Protein AF-B9NUU7-F1 (afdb_monomer)

Mean predicted aligned error: 17.88 Å

Secondary structure (DSSP, 8-state):
-------STT-S-------TTPPP-HHHHHHHHHHHHHHHHHHHHHHH-SEEEEE--EEE-TTS-EEE--EEEE-TT--EEEE-SEEE-GGGSTT----SSEEEEEEEEEEEEEE-SS--TTS----EEEEEEEEEEEEB--TTS--TTSPPPS-PPPHHHHHHHHTT-STT-----GGGGGTTSPPPPPEEETTTTEEE-TTSPEEEEEEEEEETTTT-TTSPP-EEEPPPPPPTT---------------------------------PPP-----PPP---S------TT--S------GGGGSHHHHHHHHSS-----EEEEETTGGGTSS-TT-EEEHHHHHHHHTTEEEE--TT-SSPEEEE-S-TTSSEEEEEEEEEEGGG--TTTEEEEEEEEEEEE-TTS-EEEEEEEEEE--EEEEEEEETTEEEEEEEEEEEE-HHHHHHHHHHHHHHHHTT--EEEEEEE-GGG-B-TT-PBPEEEEGGG--B-TTSPBPS---TT--EEEEEEEESPPTT--SHHHHHHHHHHHHHHHTTS----------------------

Nearest PDB structures (foldseek):
  7b5h-assembly1_AA  TM=5.883E-01  e=1.660E-04  Nostoc sp. PCC 7120 = FACHB-418
  4bqi-assembly1_B  TM=2.095E-01  e=9.692E-01  Arabidopsis thaliana
  2fau-assembly1_A  TM=2.301E-01  e=5.083E+00  Homo sapiens

Solvent-accessible surface area (backbone atoms only — not comparable to full-atom values): 34825 Å² total; per-residue (Å²): 134,82,81,75,72,79,73,78,76,90,60,94,65,61,62,59,87,85,53,92,92,56,83,88,49,72,67,42,54,51,35,34,51,52,35,49,52,51,50,50,17,47,49,37,35,70,69,70,37,58,41,79,77,43,72,45,53,73,47,60,38,97,83,44,29,40,35,33,38,40,27,36,30,24,27,62,66,15,50,74,30,59,46,67,69,43,75,39,50,72,87,71,31,51,88,49,75,80,88,65,68,47,48,21,26,34,23,44,18,50,24,38,30,44,56,77,81,83,67,66,98,86,63,79,94,75,74,50,70,45,81,39,59,43,38,32,59,41,87,48,58,64,81,63,52,79,43,101,88,38,71,74,55,84,74,83,74,55,69,65,58,55,43,40,60,69,71,58,74,52,82,92,65,91,75,78,58,72,72,53,75,41,55,87,52,79,76,77,81,61,48,76,47,84,89,72,44,32,23,28,39,86,85,42,48,38,80,69,47,72,42,52,33,31,64,73,48,71,91,43,84,90,54,81,87,40,75,38,53,43,58,74,74,80,70,78,80,77,67,72,87,81,83,80,83,85,85,80,86,82,81,83,87,87,88,79,89,82,89,80,89,82,90,81,85,91,84,81,92,75,84,82,79,88,77,89,77,81,87,76,82,87,86,77,84,77,78,70,77,81,60,84,92,55,70,94,63,82,70,79,82,65,87,48,71,86,40,48,67,57,44,43,70,72,60,83,46,74,58,91,48,44,28,27,55,49,48,68,56,48,92,37,44,80,77,56,98,78,28,66,40,33,50,67,60,48,51,55,24,45,63,36,36,46,77,42,66,53,92,93,48,94,61,68,47,80,42,75,74,70,63,87,83,59,28,46,37,40,31,37,72,41,63,28,24,34,85,37,62,41,59,82,25,43,47,41,37,40,37,38,72,38,68,40,67,46,100,83,72,47,76,39,81,74,51,69,50,77,41,79,56,67,60,44,67,46,70,36,54,43,92,97,34,79,62,30,19,38,29,35,35,57,28,44,50,65,75,57,44,63,57,47,52,51,54,48,48,54,37,22,75,72,76,36,60,30,38,38,38,40,36,37,36,8,63,50,27,25,28,88,84,64,50,34,18,16,33,48,48,62,85,71,65,60,50,45,101,82,69,43,80,51,88,69,63,35,60,30,30,65,25,79,44,53,37,31,36,20,68,62,69,95,76,74,71,65,58,66,64,52,65,50,53,52,59,56,57,50,60,68,56,68,75,77,70,90,76,95,81,82,87,83,90,81,86,88,84,93,81,84,86,85,86,84,82,129

pLDDT: mean 71.25, std 21.75, range [27.02, 97.31]

Foldseek 3Di:
DDDPPDPPDDDLAQQDDDDVVDDDDPVNVVSNVVRLQLVQQLVQCLQPFFAWPDFQDWAQDPVLWIWTAWTWTAWLQSDIATDHIDTHWCVQAFPNPPPAWDKWWKWKWWKWFFPPPPDDPPDDDDTDIDIHIHIHIDPDDDLAADDVPHDHHDDDDPSCVVNCVSVCVDPDDPDPPVSCPCHPPDDDDFDDTDPRRMTTDPVGIHTRHIFTKHFPPPVPPPDDTDITTDHDDPDPVVPDPPDDDDDDDDDDDDDDDDDDDDDDDDDDDDDDDDDDDDDDDDPPPDDDDPDPVPPVDLPPDDPCLSPLVRVCVVPVDADPFKEWADKLCVVQFPDDQAREDELVLVLFQAPQWDWDDPDPDPDTDIDGDDDPSGHTKIFIPDWWFPVLPFPVQKWKKKWFFDWDQDPVRDTDGDDIDIDTFDWDWAFCADVVGNRIGRMTHTHGDPVVCVVVSVRQQVSQVVVHKMKMKMKRFQQSIGHPSRWTHQHHHPVPQDQPVVRHRDRDRRRRHMDMTMGIYHHDPPPVPPPVVVVVVVVVVVVVVVVPDDDDDDDDDDDDDDDDDDDDDD

Radius of gyration: 32.31 Å; Cα contacts (8 Å, |Δi|>4): 861; chains: 1; bounding box: 99×80×86 Å

Sequence (566 aa):
MKNHGSDEKGCWSRLPVYRAGGRLTAEQLDSEQKDSDLRERLLNLALHGTGVVHGFDASVGKDGCLHVGCGLALDRWGRTLYTDDRALRVNDLVESCLTGEGCYTLSVHYAEQNDRAAWNPCEDNVSWRHRCVAFRLTRGCCETDNCPQCPPPPSCDPRRTYVCERTGMIAGRDHQAHDLKQACAKPPALSPVGCEGLSYDPEAGIPLACIAICRTNADEPNCKPEYGFCPCPPTDDDCGSEGDEPVRSGQDPDARETAASQQTSAAGAQRPVIGDGGRPDDECSDRKYPNCDKPTSCDMRPVAYRAPLLYELINDADVNLPKVKDYSWKYKALGQWDTRMSLEDFAKSVTTCTFTKPKGSEQEKCSFNGDPKNGFWVTFDRPVDSETLHPLSVLMEVYIRENRTNQSGVAEVVNWKHHRVPLVIKKHTVENDETCATGFHLCISEAWLDYIIGDIRACASDGQLARVEITLRGQAIRDKCGCMMDAQPVELECRDHCGKKTGQSRPGGDWISTFRVGPGWPGEDDDDRREYRSNEQTRDADQYSADPSQNRNQDEGRYDGFISSR

Structure (mmCIF, N/CA/C/O backbone):
data_AF-B9NUU7-F1
#
_entry.id   AF-B9NUU7-F1
#
loop_
_atom_site.group_PDB
_atom_site.id
_atom_site.type_symbol
_atom_site.label_atom_id
_atom_site.label_alt_id
_atom_site.label_comp_id
_atom_site.label_asym_id
_atom_site.label_entity_id
_atom_site.label_seq_id
_atom_site.pdbx_PDB_ins_code
_atom_site.Cartn_x
_atom_site.Cartn_y
_atom_site.Cartn_z
_atom_site.occupancy
_atom_site.B_iso_or_equiv
_atom_site.auth_seq_id
_atom_site.auth_comp_id
_atom_site.auth_asym_id
_atom_site.auth_atom_id
_atom_site.pdbx_PDB_model_num
ATOM 1 N N . MET A 1 1 ? 18.099 29.121 13.101 1.00 36.19 1 MET A N 1
ATOM 2 C CA . MET A 1 1 ? 17.826 27.787 12.528 1.00 36.19 1 MET A CA 1
ATOM 3 C C . MET A 1 1 ? 18.500 26.768 13.426 1.00 36.19 1 MET A C 1
ATOM 5 O O . MET A 1 1 ? 19.704 26.861 13.616 1.00 36.19 1 MET A O 1
ATOM 9 N N . LYS A 1 2 ? 17.719 25.923 14.107 1.00 31.25 2 LYS A N 1
ATOM 10 C CA . LYS A 1 2 ? 18.255 24.899 15.011 1.00 31.25 2 LYS A CA 1
ATOM 11 C C . LYS A 1 2 ? 18.897 23.805 14.160 1.00 31.25 2 LYS A C 1
ATOM 13 O O . LYS A 1 2 ? 18.292 23.374 13.184 1.00 31.25 2 LYS A O 1
ATOM 18 N N . ASN A 1 3 ? 20.108 23.400 14.531 1.00 29.17 3 ASN A N 1
ATOM 19 C CA . ASN A 1 3 ? 20.811 22.272 13.937 1.00 29.17 3 ASN A CA 1
ATOM 20 C C . ASN A 1 3 ? 19.924 21.028 14.063 1.00 29.17 3 ASN A C 1
ATOM 22 O O . ASN A 1 3 ? 19.790 20.477 15.155 1.00 29.17 3 ASN A O 1
ATOM 26 N N . HIS A 1 4 ? 19.301 20.610 12.960 1.00 36.69 4 HIS A N 1
ATOM 27 C CA . HIS A 1 4 ? 18.852 19.235 12.823 1.00 36.69 4 HIS A CA 1
ATOM 28 C C . HIS A 1 4 ? 20.119 18.392 12.909 1.00 36.69 4 HIS A C 1
ATOM 30 O O . HIS A 1 4 ? 20.948 18.419 12.000 1.00 36.69 4 HIS A O 1
ATOM 36 N N . GLY A 1 5 ? 20.317 17.755 14.068 1.00 36.19 5 GLY A N 1
ATOM 37 C CA . GLY A 1 5 ? 21.349 16.748 14.241 1.00 36.19 5 GLY A CA 1
ATOM 38 C C . GLY A 1 5 ? 21.255 15.793 13.063 1.00 36.19 5 GLY A C 1
ATOM 39 O O . GLY A 1 5 ? 20.158 15.384 12.691 1.00 36.19 5 GLY A O 1
ATOM 40 N N . SER A 1 6 ? 22.394 15.560 12.430 1.00 39.22 6 SER A N 1
ATOM 41 C CA . SER A 1 6 ? 22.553 14.688 11.282 1.00 39.22 6 SER A CA 1
ATOM 42 C C . SER A 1 6 ? 21.965 13.311 11.584 1.00 39.22 6 SER A C 1
ATOM 44 O O . SER A 1 6 ? 22.658 12.458 12.135 1.00 39.22 6 SER A O 1
ATOM 46 N N . ASP A 1 7 ? 20.702 13.095 11.218 1.00 40.91 7 ASP A N 1
ATOM 47 C CA . ASP A 1 7 ? 20.220 11.756 10.916 1.00 40.91 7 ASP A CA 1
ATOM 48 C C . ASP A 1 7 ? 21.124 11.251 9.790 1.00 40.91 7 ASP A C 1
ATOM 50 O O . ASP A 1 7 ? 21.255 11.861 8.724 1.00 40.91 7 ASP A O 1
ATOM 54 N N . GLU A 1 8 ? 21.872 10.208 10.109 1.00 42.22 8 GLU A N 1
ATOM 55 C CA . GLU A 1 8 ? 22.942 9.653 9.305 1.00 42.22 8 GLU A CA 1
ATOM 56 C C . GLU A 1 8 ? 22.475 9.388 7.864 1.00 42.22 8 GLU A C 1
ATOM 58 O O . GLU A 1 8 ? 21.649 8.523 7.594 1.00 42.22 8 GLU A O 1
ATOM 63 N N . LYS A 1 9 ? 23.028 10.170 6.930 1.00 40.91 9 LYS A N 1
ATOM 64 C CA . LYS A 1 9 ? 23.220 9.850 5.507 1.00 40.91 9 LYS A CA 1
ATOM 65 C C . LYS A 1 9 ? 22.081 9.072 4.828 1.00 40.91 9 LYS A C 1
ATOM 67 O O . LYS A 1 9 ? 22.286 7.926 4.450 1.00 40.91 9 LYS A O 1
ATOM 72 N N . GLY A 1 10 ? 20.946 9.727 4.573 1.00 46.59 10 GLY A N 1
ATOM 73 C CA . GLY A 1 10 ? 20.141 9.582 3.341 1.00 46.59 10 GLY A CA 1
ATOM 74 C C . GLY A 1 10 ? 19.705 8.185 2.862 1.00 46.59 10 GLY A C 1
ATOM 75 O O . GLY A 1 10 ? 19.180 8.079 1.756 1.00 46.59 10 GLY A O 1
ATOM 76 N N . CYS A 1 11 ? 19.903 7.119 3.633 1.00 48.62 11 CYS A N 1
ATOM 77 C CA . CYS A 1 11 ? 19.484 5.776 3.270 1.00 48.62 11 CYS A CA 1
ATOM 78 C C . CYS A 1 11 ? 18.030 5.617 3.698 1.00 48.62 11 CYS A C 1
ATOM 80 O O . CYS A 1 11 ? 17.713 5.615 4.884 1.00 48.62 11 CYS A O 1
ATOM 82 N N . TRP A 1 12 ? 17.142 5.485 2.714 1.00 50.47 12 TRP A N 1
ATOM 83 C CA . TRP A 1 12 ? 15.709 5.264 2.930 1.00 50.47 12 TRP A CA 1
ATOM 84 C C . TRP A 1 12 ? 15.413 3.923 3.623 1.00 50.47 12 TRP A C 1
ATOM 86 O O . TRP A 1 12 ? 14.313 3.723 4.121 1.00 50.47 12 TRP A O 1
ATOM 96 N N . SER A 1 13 ? 16.396 3.020 3.656 1.00 63.28 13 SER A N 1
ATOM 97 C CA . SER A 1 13 ? 16.319 1.689 4.247 1.00 63.28 13 SER A CA 1
ATOM 98 C C . SER A 1 13 ? 17.300 1.568 5.409 1.00 63.28 13 SER A C 1
ATOM 100 O O . SER A 1 13 ? 18.496 1.808 5.236 1.00 63.28 13 SER A O 1
ATOM 102 N N . ARG A 1 14 ? 16.797 1.130 6.565 1.00 69.19 14 ARG A N 1
ATOM 103 C CA . ARG A 1 14 ? 17.566 0.726 7.753 1.00 69.19 14 ARG A CA 1
ATOM 104 C C . ARG A 1 14 ? 17.693 -0.796 7.876 1.00 69.19 14 ARG A C 1
ATOM 106 O O . ARG A 1 14 ? 17.991 -1.302 8.958 1.00 69.19 14 ARG A O 1
ATOM 113 N N . LEU A 1 15 ? 17.454 -1.527 6.783 1.00 72.56 15 LEU A N 1
ATOM 114 C CA . LEU A 1 15 ? 17.603 -2.980 6.769 1.00 72.56 15 LEU A CA 1
ATOM 115 C C . LEU A 1 15 ? 19.016 -3.387 7.217 1.00 72.56 15 LEU A C 1
ATOM 117 O O . LEU A 1 15 ? 20.001 -2.859 6.686 1.00 72.56 15 LEU A O 1
ATOM 121 N N . PRO A 1 16 ? 19.135 -4.332 8.164 1.00 74.25 16 PRO A N 1
ATOM 122 C CA . PRO A 1 16 ? 20.423 -4.913 8.506 1.00 74.25 16 PRO A CA 1
ATOM 123 C C . PRO A 1 16 ? 21.011 -5.652 7.295 1.00 74.25 16 PRO A C 1
ATOM 125 O O . PRO A 1 16 ? 20.301 -6.233 6.475 1.00 74.25 16 PRO A O 1
ATOM 128 N N . VAL A 1 17 ? 22.339 -5.654 7.186 1.00 73.19 17 VAL A N 1
ATOM 129 C CA . VAL A 1 17 ? 23.038 -6.447 6.169 1.00 73.19 17 VAL A CA 1
ATOM 130 C C . VAL A 1 17 ? 23.280 -7.848 6.720 1.00 73.19 17 VAL A C 1
ATOM 132 O O . VAL A 1 17 ? 24.164 -8.046 7.557 1.00 73.19 17 VAL A O 1
ATOM 135 N N . TYR A 1 18 ? 22.526 -8.824 6.220 1.00 73.81 18 TYR A N 1
ATOM 136 C CA . TYR A 1 18 ? 22.768 -10.239 6.489 1.00 73.81 18 TYR A CA 1
ATOM 137 C C . TYR A 1 18 ? 23.939 -10.750 5.645 1.00 73.81 18 TYR A C 1
ATOM 139 O O . TYR A 1 18 ? 24.045 -10.458 4.453 1.00 73.81 18 TYR A O 1
ATOM 147 N N . ARG A 1 19 ? 24.847 -11.505 6.268 1.00 63.28 19 ARG A N 1
ATOM 148 C CA . ARG A 1 19 ? 25.981 -12.154 5.595 1.00 63.28 19 ARG A CA 1
ATOM 149 C C . ARG A 1 19 ? 25.873 -13.657 5.787 1.00 63.28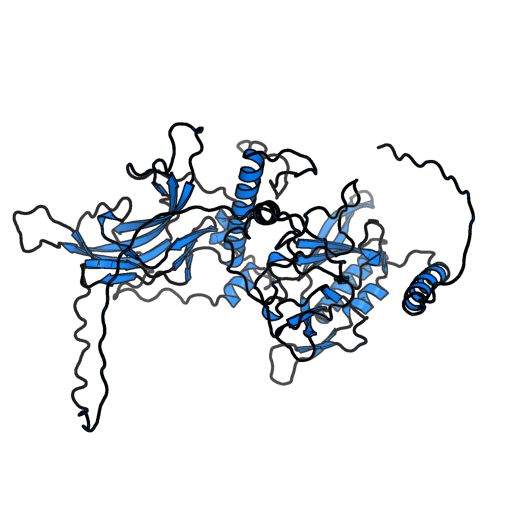 19 ARG A C 1
ATOM 151 O O . ARG A 1 19 ? 25.557 -14.105 6.886 1.00 63.28 19 ARG A O 1
ATOM 158 N N . ALA A 1 20 ? 26.187 -14.425 4.747 1.00 53.56 20 ALA A N 1
ATOM 159 C CA . ALA A 1 20 ? 26.254 -15.880 4.843 1.00 53.56 20 ALA A CA 1
ATOM 160 C C . ALA A 1 20 ? 27.226 -16.306 5.962 1.00 53.56 20 ALA A C 1
ATOM 162 O O . ALA A 1 20 ? 28.333 -15.774 6.062 1.00 53.56 20 ALA A O 1
ATOM 163 N N . GLY A 1 21 ? 26.788 -17.228 6.824 1.00 69.06 21 GLY A N 1
ATOM 164 C CA . GLY A 1 21 ? 27.540 -17.670 8.007 1.00 69.06 21 GLY A CA 1
ATOM 165 C C . GLY A 1 21 ? 27.603 -16.656 9.160 1.00 69.06 21 GLY A C 1
ATOM 166 O O . GLY A 1 21 ? 28.213 -16.941 10.191 1.00 69.06 21 GLY A O 1
ATOM 167 N N . GLY A 1 22 ? 26.987 -15.478 9.014 1.00 64.94 22 GLY A N 1
ATOM 168 C CA . GLY A 1 22 ? 26.860 -14.496 10.086 1.00 64.94 22 GLY A CA 1
ATOM 169 C C . GLY A 1 22 ? 25.883 -14.965 11.164 1.00 64.94 22 GLY A C 1
ATOM 170 O O . GLY A 1 22 ? 24.848 -15.555 10.865 1.00 64.94 22 GLY A O 1
ATOM 171 N N . ARG A 1 23 ? 26.199 -14.685 12.432 1.00 74.44 23 ARG A N 1
ATOM 172 C CA . ARG A 1 23 ? 25.256 -14.891 13.537 1.00 74.44 23 ARG A CA 1
ATOM 173 C C . ARG A 1 23 ? 24.162 -13.828 13.476 1.00 74.44 23 ARG A C 1
ATOM 175 O O . ARG A 1 23 ? 24.484 -12.643 13.451 1.00 74.44 23 ARG A O 1
ATOM 182 N N . LEU A 1 24 ? 22.906 -14.267 13.485 1.00 76.50 24 LEU A N 1
ATOM 183 C CA . LEU A 1 24 ? 21.751 -13.390 13.661 1.00 76.50 24 LEU A CA 1
ATOM 184 C C . LEU A 1 24 ? 21.761 -12.812 15.076 1.00 76.50 24 LEU A C 1
ATOM 186 O O . LEU A 1 24 ? 22.006 -13.542 16.041 1.00 76.50 24 LEU A O 1
ATOM 190 N N . THR A 1 25 ? 21.491 -11.515 15.199 1.00 79.50 25 THR A N 1
ATOM 191 C CA . THR A 1 25 ? 21.335 -10.851 16.499 1.00 79.50 25 THR A CA 1
ATOM 192 C C . THR A 1 25 ? 19.924 -10.295 16.662 1.00 79.50 25 THR A C 1
ATOM 194 O O . THR A 1 25 ? 19.248 -9.980 15.680 1.00 79.50 25 THR A O 1
ATOM 197 N N . ALA A 1 26 ? 19.467 -10.163 17.909 1.00 76.38 26 ALA A N 1
ATOM 198 C CA . ALA A 1 26 ? 18.154 -9.594 18.207 1.00 76.38 26 ALA A CA 1
ATOM 199 C C . ALA A 1 26 ? 18.031 -8.150 17.688 1.00 76.38 26 ALA A C 1
ATOM 201 O O . ALA A 1 26 ? 16.976 -7.753 17.206 1.00 76.38 26 ALA A O 1
ATOM 202 N N . GLU A 1 27 ? 19.126 -7.385 17.708 1.00 77.31 27 GLU A N 1
ATOM 203 C CA . GLU A 1 27 ? 19.174 -6.015 17.195 1.00 77.31 27 GLU A CA 1
ATOM 204 C C . GLU A 1 27 ? 18.977 -5.953 15.676 1.00 77.31 27 GLU A C 1
ATOM 206 O O . GLU A 1 27 ? 18.367 -5.007 15.181 1.00 77.31 27 GLU A O 1
ATOM 211 N N . GLN A 1 28 ? 19.473 -6.945 14.927 1.00 77.94 28 GLN A N 1
ATOM 212 C CA . GLN A 1 28 ? 19.249 -7.017 13.480 1.00 77.94 28 GLN A CA 1
ATOM 213 C C . GLN A 1 28 ? 17.768 -7.247 13.180 1.00 77.94 28 GLN A C 1
ATOM 215 O O . GLN A 1 28 ? 17.180 -6.483 12.419 1.00 77.94 28 GLN A O 1
ATOM 220 N N . LEU A 1 29 ? 17.155 -8.231 13.839 1.00 79.44 29 LEU A N 1
ATOM 221 C CA . LEU A 1 29 ? 15.734 -8.540 13.673 1.00 79.44 29 LEU A CA 1
ATOM 222 C C . LEU A 1 29 ? 14.840 -7.361 14.091 1.00 79.44 29 LEU A C 1
ATOM 224 O O . LEU A 1 29 ? 13.900 -7.014 13.380 1.00 79.44 29 LEU A O 1
ATOM 228 N N . ASP A 1 30 ? 15.165 -6.690 15.198 1.00 77.62 30 ASP A N 1
ATOM 229 C CA . ASP A 1 30 ? 14.457 -5.487 15.651 1.00 77.62 30 ASP A CA 1
ATOM 230 C C . ASP A 1 30 ? 14.626 -4.312 14.666 1.00 77.62 30 ASP A C 1
ATOM 232 O O . ASP A 1 30 ? 13.671 -3.583 14.391 1.00 77.62 30 ASP A O 1
ATOM 236 N N . SER A 1 31 ? 15.812 -4.143 14.069 1.00 78.19 31 SER A N 1
ATOM 237 C CA . SER A 1 31 ? 16.040 -3.141 13.017 1.00 78.19 31 SER A CA 1
ATOM 238 C C . SER A 1 31 ? 15.245 -3.444 11.745 1.00 78.19 31 SER A C 1
ATOM 240 O O . SER A 1 31 ? 14.683 -2.524 11.149 1.00 78.19 31 SER A O 1
ATOM 242 N N . GLU A 1 32 ? 15.166 -4.713 11.334 1.00 81.56 32 GLU A N 1
ATOM 243 C CA . GLU A 1 32 ? 14.346 -5.147 10.197 1.00 81.56 32 GLU A CA 1
ATOM 244 C C . GLU A 1 32 ? 12.858 -4.904 10.460 1.00 81.56 32 GLU A C 1
ATOM 246 O O . GLU A 1 32 ? 12.187 -4.296 9.626 1.00 81.56 32 GLU A O 1
ATOM 251 N N . GLN A 1 33 ? 12.356 -5.290 11.637 1.00 81.56 33 GLN A N 1
ATOM 252 C CA . GLN A 1 33 ? 10.963 -5.063 12.015 1.00 81.56 33 GLN A CA 1
ATOM 253 C C . GLN A 1 33 ? 10.621 -3.569 12.000 1.00 81.56 33 GLN A C 1
ATOM 255 O O . GLN A 1 33 ? 9.610 -3.175 11.420 1.00 81.56 33 GLN A O 1
ATOM 260 N N . LYS A 1 34 ? 11.491 -2.720 12.564 1.00 81.75 34 LYS A N 1
ATOM 261 C CA . LYS A 1 34 ? 11.319 -1.258 12.553 1.00 81.75 34 LYS A CA 1
ATOM 262 C C . LYS A 1 34 ? 11.319 -0.671 11.143 1.00 81.75 34 LYS A C 1
ATOM 264 O O . LYS A 1 34 ? 10.559 0.262 10.883 1.00 81.75 34 LYS A O 1
ATOM 269 N N . ASP A 1 35 ? 12.170 -1.174 10.249 1.00 82.00 35 ASP A N 1
ATOM 270 C CA . ASP A 1 35 ? 12.189 -0.746 8.847 1.00 82.00 35 ASP A CA 1
ATOM 271 C C . ASP A 1 35 ? 10.907 -1.175 8.122 1.00 82.00 35 ASP A C 1
ATOM 273 O O . ASP A 1 35 ? 10.286 -0.361 7.438 1.00 82.00 35 ASP A O 1
ATOM 277 N N . SER A 1 36 ? 10.458 -2.415 8.336 1.00 80.88 36 SER A N 1
ATOM 278 C CA . SER A 1 36 ? 9.203 -2.931 7.785 1.00 80.88 36 SER A CA 1
ATOM 279 C C . SER A 1 36 ? 7.999 -2.121 8.266 1.00 80.88 36 SER A C 1
ATOM 281 O O . SER A 1 36 ? 7.190 -1.688 7.448 1.00 80.88 36 SER A O 1
ATOM 283 N N . ASP A 1 37 ? 7.908 -1.841 9.568 1.00 83.00 37 ASP A N 1
ATOM 284 C CA . ASP A 1 37 ? 6.832 -1.028 10.145 1.00 83.00 37 ASP A CA 1
ATOM 285 C C . ASP A 1 37 ? 6.832 0.394 9.573 1.00 83.00 37 ASP A C 1
ATOM 287 O O . ASP A 1 37 ? 5.777 0.951 9.266 1.00 83.00 37 ASP A O 1
ATOM 291 N N . LEU A 1 38 ? 8.015 0.995 9.396 1.00 84.75 38 LEU A N 1
ATOM 292 C CA . LEU A 1 38 ? 8.148 2.311 8.777 1.00 84.75 38 LEU A CA 1
ATOM 293 C C . LEU A 1 38 ? 7.652 2.295 7.326 1.00 84.75 38 LEU A C 1
ATOM 295 O O . LEU A 1 38 ? 6.921 3.204 6.928 1.00 84.75 38 LEU A O 1
ATOM 299 N N . ARG A 1 39 ? 8.029 1.281 6.543 1.00 83.25 39 ARG A N 1
ATOM 300 C CA . ARG A 1 39 ? 7.592 1.137 5.148 1.00 83.25 39 ARG A CA 1
ATOM 301 C C . ARG A 1 39 ? 6.094 0.909 5.044 1.00 83.25 39 ARG A C 1
ATOM 303 O O . ARG A 1 39 ? 5.454 1.597 4.255 1.00 83.25 39 ARG A O 1
ATOM 310 N N . GLU A 1 40 ? 5.543 -0.006 5.840 1.00 84.31 40 GLU A N 1
ATOM 311 C CA . GLU A 1 40 ? 4.103 -0.281 5.889 1.00 84.31 40 GLU A CA 1
ATOM 312 C C . GLU A 1 40 ? 3.336 1.005 6.201 1.00 84.31 40 GLU A C 1
ATOM 314 O O . GLU A 1 40 ? 2.429 1.387 5.467 1.00 84.31 40 GLU A O 1
ATOM 319 N N . ARG A 1 41 ? 3.776 1.743 7.222 1.00 87.69 41 ARG A N 1
ATOM 320 C CA . ARG A 1 41 ? 3.188 3.019 7.631 1.00 87.69 41 ARG A CA 1
ATOM 321 C C . ARG A 1 41 ? 3.192 4.067 6.516 1.00 87.69 41 ARG A C 1
ATOM 323 O O . ARG A 1 41 ? 2.171 4.702 6.250 1.00 87.69 41 ARG A O 1
ATOM 330 N N . LEU A 1 42 ? 4.339 4.265 5.863 1.00 84.62 42 LEU A N 1
ATOM 331 C CA . LEU A 1 42 ? 4.475 5.227 4.766 1.00 84.62 42 LEU A CA 1
ATOM 332 C C . LEU A 1 42 ? 3.641 4.815 3.549 1.00 84.62 42 LEU A C 1
ATOM 334 O O . LEU A 1 42 ? 3.021 5.668 2.916 1.00 84.62 42 LEU A O 1
ATOM 338 N N . LEU A 1 43 ? 3.595 3.517 3.246 1.00 83.06 43 LEU A N 1
ATOM 339 C CA . LEU A 1 43 ? 2.788 2.969 2.163 1.00 83.06 43 LEU A CA 1
ATOM 340 C C . LEU A 1 43 ? 1.292 3.152 2.442 1.00 83.06 43 LEU A C 1
ATOM 342 O O . LEU A 1 43 ? 0.561 3.605 1.563 1.00 83.06 43 LEU A O 1
ATOM 346 N N . ASN A 1 44 ? 0.855 2.872 3.669 1.00 83.38 44 ASN A N 1
ATOM 347 C CA . ASN A 1 44 ? -0.520 3.071 4.109 1.00 83.38 44 ASN A CA 1
ATOM 348 C C . ASN A 1 44 ? -0.937 4.537 3.971 1.00 83.38 44 ASN A C 1
ATOM 350 O O . ASN A 1 44 ? -1.956 4.826 3.346 1.00 83.38 44 ASN A O 1
ATOM 354 N N . LEU A 1 45 ? -0.114 5.477 4.445 1.00 82.69 45 LEU A N 1
ATOM 355 C CA . LEU A 1 45 ? -0.388 6.905 4.266 1.00 82.69 45 LEU A CA 1
ATOM 356 C C . LEU A 1 45 ? -0.446 7.303 2.792 1.00 82.69 45 LEU A C 1
ATOM 358 O O . LEU A 1 45 ? -1.363 8.022 2.392 1.00 82.69 45 LEU A O 1
ATOM 362 N N . ALA A 1 46 ? 0.500 6.831 1.978 1.00 77.06 46 ALA A N 1
ATOM 363 C CA . ALA A 1 46 ? 0.562 7.166 0.560 1.00 77.06 46 ALA A CA 1
ATOM 364 C C . ALA A 1 46 ? -0.659 6.645 -0.220 1.00 77.06 46 ALA A C 1
ATOM 366 O O . ALA A 1 46 ? -1.201 7.361 -1.062 1.00 77.06 46 ALA A O 1
ATOM 367 N N . LEU A 1 47 ? -1.112 5.421 0.066 1.00 75.44 47 LEU A N 1
ATOM 368 C CA . LEU A 1 47 ? -2.192 4.764 -0.678 1.00 75.44 47 LEU A CA 1
ATOM 369 C C . LEU A 1 47 ? -3.590 5.078 -0.140 1.00 75.44 47 LEU A C 1
ATOM 371 O O . LEU A 1 47 ? -4.521 5.254 -0.925 1.00 75.44 47 LEU A O 1
ATOM 375 N N . HIS A 1 48 ? -3.740 5.122 1.181 1.00 76.75 48 HIS A N 1
ATOM 376 C CA . HIS A 1 48 ? -5.036 5.139 1.862 1.00 76.75 48 HIS A CA 1
ATOM 377 C C . HIS A 1 48 ? -5.259 6.398 2.702 1.00 76.75 48 HIS A C 1
ATOM 379 O O . HIS A 1 48 ? -6.402 6.723 3.002 1.00 76.75 48 HIS A O 1
ATOM 385 N N . GLY A 1 49 ? -4.183 7.099 3.068 1.00 83.19 49 GLY A N 1
ATOM 386 C CA . GLY A 1 49 ? -4.244 8.236 3.980 1.00 83.19 49 GLY A CA 1
ATOM 387 C C . GLY A 1 49 ? -4.669 7.819 5.377 1.00 83.19 49 GLY A C 1
ATOM 388 O O . GLY A 1 49 ? -4.098 6.889 5.942 1.00 83.19 49 GLY A O 1
ATOM 389 N N . THR A 1 50 ? -5.623 8.553 5.945 1.00 86.12 50 THR A N 1
ATOM 390 C CA . THR A 1 50 ? -6.002 8.472 7.360 1.00 86.12 50 THR A CA 1
ATOM 391 C C . THR A 1 50 ? -7.516 8.342 7.484 1.00 86.12 50 THR A C 1
ATOM 393 O O . THR A 1 50 ? -8.233 9.097 6.829 1.00 86.12 50 THR A O 1
ATOM 396 N N . GLY A 1 51 ? -8.008 7.455 8.344 1.00 88.75 51 GLY A N 1
ATOM 397 C CA . GLY A 1 51 ? -9.437 7.238 8.571 1.00 88.75 51 GLY A CA 1
ATOM 398 C C . GLY A 1 51 ? -9.828 5.763 8.585 1.00 88.75 51 GLY A C 1
ATOM 399 O O . GLY A 1 51 ? -8.974 4.874 8.603 1.00 88.75 51 GLY A O 1
ATOM 400 N N . VAL A 1 52 ? -11.136 5.509 8.591 1.00 88.44 52 VAL A N 1
ATOM 401 C CA . VAL A 1 52 ? -11.697 4.155 8.510 1.00 88.44 52 VAL A CA 1
ATOM 402 C C . VAL A 1 52 ? -11.557 3.633 7.082 1.00 88.44 52 VAL A C 1
ATOM 404 O O . VAL A 1 52 ? -12.009 4.258 6.127 1.00 88.44 52 VAL A O 1
ATOM 407 N N . VAL A 1 53 ? -10.920 2.473 6.942 1.00 84.94 53 VAL A N 1
ATOM 408 C CA . VAL A 1 53 ? -10.789 1.751 5.670 1.00 84.94 53 VAL A CA 1
ATOM 409 C C . VAL A 1 53 ? -11.982 0.816 5.474 1.00 84.94 53 VAL A C 1
ATOM 411 O O . VAL A 1 53 ? -12.487 0.689 4.359 1.00 84.94 53 VAL A O 1
ATOM 414 N N . HIS A 1 54 ? -12.418 0.151 6.547 1.00 85.44 54 HIS A N 1
ATOM 415 C CA . HIS A 1 54 ? -13.533 -0.793 6.543 1.00 85.44 54 HIS A CA 1
ATOM 416 C C . HIS A 1 54 ? -14.098 -0.993 7.959 1.00 85.44 54 HIS A C 1
ATOM 418 O O . HIS A 1 54 ? -13.325 -1.021 8.916 1.00 85.44 54 HIS A O 1
ATOM 424 N N . GLY A 1 55 ? -15.413 -1.202 8.067 1.00 91.81 55 GLY A N 1
ATOM 425 C CA . GLY A 1 55 ? -16.075 -1.664 9.290 1.00 91.81 55 GLY A CA 1
ATOM 426 C C . GLY A 1 55 ? -16.195 -0.604 10.388 1.00 91.81 55 GLY A C 1
ATOM 427 O O . GLY A 1 55 ? -16.430 0.563 10.086 1.00 91.81 55 GLY A O 1
ATOM 428 N N . PHE A 1 56 ? -16.022 -1.022 11.649 1.00 93.00 56 PHE A N 1
ATOM 429 C CA . PHE A 1 56 ? -16.273 -0.215 12.859 1.00 93.00 56 PHE A CA 1
ATOM 430 C C . PHE A 1 56 ? -17.732 0.222 13.063 1.00 93.00 56 PHE A C 1
ATOM 432 O O . PHE A 1 56 ? -17.993 1.256 13.683 1.00 93.00 56 PHE A O 1
ATOM 439 N N . ASP A 1 57 ? -18.692 -0.579 12.599 1.00 89.56 57 ASP A N 1
ATOM 440 C CA . ASP A 1 57 ? -20.101 -0.343 12.908 1.00 89.56 57 ASP A CA 1
ATOM 441 C C . ASP A 1 57 ? -20.304 -0.333 14.428 1.00 89.56 57 ASP A C 1
ATOM 443 O O . ASP A 1 57 ? -19.947 -1.285 15.122 1.00 89.56 57 ASP A O 1
ATOM 447 N N . ALA A 1 58 ? -20.852 0.761 14.953 1.00 92.81 58 ALA A N 1
ATOM 448 C CA . ALA A 1 58 ? -21.048 0.960 16.381 1.00 92.81 58 ALA A CA 1
ATOM 449 C C . ALA A 1 58 ? -22.544 0.978 16.702 1.00 92.81 58 ALA A C 1
ATOM 451 O O . ALA A 1 58 ? -23.291 1.798 16.170 1.00 92.81 58 ALA A O 1
ATOM 452 N N . SER A 1 59 ? -22.989 0.090 17.589 1.00 93.31 59 SER A N 1
ATOM 453 C CA . SER A 1 59 ? -24.386 0.026 18.029 1.00 93.31 59 SER A CA 1
ATOM 454 C C . SER A 1 59 ? -24.485 -0.278 19.518 1.00 93.31 59 SER A C 1
ATOM 456 O O . SER A 1 59 ? -23.673 -1.016 20.071 1.00 93.31 59 SER A O 1
ATOM 458 N N . VAL A 1 60 ? -25.475 0.302 20.194 1.00 93.12 60 VAL A N 1
ATOM 459 C CA . VAL A 1 60 ? -25.723 0.007 21.610 1.00 93.12 60 VAL A CA 1
ATOM 460 C C . VAL A 1 60 ? -26.636 -1.213 21.704 1.00 93.12 60 VAL A C 1
ATOM 462 O O . VAL A 1 60 ? -27.756 -1.204 21.194 1.00 93.12 60 VAL A O 1
ATOM 465 N N . GLY A 1 61 ? -26.138 -2.272 22.336 1.00 89.31 61 GLY A N 1
ATOM 466 C CA . GLY A 1 61 ? -26.862 -3.510 22.579 1.00 89.31 61 GLY A CA 1
ATOM 467 C C . GLY A 1 61 ? -27.939 -3.358 23.650 1.00 89.31 61 GLY A C 1
ATOM 468 O O . GLY A 1 61 ? -27.937 -2.431 24.462 1.00 89.31 61 GLY A O 1
ATOM 469 N N . LYS A 1 62 ? -28.872 -4.317 23.687 1.00 86.94 62 LYS A N 1
ATOM 470 C CA . LYS A 1 62 ? -29.927 -4.379 24.720 1.00 86.94 62 LYS A CA 1
ATOM 471 C C . LYS A 1 62 ? -29.371 -4.611 26.128 1.00 86.94 62 LYS A C 1
ATOM 473 O O . LYS A 1 62 ? -30.055 -4.343 27.107 1.00 86.94 62 LYS A O 1
ATOM 478 N N . ASP A 1 63 ? -28.154 -5.130 26.218 1.00 86.25 63 ASP A N 1
ATOM 479 C CA . ASP A 1 63 ? -27.401 -5.349 27.451 1.00 86.25 63 ASP A CA 1
ATOM 480 C C . ASP A 1 63 ? -26.722 -4.072 27.977 1.00 86.25 63 ASP A C 1
ATOM 482 O O . ASP A 1 63 ? -26.051 -4.115 29.008 1.00 86.25 63 ASP A O 1
ATOM 486 N N . GLY A 1 64 ? -26.889 -2.939 27.284 1.00 87.06 64 GLY A N 1
ATOM 487 C CA . GLY A 1 64 ? -26.242 -1.679 27.631 1.00 87.06 64 GLY A CA 1
ATOM 488 C C . GLY A 1 64 ? -24.747 -1.658 27.309 1.00 87.06 64 GLY A C 1
ATOM 489 O O . GLY A 1 64 ? -24.053 -0.753 27.772 1.00 87.06 64 GLY A O 1
ATOM 490 N N . CYS A 1 65 ? -24.242 -2.628 26.537 1.00 94.00 65 CYS A N 1
ATOM 491 C CA . CYS A 1 65 ? -22.886 -2.610 26.000 1.00 94.00 65 CYS A CA 1
ATOM 492 C C . CYS A 1 65 ? -22.861 -1.932 24.626 1.00 94.00 65 CYS A C 1
ATOM 494 O O . CYS A 1 65 ? -23.830 -1.951 23.871 1.00 94.00 65 CYS A O 1
ATOM 496 N N . LEU A 1 66 ? -21.719 -1.353 24.274 1.00 94.94 66 LEU A N 1
ATOM 497 C CA . LEU A 1 66 ? -21.461 -0.835 22.939 1.00 94.94 66 LEU A CA 1
ATOM 498 C C . LEU A 1 66 ? -20.827 -1.934 22.086 1.00 94.94 66 LEU A C 1
ATOM 500 O O . LEU A 1 66 ? -19.677 -2.306 22.305 1.00 94.94 66 LEU A O 1
ATOM 504 N N . HIS A 1 67 ? -21.550 -2.444 21.101 1.00 95.56 67 HIS A N 1
ATOM 505 C CA . HIS A 1 67 ? -20.998 -3.356 20.109 1.00 95.56 67 HIS A CA 1
ATOM 506 C C . HIS A 1 67 ? -20.253 -2.564 19.043 1.00 95.56 67 HIS A C 1
ATOM 508 O O . HIS A 1 67 ? -20.839 -1.702 18.389 1.00 95.56 67 HIS A O 1
ATOM 514 N N . VAL A 1 68 ? -18.971 -2.877 18.875 1.00 95.56 68 VAL A N 1
ATOM 515 C CA . VAL A 1 68 ? -18.138 -2.376 17.783 1.00 95.56 68 VAL A CA 1
ATOM 516 C C . VAL A 1 68 ? -17.805 -3.555 16.882 1.00 95.56 68 VAL A C 1
ATOM 518 O O . VAL A 1 68 ? -17.169 -4.515 17.325 1.00 95.56 68 VAL A O 1
ATOM 521 N N . GLY A 1 69 ? -18.267 -3.482 15.638 1.00 92.19 69 GLY A N 1
ATOM 522 C CA . GLY A 1 69 ? -17.973 -4.468 14.609 1.00 92.19 69 GLY A CA 1
ATOM 523 C C . GLY A 1 69 ? -16.500 -4.464 14.208 1.00 92.19 69 GLY A C 1
ATOM 524 O O . GLY A 1 69 ? -15.758 -3.509 14.468 1.00 92.19 69 GLY A O 1
ATOM 525 N N . CYS A 1 70 ? -16.082 -5.535 13.544 1.00 94.75 70 CYS A N 1
ATOM 526 C CA . CYS A 1 70 ? -14.736 -5.716 13.046 1.00 94.75 70 CYS A CA 1
ATOM 527 C C . CYS A 1 70 ? -14.374 -4.537 12.146 1.00 94.75 70 CYS A C 1
ATOM 529 O O . CYS A 1 70 ? -15.215 -3.987 11.430 1.00 94.75 70 CYS A O 1
ATOM 531 N N . GLY A 1 71 ? -13.131 -4.086 12.237 1.00 92.69 71 GLY A N 1
ATOM 532 C CA . GLY A 1 71 ? -12.772 -2.801 11.667 1.00 92.69 71 GLY A CA 1
ATOM 533 C C . GLY A 1 71 ? -11.296 -2.673 11.366 1.00 92.69 71 GLY A C 1
ATOM 534 O O . GLY A 1 71 ? -10.443 -3.193 12.087 1.00 92.69 71 GLY A O 1
ATOM 535 N N . LEU A 1 72 ? -11.011 -1.945 10.289 1.00 92.06 72 LEU A N 1
ATOM 536 C CA . LEU A 1 72 ? -9.681 -1.537 9.871 1.00 92.06 72 LEU A CA 1
ATOM 537 C C . LEU A 1 72 ? -9.662 -0.025 9.663 1.00 92.06 72 LEU A C 1
ATOM 539 O O . LEU A 1 72 ? -10.424 0.512 8.860 1.00 92.06 72 LEU A O 1
ATOM 543 N N . ALA A 1 73 ? -8.766 0.661 10.361 1.00 92.88 73 ALA A N 1
ATOM 544 C CA . ALA A 1 73 ? -8.529 2.088 10.207 1.00 92.88 73 ALA A CA 1
ATOM 545 C C . ALA A 1 73 ? -7.027 2.381 10.173 1.00 92.88 73 ALA A C 1
ATOM 547 O O . ALA A 1 73 ? -6.200 1.546 10.548 1.00 92.88 73 ALA A O 1
ATOM 548 N N . LEU A 1 74 ? -6.685 3.577 9.708 1.00 93.69 74 LEU A N 1
ATOM 549 C CA . LEU A 1 74 ? -5.331 4.111 9.679 1.00 93.69 74 LEU A CA 1
ATOM 550 C C . LEU A 1 74 ? -5.320 5.447 10.405 1.00 93.69 74 LEU A C 1
ATOM 552 O O . LEU A 1 74 ? -6.086 6.347 10.057 1.00 93.69 74 LEU A O 1
ATOM 556 N N . ASP A 1 75 ? -4.460 5.598 11.406 1.00 93.06 75 ASP A N 1
ATOM 557 C CA . ASP A 1 75 ? -4.341 6.889 12.074 1.00 93.06 75 ASP A CA 1
ATOM 558 C C . ASP A 1 75 ? -3.555 7.906 11.237 1.00 93.06 75 ASP A C 1
ATOM 560 O O . ASP A 1 75 ? -3.002 7.599 10.179 1.00 93.06 75 ASP A O 1
ATOM 564 N N . ARG A 1 76 ? -3.453 9.137 11.750 1.00 90.75 76 ARG A N 1
ATOM 565 C CA . ARG A 1 76 ? -2.689 10.226 11.117 1.00 90.75 76 ARG A CA 1
ATOM 566 C C . ARG A 1 76 ? -1.215 9.913 10.861 1.00 90.75 76 ARG A C 1
ATOM 568 O O . ARG A 1 76 ? -0.561 10.605 10.086 1.00 90.75 76 ARG A O 1
ATOM 575 N N . TRP A 1 77 ? -0.683 8.895 11.528 1.00 93.12 77 TRP A N 1
ATOM 576 C CA . TRP A 1 77 ? 0.694 8.475 11.376 1.00 93.12 77 TRP A CA 1
ATOM 577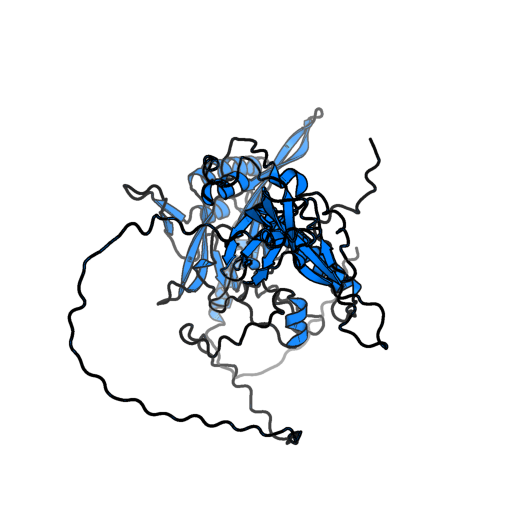 C C . TRP A 1 77 ? 0.845 7.311 10.418 1.00 93.12 77 TRP A C 1
ATOM 579 O O . TRP A 1 77 ? 1.995 7.013 10.128 1.00 93.12 77 TRP A O 1
ATOM 589 N N . GLY A 1 78 ? -0.237 6.688 9.936 1.00 90.81 78 GLY A N 1
ATOM 590 C CA . GLY A 1 78 ? -0.227 5.504 9.076 1.00 90.81 78 GLY A CA 1
ATOM 591 C C . GLY A 1 78 ? -0.219 4.177 9.824 1.00 90.81 78 GLY A C 1
ATOM 592 O O . GLY A 1 78 ? 0.045 3.142 9.209 1.00 90.81 78 GLY A O 1
ATOM 593 N N . ARG A 1 79 ? -0.421 4.189 11.147 1.00 93.44 79 ARG A N 1
ATOM 594 C CA . ARG A 1 79 ? -0.446 2.962 11.949 1.00 93.44 79 ARG A CA 1
ATOM 595 C C . ARG A 1 79 ? -1.782 2.260 11.752 1.00 93.44 79 ARG A C 1
ATOM 597 O O . ARG A 1 79 ? -2.828 2.904 11.740 1.00 93.44 79 ARG A O 1
ATOM 604 N N . THR A 1 80 ? -1.724 0.943 11.625 1.00 94.00 80 THR A N 1
ATOM 605 C CA . THR A 1 80 ? -2.893 0.093 11.410 1.00 94.00 80 THR A CA 1
ATOM 606 C C . THR A 1 80 ? -3.657 -0.120 12.715 1.00 94.00 80 THR A C 1
ATOM 608 O O . THR A 1 80 ? -3.091 -0.605 13.694 1.00 94.00 80 THR A O 1
ATOM 611 N N . LEU A 1 81 ? -4.946 0.217 12.718 1.00 94.88 81 LEU A N 1
ATOM 612 C CA . LEU A 1 81 ? -5.887 -0.051 13.801 1.00 94.88 81 LEU A CA 1
ATOM 613 C C . LEU A 1 81 ? -6.806 -1.175 13.350 1.00 94.88 81 LEU A C 1
ATOM 615 O O . LEU A 1 81 ? -7.656 -0.967 12.487 1.00 94.88 81 LEU A O 1
ATOM 619 N N . TYR A 1 82 ? -6.614 -2.358 13.920 1.00 94.31 82 TYR A N 1
ATOM 620 C CA . TYR A 1 82 ? -7.444 -3.518 13.638 1.00 94.31 82 TYR A CA 1
ATOM 621 C C . TYR A 1 82 ? -8.133 -3.997 14.910 1.00 94.31 82 TYR A C 1
ATOM 623 O O . TYR A 1 82 ? -7.516 -4.079 15.976 1.00 94.31 82 TYR A O 1
ATOM 631 N N . THR A 1 83 ? -9.408 -4.337 14.781 1.00 93.38 83 THR A N 1
ATOM 632 C CA . THR A 1 83 ? -10.165 -5.020 15.821 1.00 93.38 83 THR A CA 1
ATOM 633 C C . THR A 1 83 ? -11.087 -6.061 15.215 1.00 93.38 83 THR A C 1
ATOM 635 O O . THR A 1 83 ? -11.695 -5.814 14.177 1.00 93.38 83 THR A O 1
ATOM 638 N N . ASP A 1 84 ? -11.241 -7.179 15.918 1.00 92.50 84 ASP A N 1
ATOM 639 C CA . ASP A 1 84 ? -12.374 -8.083 15.736 1.00 92.50 84 ASP A CA 1
ATOM 640 C C . ASP A 1 84 ? -13.643 -7.494 16.379 1.00 92.50 84 ASP A C 1
ATOM 642 O O . ASP A 1 84 ? -13.573 -6.492 17.107 1.00 92.50 84 ASP A O 1
ATOM 646 N N . ASP A 1 85 ? -14.788 -8.130 16.122 1.00 91.44 85 ASP A N 1
ATOM 647 C CA . ASP A 1 85 ? -16.061 -7.815 16.775 1.00 91.44 85 ASP A CA 1
ATOM 648 C C . ASP A 1 85 ? -15.912 -7.890 18.300 1.00 91.44 85 ASP A C 1
ATOM 650 O O . ASP A 1 85 ? -15.461 -8.902 18.847 1.00 91.44 85 ASP A O 1
ATOM 654 N N . ARG A 1 86 ? -16.318 -6.834 19.013 1.00 94.38 86 ARG A N 1
ATOM 655 C CA . ARG A 1 86 ? -16.304 -6.838 20.482 1.00 94.38 86 ARG A CA 1
ATOM 656 C C . ARG A 1 86 ? -17.430 -6.006 21.085 1.00 94.38 86 ARG A C 1
ATOM 658 O O . ARG A 1 86 ? -17.842 -4.987 20.536 1.00 94.38 86 ARG A O 1
ATOM 665 N N . ALA A 1 87 ? -17.896 -6.433 22.255 1.00 95.56 87 ALA A N 1
ATOM 666 C CA . ALA A 1 87 ? -18.766 -5.641 23.115 1.00 95.56 87 ALA A CA 1
ATOM 667 C C . ALA A 1 87 ? -17.906 -4.863 24.118 1.00 95.56 87 ALA A C 1
ATOM 669 O O . ALA A 1 87 ? -17.063 -5.448 24.796 1.00 95.56 87 ALA A O 1
ATOM 670 N N . LEU A 1 88 ? -18.114 -3.554 24.196 1.00 95.12 88 LEU A N 1
ATOM 671 C CA . LEU A 1 88 ? -17.405 -2.634 25.073 1.00 95.12 88 LEU A CA 1
ATOM 672 C C . LEU A 1 88 ? -18.329 -2.170 26.193 1.00 95.12 88 LEU A C 1
ATOM 674 O O . LEU A 1 88 ? -19.438 -1.687 25.954 1.00 95.12 88 LEU A O 1
ATOM 678 N N . ARG A 1 89 ? -17.844 -2.250 27.425 1.00 94.44 89 ARG A N 1
ATOM 679 C CA . ARG A 1 89 ? -18.399 -1.555 28.585 1.00 94.44 89 ARG A CA 1
ATOM 680 C C . ARG A 1 89 ? -17.700 -0.215 28.744 1.00 94.44 89 ARG A C 1
ATOM 682 O O . ARG A 1 89 ? -16.589 -0.016 28.264 1.00 94.44 89 ARG A O 1
ATOM 689 N N . VAL A 1 90 ? -18.309 0.692 29.503 1.00 92.56 90 VAL A N 1
ATOM 690 C CA . VAL A 1 90 ? -17.692 1.991 29.827 1.00 92.56 90 VAL A CA 1
ATOM 691 C C . VAL A 1 90 ? -16.300 1.824 30.454 1.00 92.56 90 VAL A C 1
ATOM 693 O O . VAL A 1 90 ? -15.396 2.592 30.145 1.00 92.56 90 VAL A O 1
ATOM 696 N N . ASN A 1 91 ? -16.112 0.798 31.290 1.00 90.25 91 ASN A N 1
ATOM 697 C CA . ASN A 1 91 ? -14.833 0.522 31.952 1.00 90.25 91 ASN A CA 1
ATOM 698 C C . ASN A 1 91 ? -13.751 -0.030 31.009 1.00 90.25 91 ASN A C 1
ATOM 700 O O . ASN A 1 91 ? -12.580 0.010 31.371 1.00 90.25 91 ASN A O 1
ATOM 704 N N . ASP A 1 92 ? -14.126 -0.515 29.822 1.00 93.12 92 ASP A N 1
ATOM 705 C CA . ASP A 1 92 ? -13.178 -1.010 28.815 1.00 93.12 92 ASP A CA 1
ATOM 706 C C . ASP A 1 92 ? -12.589 0.140 27.977 1.00 93.12 92 ASP A C 1
ATOM 708 O O . ASP A 1 92 ? -11.680 -0.055 27.169 1.00 93.12 92 ASP A O 1
ATOM 712 N N . LEU A 1 93 ? -13.121 1.354 28.147 1.00 94.62 93 LEU A N 1
ATOM 713 C CA . LEU A 1 93 ? -12.685 2.543 27.437 1.00 94.62 93 LEU A CA 1
ATOM 714 C C . LEU A 1 93 ? -11.555 3.249 28.193 1.00 94.62 93 LEU A C 1
ATOM 716 O O . LEU A 1 93 ? -11.632 3.493 29.400 1.00 94.62 93 LEU A O 1
ATOM 720 N N . VAL A 1 94 ? -10.523 3.675 27.468 1.00 94.38 94 VAL A N 1
ATOM 721 C CA . VAL A 1 94 ? -9.409 4.416 28.065 1.00 94.38 94 VAL A CA 1
ATOM 722 C C . VAL A 1 94 ? -9.840 5.828 28.446 1.00 94.38 94 VAL A C 1
ATOM 724 O O . VAL A 1 94 ? -10.592 6.484 27.724 1.00 94.38 94 VAL A O 1
ATOM 727 N N . GLU A 1 95 ? -9.362 6.289 29.607 1.00 87.69 95 GLU A N 1
ATOM 728 C CA . GLU A 1 95 ? -9.524 7.668 30.102 1.00 87.69 95 GLU A CA 1
ATOM 729 C C . GLU A 1 95 ? -10.976 8.187 30.098 1.00 87.69 95 GLU A C 1
ATOM 731 O O . GLU A 1 95 ? -11.227 9.392 30.025 1.00 87.69 95 GLU A O 1
ATOM 736 N N . SER A 1 96 ? -11.952 7.280 30.187 1.00 76.94 96 SER A N 1
ATOM 737 C CA . SER A 1 96 ? -13.369 7.615 30.059 1.00 76.94 96 SER A CA 1
ATOM 738 C C . SER A 1 96 ? -13.944 8.102 31.383 1.00 76.94 96 SER A C 1
ATOM 740 O O . SER A 1 96 ? -14.697 7.422 32.073 1.00 76.94 96 SER A O 1
ATOM 742 N N . CYS A 1 97 ? -13.587 9.332 31.746 1.00 78.12 97 CYS A N 1
ATOM 743 C CA . CYS A 1 97 ? -14.244 10.059 32.823 1.00 78.12 97 CYS A CA 1
ATOM 744 C C . CYS A 1 97 ? -15.578 10.616 32.308 1.00 78.12 97 CYS A C 1
ATOM 746 O O . CYS A 1 97 ? -15.648 11.757 31.846 1.00 78.12 97 CYS A O 1
ATOM 748 N N . LEU A 1 98 ? -16.644 9.814 32.375 1.00 89.19 98 LEU A N 1
ATOM 749 C CA . LEU A 1 98 ? -17.995 10.292 32.077 1.00 89.19 98 LEU A CA 1
ATOM 750 C C . LEU A 1 98 ? -18.383 11.365 33.105 1.00 89.19 98 LEU A C 1
ATOM 752 O O . LEU A 1 98 ? -18.508 11.095 34.298 1.00 89.19 98 LEU A O 1
ATOM 756 N N . THR A 1 99 ? -18.529 12.610 32.643 1.00 87.62 99 THR A N 1
ATOM 757 C CA . THR A 1 99 ? -18.797 13.776 33.513 1.00 87.62 99 THR A CA 1
ATOM 758 C C . THR A 1 99 ? -20.286 14.078 33.670 1.00 87.62 99 THR A C 1
ATOM 760 O O . THR A 1 99 ? -20.658 14.947 34.456 1.00 87.62 99 THR A O 1
ATOM 763 N N . GLY A 1 100 ? -21.137 13.388 32.915 1.00 92.81 100 GLY A N 1
ATOM 764 C CA . GLY A 1 100 ? -22.576 13.606 32.874 1.00 92.81 100 GLY A CA 1
ATOM 765 C C . GLY A 1 100 ? -23.203 12.989 31.631 1.00 92.81 100 GLY A C 1
ATOM 766 O O . GLY A 1 100 ? -22.495 12.506 30.743 1.00 92.81 100 GLY A O 1
ATOM 767 N N . GLU A 1 101 ? -24.528 13.053 31.565 1.00 93.25 101 GLU A N 1
ATOM 768 C CA . GLU A 1 101 ? -25.295 12.672 30.380 1.00 93.25 101 GLU A CA 1
ATOM 769 C C . GLU A 1 101 ? -24.970 13.576 29.183 1.00 93.25 101 GLU A C 1
ATOM 771 O O . GLU A 1 101 ? -24.526 14.723 29.335 1.00 93.25 101 GLU A O 1
ATOM 776 N N . GLY A 1 102 ? -25.204 13.056 27.982 1.00 91.50 102 GLY A N 1
ATOM 777 C CA . GLY A 1 102 ? -25.070 13.797 26.732 1.00 91.50 102 GLY A CA 1
ATOM 778 C C . GLY A 1 102 ? -24.418 12.982 25.624 1.00 91.50 102 GLY A C 1
ATOM 779 O O . GLY A 1 102 ? -24.223 11.776 25.749 1.00 91.50 102 GLY A O 1
ATOM 780 N N . CYS A 1 103 ? -24.074 13.658 24.530 1.00 90.62 103 CYS A N 1
ATOM 781 C CA . CYS A 1 103 ? -23.421 13.034 23.385 1.00 90.62 103 CYS A CA 1
ATOM 782 C C . CYS A 1 103 ? -21.895 13.039 23.543 1.00 90.62 103 CYS A C 1
ATOM 784 O O . CYS A 1 103 ? -21.300 14.043 23.953 1.00 90.62 103 CYS A O 1
ATOM 786 N N . TYR A 1 104 ? -21.270 11.923 23.191 1.00 93.31 104 TYR A N 1
ATOM 787 C CA . TYR A 1 104 ? -19.830 11.708 23.235 1.00 93.31 104 TYR A CA 1
ATOM 788 C C . TYR A 1 104 ? -19.350 11.151 21.894 1.00 93.31 104 TYR A C 1
ATOM 790 O O . TYR A 1 104 ? -20.007 10.302 21.300 1.00 93.31 104 TYR A O 1
ATOM 798 N N . THR A 1 105 ? -18.182 11.591 21.439 1.00 92.44 105 THR A N 1
ATOM 799 C CA . THR A 1 105 ? -17.500 10.994 20.288 1.00 92.44 105 THR A CA 1
ATOM 800 C C . THR A 1 105 ? -16.737 9.758 20.743 1.00 92.44 105 THR A C 1
ATOM 802 O O . THR A 1 105 ? -15.852 9.866 21.598 1.00 92.44 105 THR A O 1
ATOM 805 N N . LEU A 1 106 ? -17.065 8.603 20.169 1.00 94.62 106 LEU A N 1
ATOM 806 C CA . LEU A 1 106 ? -16.248 7.399 20.233 1.00 94.62 106 LEU A CA 1
ATOM 807 C C . LEU A 1 106 ? -15.107 7.524 19.233 1.00 94.62 106 LEU A C 1
ATOM 809 O O . LEU A 1 106 ? -15.356 7.660 18.037 1.00 94.62 106 LEU A O 1
ATOM 813 N N . SER A 1 107 ? -13.877 7.398 19.714 1.00 95.75 107 SER A N 1
ATOM 814 C CA . SER A 1 107 ? -12.686 7.336 18.872 1.00 95.75 107 SER A CA 1
ATOM 815 C C . SER A 1 107 ? -11.920 6.042 19.100 1.00 95.75 107 SER A C 1
ATOM 817 O O . SER A 1 107 ? -11.824 5.560 20.231 1.00 95.75 107 SER A O 1
ATOM 819 N N . VAL A 1 108 ? -11.333 5.505 18.031 1.00 96.69 108 VAL A N 1
ATOM 820 C CA . VAL A 1 108 ? -10.399 4.375 18.082 1.00 96.69 108 VAL A CA 1
ATOM 821 C C . VAL A 1 108 ? -8.964 4.865 17.919 1.00 96.69 108 VAL A C 1
ATOM 823 O O . VAL A 1 108 ? -8.678 5.748 17.110 1.00 96.69 108 VAL A O 1
ATOM 826 N N . HIS A 1 109 ? -8.054 4.305 18.709 1.00 97.31 109 HIS A N 1
ATOM 827 C CA . HIS A 1 109 ? -6.659 4.717 18.785 1.00 97.31 109 HIS A CA 1
ATOM 828 C C . HIS A 1 109 ? -5.719 3.520 18.670 1.00 97.31 109 HIS A C 1
ATOM 830 O O . HIS A 1 109 ? -6.006 2.446 19.198 1.00 97.31 109 HIS A O 1
ATOM 836 N N . TYR A 1 110 ? -4.568 3.723 18.027 1.00 96.44 110 TYR A N 1
ATOM 837 C CA . TYR A 1 110 ? -3.482 2.749 18.047 1.00 96.44 110 TYR A CA 1
ATOM 838 C C . TYR A 1 110 ? -2.940 2.628 19.472 1.00 96.44 110 TYR A C 1
ATOM 840 O O . TYR A 1 110 ? -2.635 3.643 20.110 1.00 96.44 110 TYR A O 1
ATOM 848 N N . ALA A 1 111 ? -2.797 1.394 19.949 1.00 96.12 111 ALA A N 1
ATOM 849 C CA . ALA A 1 111 ? -2.282 1.105 21.274 1.00 96.12 111 ALA A CA 1
ATOM 850 C C . ALA A 1 111 ? -1.284 -0.060 21.256 1.00 96.12 111 ALA A C 1
ATOM 852 O O . ALA A 1 111 ? -1.338 -0.960 20.417 1.00 96.12 111 ALA A O 1
ATOM 853 N N . GLU A 1 112 ? -0.371 -0.048 22.220 1.00 94.19 112 GLU A N 1
ATOM 854 C CA . GLU A 1 112 ? 0.546 -1.144 22.514 1.00 94.19 112 GLU A CA 1
ATOM 855 C C . GLU A 1 112 ? 0.348 -1.573 23.964 1.00 94.19 112 GLU A C 1
ATOM 857 O O . GLU A 1 112 ? 0.298 -0.735 24.864 1.00 94.19 112 GLU A O 1
ATOM 862 N N . GLN A 1 113 ? 0.261 -2.878 24.198 1.00 90.50 113 GLN A N 1
ATOM 863 C CA . GLN A 1 113 ? 0.252 -3.449 25.536 1.00 90.50 113 GLN A CA 1
ATOM 864 C C . GLN A 1 113 ? 1.574 -4.168 25.780 1.00 90.50 113 GLN A C 1
ATOM 866 O O . GLN A 1 113 ? 1.982 -5.024 24.993 1.00 90.50 113 GLN A O 1
ATOM 871 N N . ASN A 1 114 ? 2.257 -3.805 26.864 1.00 85.31 114 ASN A N 1
ATOM 872 C CA . ASN A 1 114 ? 3.431 -4.541 27.313 1.00 85.31 114 ASN A CA 1
ATOM 873 C C . ASN A 1 114 ? 2.964 -5.748 28.123 1.00 85.31 114 ASN A C 1
ATOM 875 O O . ASN A 1 114 ? 2.484 -5.581 29.247 1.00 85.31 114 ASN A O 1
ATOM 879 N N . ASP A 1 115 ? 3.123 -6.950 27.579 1.00 74.69 115 ASP A N 1
ATOM 880 C CA . ASP A 1 115 ? 2.779 -8.158 28.318 1.00 74.69 115 ASP A CA 1
ATOM 881 C C . ASP A 1 115 ? 3.883 -8.456 29.339 1.00 74.69 115 ASP A C 1
ATOM 883 O O . ASP A 1 115 ? 4.937 -9.009 29.025 1.00 74.69 115 ASP A O 1
ATOM 887 N N . ARG A 1 116 ? 3.676 -8.003 30.580 1.00 60.69 116 ARG A N 1
ATOM 888 C CA . ARG A 1 116 ? 4.545 -8.363 31.710 1.00 60.69 116 ARG A CA 1
ATOM 889 C C . ARG A 1 116 ? 4.172 -9.711 32.323 1.00 60.69 116 ARG A C 1
ATOM 891 O O . ARG A 1 116 ? 4.973 -10.252 33.078 1.00 60.69 116 ARG A O 1
ATOM 898 N N . ALA A 1 117 ? 2.963 -10.212 32.073 1.00 53.12 117 ALA A N 1
ATOM 899 C CA . ALA A 1 117 ? 2.403 -11.352 32.793 1.00 53.12 117 ALA A CA 1
ATOM 900 C C . ALA A 1 117 ? 2.732 -12.692 32.126 1.00 53.12 117 ALA A C 1
ATOM 902 O O . ALA A 1 117 ? 2.709 -13.724 32.794 1.00 53.12 117 ALA A O 1
ATOM 903 N N . ALA A 1 118 ? 3.075 -12.688 30.838 1.00 46.19 118 ALA A N 1
ATOM 904 C CA . ALA A 1 118 ? 3.285 -13.917 30.090 1.00 46.19 118 ALA A CA 1
ATOM 905 C C . ALA A 1 118 ? 4.594 -14.674 30.372 1.00 46.19 118 ALA A C 1
ATOM 907 O O . ALA A 1 118 ? 4.759 -15.724 29.752 1.00 46.19 118 ALA A O 1
ATOM 908 N N . TRP A 1 119 ? 5.521 -14.240 31.252 1.00 46.03 119 TRP A N 1
ATOM 909 C CA . TRP A 1 119 ? 6.850 -14.873 31.246 1.00 46.03 119 TRP A CA 1
ATOM 910 C C . TRP A 1 119 ? 7.625 -15.140 32.544 1.00 46.03 119 TRP A C 1
ATOM 912 O O . TRP A 1 119 ? 7.486 -14.505 33.587 1.00 46.03 119 TRP A O 1
ATOM 922 N N . ASN A 1 120 ? 8.445 -16.179 32.379 1.00 48.62 120 ASN A N 1
ATOM 923 C CA . ASN A 1 120 ? 9.243 -16.976 33.297 1.00 48.62 120 ASN A CA 1
ATOM 924 C C . ASN A 1 120 ? 10.365 -16.151 33.972 1.00 48.62 120 ASN A C 1
ATOM 926 O O . ASN A 1 120 ? 11.130 -15.498 33.267 1.00 48.62 120 ASN A O 1
ATOM 930 N N . PRO A 1 121 ? 10.535 -16.204 35.308 1.00 49.44 121 PRO A N 1
ATOM 931 C CA . PRO A 1 121 ? 11.505 -15.389 36.060 1.00 49.44 121 PRO A CA 1
ATOM 932 C C . PRO A 1 121 ? 12.997 -15.682 35.788 1.00 49.44 121 PRO A C 1
ATOM 934 O O . PRO A 1 121 ? 13.853 -15.136 36.484 1.00 49.44 121 PRO A O 1
ATOM 937 N N . CYS A 1 122 ? 13.329 -16.544 34.824 1.00 54.22 122 CYS A N 1
ATOM 938 C CA . CYS A 1 122 ? 14.699 -16.981 34.547 1.00 54.22 122 CYS A CA 1
ATOM 939 C C . CYS A 1 122 ? 15.299 -16.461 33.230 1.00 54.22 122 CYS A C 1
ATOM 941 O O . CYS A 1 122 ? 16.457 -16.773 32.968 1.00 54.22 122 CYS A O 1
ATOM 943 N N . GLU A 1 123 ? 14.574 -15.682 32.422 1.00 46.75 123 GLU A N 1
ATOM 944 C CA . GLU A 1 123 ? 15.095 -15.166 31.149 1.00 46.75 123 GLU A CA 1
ATOM 945 C C . GLU A 1 123 ? 14.962 -13.634 31.048 1.00 46.75 123 GLU A C 1
ATOM 947 O O . GLU A 1 123 ? 13.991 -13.027 31.503 1.00 46.75 123 GLU A O 1
ATOM 952 N N . ASP A 1 124 ? 16.016 -13.015 30.516 1.00 47.94 124 ASP A N 1
ATOM 953 C CA . ASP A 1 124 ? 16.300 -11.579 30.504 1.00 47.94 124 ASP A CA 1
ATOM 954 C C . ASP A 1 124 ? 15.170 -10.700 29.931 1.00 47.94 124 ASP A C 1
ATOM 956 O O . ASP A 1 124 ? 14.612 -11.026 28.893 1.00 47.94 124 ASP A O 1
ATOM 960 N N . ASN A 1 125 ? 14.914 -9.559 30.600 1.00 54.94 125 ASN A N 1
ATOM 961 C CA . ASN A 1 125 ? 14.385 -8.221 30.220 1.00 54.94 125 ASN A CA 1
ATOM 962 C C . ASN A 1 125 ? 13.653 -7.934 28.874 1.00 54.94 125 ASN A C 1
ATOM 964 O O . ASN A 1 125 ? 13.433 -6.760 28.552 1.00 54.94 125 ASN A O 1
ATOM 968 N N . VAL A 1 126 ? 13.246 -8.913 28.072 1.00 56.31 126 VAL A N 1
ATOM 969 C CA . VAL A 1 126 ? 12.586 -8.689 26.782 1.00 56.31 126 VAL A CA 1
ATOM 970 C C . VAL A 1 126 ? 11.093 -8.465 27.022 1.00 56.31 126 VAL A C 1
ATOM 972 O O . VAL A 1 126 ? 10.343 -9.385 27.333 1.00 56.31 126 VAL A O 1
ATOM 975 N N . SER A 1 127 ? 10.652 -7.211 26.892 1.00 61.50 127 SER A N 1
ATOM 976 C CA . SER A 1 127 ? 9.230 -6.854 26.959 1.00 61.50 127 SER A CA 1
ATOM 977 C C . SER A 1 127 ? 8.584 -7.030 25.587 1.00 61.50 127 SER A C 1
ATOM 979 O O . SER A 1 127 ? 8.833 -6.249 24.666 1.00 61.50 127 SER A O 1
ATOM 981 N N . TRP A 1 128 ? 7.757 -8.066 25.446 1.00 69.00 128 TRP A N 1
ATOM 982 C CA . TRP A 1 128 ? 6.930 -8.251 24.258 1.00 69.00 128 TRP A CA 1
ATOM 983 C C . TRP A 1 128 ? 5.857 -7.165 24.200 1.00 69.00 128 TRP A C 1
ATOM 985 O O . TRP A 1 128 ? 5.214 -6.848 25.205 1.00 69.00 128 TRP A O 1
ATOM 995 N N . ARG A 1 129 ? 5.671 -6.587 23.010 1.00 82.25 129 ARG A N 1
ATOM 996 C CA . ARG A 1 129 ? 4.661 -5.557 22.759 1.00 82.25 129 ARG A CA 1
ATOM 997 C C . ARG A 1 129 ? 3.571 -6.116 21.872 1.00 82.25 129 ARG A C 1
ATOM 999 O O . ARG A 1 129 ? 3.830 -6.487 20.729 1.00 82.25 129 ARG A O 1
ATOM 1006 N N . HIS A 1 130 ? 2.354 -6.135 22.386 1.00 86.06 130 HIS A N 1
ATOM 1007 C CA . HIS A 1 130 ? 1.183 -6.521 21.624 1.00 86.06 130 HIS A CA 1
ATOM 1008 C C . HIS A 1 130 ? 0.535 -5.279 21.005 1.00 86.06 130 HIS A C 1
ATOM 1010 O O . HIS A 1 130 ? 0.176 -4.343 21.721 1.00 86.06 130 HIS A O 1
ATOM 1016 N N . ARG A 1 131 ? 0.379 -5.257 19.676 1.00 90.81 131 ARG A N 1
ATOM 1017 C CA . ARG A 1 131 ? -0.354 -4.189 18.975 1.00 90.81 131 ARG A CA 1
ATOM 1018 C C . ARG A 1 131 ? -1.848 -4.416 19.150 1.00 90.81 131 ARG A C 1
ATOM 1020 O O . ARG A 1 131 ? -2.341 -5.513 18.910 1.00 90.81 131 ARG A O 1
ATOM 1027 N N . CYS A 1 132 ? -2.568 -3.391 19.566 1.00 93.75 132 CYS A N 1
ATOM 1028 C CA . CYS A 1 132 ? -4.006 -3.450 19.785 1.00 93.75 132 CYS A CA 1
ATOM 1029 C C . CYS A 1 132 ? -4.644 -2.087 19.493 1.00 93.75 132 CYS A C 1
ATOM 1031 O O . CYS A 1 132 ? -4.003 -1.175 18.962 1.00 93.75 132 CYS A O 1
ATOM 1033 N N . VAL A 1 133 ? -5.925 -1.957 19.827 1.00 96.25 133 VAL A N 1
ATOM 1034 C CA . VAL A 1 133 ? -6.642 -0.687 19.756 1.00 96.25 133 VAL A CA 1
ATOM 1035 C C . VAL A 1 133 ? -7.217 -0.328 21.115 1.00 96.25 133 VAL A C 1
ATOM 1037 O O . VAL A 1 133 ? -7.651 -1.203 21.865 1.00 96.25 133 VAL A O 1
ATOM 1040 N N . ALA A 1 134 ? -7.235 0.968 21.400 1.00 96.88 134 ALA A N 1
ATOM 1041 C CA . ALA A 1 134 ? -7.914 1.548 22.546 1.00 96.88 134 ALA A CA 1
ATOM 1042 C C . ALA A 1 134 ? -9.101 2.387 22.065 1.00 96.88 134 ALA A C 1
ATOM 1044 O O . ALA A 1 134 ? -9.010 3.069 21.043 1.00 96.88 134 ALA A O 1
ATOM 1045 N N . PHE A 1 135 ? -10.201 2.354 22.812 1.00 96.88 135 PHE A N 1
ATOM 1046 C CA . PHE A 1 135 ? -11.384 3.163 22.536 1.00 96.88 135 PHE A CA 1
ATOM 1047 C C . PHE A 1 135 ? -11.520 4.251 23.587 1.00 96.88 135 PHE A C 1
ATOM 1049 O O . PHE A 1 135 ? -11.359 3.983 24.777 1.00 96.88 135 PHE A O 1
ATOM 1056 N N . ARG A 1 136 ? -11.828 5.470 23.156 1.00 96.00 136 ARG A N 1
ATOM 1057 C CA . ARG A 1 136 ? -11.969 6.630 24.035 1.00 96.00 136 ARG A CA 1
ATOM 1058 C C . ARG A 1 136 ? -13.274 7.350 23.748 1.00 96.00 136 ARG A C 1
ATOM 1060 O O . ARG A 1 136 ? -13.615 7.557 22.586 1.00 96.00 136 ARG A O 1
ATOM 1067 N N . LEU A 1 137 ? -13.955 7.793 24.803 1.00 95.06 137 LEU A N 1
ATOM 1068 C CA . LEU A 1 137 ? -15.057 8.743 24.690 1.00 95.06 137 LEU A CA 1
ATOM 1069 C C . LEU A 1 137 ? -14.586 10.157 25.012 1.00 95.06 137 LEU A C 1
ATOM 1071 O O . LEU A 1 137 ? -13.989 10.411 26.059 1.00 95.06 137 LEU A O 1
ATOM 1075 N N . THR A 1 138 ? -14.909 11.095 24.129 1.00 93.38 138 THR A N 1
ATOM 1076 C CA . THR A 1 138 ? -14.713 12.530 24.365 1.00 93.38 138 THR A CA 1
ATOM 1077 C C . THR A 1 138 ? -16.066 13.219 24.372 1.00 93.38 138 THR A C 1
ATOM 1079 O O . THR A 1 138 ? -16.883 12.976 23.493 1.00 93.38 138 THR A O 1
ATOM 1082 N N . ARG A 1 139 ? -16.335 14.056 25.379 1.00 93.00 139 ARG A N 1
ATOM 1083 C CA . ARG A 1 139 ? -17.621 14.757 25.485 1.00 93.00 139 ARG A CA 1
ATOM 1084 C C . ARG A 1 139 ? -17.803 15.730 24.320 1.00 93.00 139 ARG A C 1
ATOM 1086 O O . ARG A 1 139 ? -16.903 16.516 24.035 1.00 93.00 139 ARG A O 1
ATOM 1093 N N . GLY A 1 140 ? -18.997 15.720 23.735 1.00 89.75 140 GLY A N 1
ATOM 1094 C CA . GLY A 1 140 ? -19.330 16.466 22.527 1.00 89.75 140 GLY A CA 1
ATOM 1095 C C . GLY A 1 140 ? -19.121 15.626 21.270 1.00 89.75 140 GLY A C 1
ATOM 1096 O O . GLY A 1 140 ? -18.238 14.770 21.220 1.00 89.75 140 GLY A O 1
ATOM 1097 N N . CYS A 1 141 ? -19.948 15.882 20.260 1.00 84.44 141 CYS A N 1
ATOM 1098 C CA . CYS A 1 141 ? -19.770 15.359 18.910 1.00 84.44 141 CYS A CA 1
ATOM 1099 C C . CYS A 1 141 ? -19.358 16.508 17.996 1.00 84.44 141 CYS A C 1
ATOM 1101 O O . CYS A 1 141 ? -19.872 17.621 18.136 1.00 84.44 141 CYS A O 1
ATOM 1103 N N . CYS A 1 142 ? -18.394 16.267 17.110 1.00 61.97 142 CYS A N 1
ATOM 1104 C CA . CYS A 1 142 ? -18.040 17.236 16.082 1.00 61.97 142 CYS A CA 1
ATOM 1105 C C . CYS A 1 142 ? -19.241 17.434 15.139 1.00 61.97 142 CYS A C 1
ATOM 1107 O O . CYS A 1 142 ? -19.952 16.479 14.841 1.00 61.97 142 CYS A O 1
ATOM 1109 N N . GLU A 1 143 ? -19.459 18.662 14.652 1.00 52.53 143 GLU A N 1
ATOM 1110 C CA . GLU A 1 143 ? -20.565 19.018 13.735 1.00 52.53 143 GLU A CA 1
ATOM 1111 C C . GLU A 1 143 ? -20.559 18.230 12.408 1.00 52.53 143 GLU A C 1
ATOM 1113 O O . GLU A 1 143 ? -21.498 18.329 11.624 1.00 52.53 143 GLU A O 1
ATOM 1118 N N . THR A 1 144 ? -19.504 17.458 12.145 1.00 47.03 144 THR A N 1
ATOM 1119 C CA . THR A 1 144 ? -19.292 16.682 10.920 1.00 47.03 144 THR A CA 1
ATOM 1120 C C . THR A 1 144 ? -19.814 15.250 10.976 1.00 47.03 144 THR A C 1
ATOM 1122 O O . THR A 1 144 ? -19.841 14.600 9.935 1.00 47.03 144 THR A O 1
ATOM 1125 N N . ASP A 1 145 ? -20.236 14.760 12.142 1.00 44.72 145 ASP A N 1
ATOM 1126 C CA . ASP A 1 145 ? -20.644 13.365 12.314 1.00 44.72 145 ASP A CA 1
ATOM 1127 C C . ASP A 1 145 ? -22.142 13.280 12.607 1.00 44.72 145 ASP A C 1
ATOM 1129 O O . ASP A 1 145 ? -22.677 14.105 13.345 1.00 44.72 145 ASP A O 1
ATOM 1133 N N . ASN A 1 146 ? -22.798 12.282 12.002 1.00 41.81 146 ASN A N 1
ATOM 1134 C CA . ASN A 1 146 ? -24.239 11.995 11.981 1.00 41.81 146 ASN A CA 1
ATOM 1135 C C . ASN A 1 146 ? -24.911 11.968 13.371 1.00 41.81 146 ASN A C 1
ATOM 1137 O O . ASN A 1 146 ? -25.376 10.935 13.851 1.00 41.81 146 ASN A O 1
ATOM 1141 N N . CYS A 1 147 ? -25.019 13.116 14.023 1.00 42.66 147 CYS A N 1
ATOM 1142 C CA . CYS A 1 147 ? -26.062 13.371 14.991 1.00 42.66 147 CYS A CA 1
ATOM 1143 C C . CYS A 1 147 ? -27.370 13.457 14.186 1.00 42.66 147 CYS A C 1
ATOM 1145 O O . CYS A 1 147 ? -27.357 14.077 13.122 1.00 42.66 147 CYS A O 1
ATOM 1147 N N . PRO A 1 148 ? -28.511 12.926 14.661 1.00 46.59 148 PRO A N 1
ATOM 1148 C CA . PRO A 1 148 ? -29.792 13.002 13.941 1.00 46.59 148 PRO A CA 1
ATOM 1149 C C . PRO A 1 148 ? -30.224 14.428 13.541 1.00 46.59 148 PRO A C 1
ATOM 1151 O O . PRO A 1 148 ? -31.173 14.599 12.784 1.00 46.59 148 PRO A O 1
ATOM 1154 N N . GLN A 1 149 ? -29.544 15.455 14.065 1.00 46.00 149 GLN A N 1
ATOM 1155 C CA . GLN A 1 149 ? -29.787 16.871 13.799 1.00 46.00 149 GLN A CA 1
ATOM 1156 C C . GLN A 1 149 ? -28.706 17.564 12.944 1.00 46.00 149 GLN A C 1
ATOM 1158 O O . GLN A 1 149 ? -28.835 18.758 12.677 1.00 46.00 149 GLN A O 1
ATOM 1163 N N . CYS A 1 150 ? -27.657 16.862 12.505 1.00 39.19 150 CYS A N 1
ATOM 1164 C CA . CYS A 1 150 ? -26.580 17.427 11.686 1.00 39.19 150 CYS A CA 1
ATOM 1165 C C . CYS A 1 150 ? -26.669 16.907 10.238 1.00 39.19 150 CYS A C 1
ATOM 1167 O O . CYS A 1 150 ? -26.893 15.713 10.034 1.00 39.19 150 CYS A O 1
ATOM 1169 N N . PRO A 1 151 ? -26.513 17.771 9.217 1.00 41.31 151 PRO A N 1
ATOM 1170 C CA . PRO A 1 151 ? -26.473 17.333 7.825 1.00 41.31 151 PRO A CA 1
ATOM 1171 C C . PRO A 1 151 ? -25.240 16.443 7.577 1.00 41.31 151 PRO A C 1
ATOM 1173 O O . PRO A 1 151 ? -24.190 16.696 8.171 1.00 41.31 151 PRO A O 1
ATOM 1176 N N . PRO A 1 152 ? -25.335 15.424 6.702 1.00 45.62 152 PRO A N 1
ATOM 1177 C CA . PRO A 1 152 ? -24.214 14.533 6.419 1.00 45.62 152 PRO A CA 1
ATOM 1178 C C . PRO A 1 152 ? -23.026 15.325 5.847 1.00 45.62 152 PRO A C 1
ATOM 1180 O O . PRO A 1 152 ? -23.239 16.303 5.117 1.00 45.62 152 PRO A O 1
ATOM 1183 N N . PRO A 1 153 ? -21.778 14.923 6.152 1.00 48.12 153 PRO A N 1
ATOM 1184 C CA . PRO A 1 153 ? -20.597 15.611 5.650 1.00 48.12 153 PRO A CA 1
ATOM 1185 C C . PRO A 1 153 ? -20.577 15.630 4.111 1.00 48.12 153 PRO A C 1
ATOM 1187 O O . PRO A 1 153 ? -21.156 14.744 3.469 1.00 48.12 153 PRO A O 1
ATOM 1190 N N . PRO A 1 154 ? -19.923 16.638 3.497 1.00 47.75 154 PRO A N 1
ATOM 1191 C CA . PRO A 1 154 ? -19.783 16.709 2.049 1.00 47.75 154 PRO A CA 1
ATOM 1192 C C . PRO A 1 154 ? -19.178 15.399 1.532 1.00 47.75 154 PRO A C 1
ATOM 1194 O O . PRO A 1 154 ? -18.181 14.916 2.061 1.00 47.75 154 PRO A O 1
ATOM 1197 N N . SER A 1 155 ? -19.867 14.822 0.546 1.00 49.72 155 SER A N 1
ATOM 1198 C CA . SER A 1 155 ? -19.659 13.510 -0.075 1.00 49.72 155 SER A CA 1
ATOM 1199 C C . SER A 1 155 ? -18.239 12.948 0.031 1.00 49.72 155 SER A C 1
ATOM 1201 O O . SER A 1 155 ? -17.292 13.588 -0.420 1.00 49.72 155 SER A O 1
ATOM 1203 N N . CYS A 1 156 ? -18.110 11.712 0.521 1.00 54.88 156 CYS A N 1
ATOM 1204 C CA . CYS A 1 156 ? -16.877 10.936 0.420 1.00 54.88 156 CYS A CA 1
ATOM 1205 C C . CYS A 1 156 ? -16.371 10.935 -1.030 1.00 54.88 156 CYS A C 1
ATOM 1207 O O . CYS A 1 156 ? -17.091 10.498 -1.934 1.00 54.88 156 CYS A O 1
ATOM 1209 N N . ASP A 1 157 ? -15.139 11.393 -1.258 1.00 53.25 157 ASP A N 1
ATOM 1210 C CA . ASP A 1 157 ? -14.533 11.292 -2.581 1.00 53.25 157 ASP A CA 1
ATOM 1211 C C . ASP A 1 157 ? -14.409 9.812 -2.981 1.00 53.25 157 ASP A C 1
ATOM 1213 O O . ASP A 1 157 ? -13.946 8.983 -2.187 1.00 53.25 157 ASP A O 1
ATOM 1217 N N . PRO A 1 158 ? -14.789 9.432 -4.214 1.00 58.66 158 PRO A N 1
ATOM 1218 C CA . PRO A 1 158 ? -14.581 8.075 -4.691 1.00 58.66 158 PRO A CA 1
ATOM 1219 C C . PRO A 1 158 ? -13.101 7.692 -4.574 1.00 58.66 158 PRO A C 1
ATOM 1221 O O . PRO A 1 158 ? -12.228 8.439 -5.018 1.00 58.66 158 PRO A O 1
ATOM 1224 N N . ARG A 1 159 ? -12.803 6.485 -4.066 1.00 57.06 159 ARG A N 1
ATOM 1225 C CA . ARG A 1 159 ? -11.427 5.961 -3.898 1.00 57.06 159 ARG A CA 1
ATOM 1226 C C . ARG A 1 159 ? -10.548 6.165 -5.138 1.00 57.06 159 ARG A C 1
ATOM 1228 O O . ARG A 1 159 ? -9.355 6.418 -5.015 1.00 57.06 159 ARG A O 1
ATOM 1235 N N . ARG A 1 160 ? -11.129 6.060 -6.338 1.00 56.53 160 ARG A N 1
ATOM 1236 C CA . ARG A 1 160 ? -10.428 6.305 -7.606 1.00 56.53 160 ARG A CA 1
ATOM 1237 C C . ARG A 1 160 ? -9.945 7.752 -7.727 1.00 56.53 160 ARG A C 1
ATOM 1239 O O . ARG A 1 160 ? -8.788 7.944 -8.074 1.00 56.53 160 ARG A O 1
ATOM 1246 N N . THR A 1 161 ? -10.799 8.732 -7.437 1.00 61.44 161 THR A N 1
ATOM 1247 C CA . THR A 1 161 ? -10.449 10.161 -7.448 1.00 61.44 161 THR A CA 1
ATOM 1248 C C . THR A 1 161 ? -9.332 10.424 -6.446 1.00 61.44 161 THR A C 1
ATOM 1250 O O . THR A 1 161 ? -8.271 10.902 -6.834 1.00 61.44 161 THR A O 1
ATOM 1253 N N . TYR A 1 162 ? -9.499 9.933 -5.215 1.00 63.62 162 TYR A N 1
ATOM 1254 C CA . TYR A 1 162 ? -8.504 10.047 -4.150 1.00 63.62 162 TYR A CA 1
ATOM 1255 C C . TYR A 1 162 ? -7.128 9.473 -4.541 1.00 63.62 162 TYR A C 1
ATOM 1257 O O . TYR A 1 162 ? -6.099 10.130 -4.386 1.00 63.62 162 TYR A O 1
ATOM 1265 N N . VAL A 1 163 ? -7.081 8.261 -5.109 1.00 62.84 163 VAL A N 1
ATOM 1266 C CA . VAL A 1 163 ? -5.820 7.617 -5.521 1.00 62.84 163 VAL A CA 1
ATOM 1267 C C . VAL A 1 163 ? -5.214 8.287 -6.761 1.00 62.84 163 VAL A C 1
ATOM 1269 O O . VAL A 1 163 ? -3.999 8.489 -6.813 1.00 62.84 163 VAL A O 1
ATOM 1272 N N . CYS A 1 164 ? -6.019 8.638 -7.768 1.00 61.44 164 CYS A N 1
ATOM 1273 C CA . CYS A 1 164 ? -5.537 9.278 -8.998 1.00 61.44 164 CYS A CA 1
ATOM 1274 C C . CYS A 1 164 ? -4.975 10.684 -8.739 1.00 61.44 164 CYS A C 1
ATOM 1276 O O . CYS A 1 164 ? -3.934 11.027 -9.301 1.00 61.44 164 CYS A O 1
ATOM 1278 N N . GLU A 1 165 ? -5.618 11.468 -7.871 1.00 64.19 165 GLU A N 1
ATOM 1279 C CA . GLU A 1 165 ? -5.139 12.793 -7.461 1.00 64.19 165 GLU A CA 1
ATOM 1280 C C . GLU A 1 165 ? -3.837 12.693 -6.657 1.00 64.19 165 GLU A C 1
ATOM 1282 O O . GLU A 1 165 ? -2.893 13.439 -6.910 1.00 64.19 165 GLU A O 1
ATOM 1287 N N . ARG A 1 166 ? -3.728 11.714 -5.748 1.00 65.44 166 ARG A N 1
ATOM 1288 C CA . ARG A 1 166 ? -2.551 11.545 -4.874 1.00 65.44 166 ARG A CA 1
ATOM 1289 C C . ARG A 1 166 ? -1.331 10.937 -5.551 1.00 65.44 166 ARG A C 1
ATOM 1291 O O . ARG A 1 166 ? -0.205 11.248 -5.180 1.00 65.44 166 ARG A O 1
ATOM 1298 N N . THR A 1 167 ? -1.523 10.077 -6.547 1.00 62.47 167 THR A N 1
ATOM 1299 C CA . THR A 1 167 ? -0.409 9.436 -7.271 1.00 62.47 167 THR A CA 1
ATOM 1300 C C . THR A 1 167 ? 0.216 10.331 -8.345 1.00 62.47 167 THR A C 1
ATOM 1302 O O . THR A 1 167 ? 1.103 9.875 -9.070 1.00 62.47 167 THR A O 1
ATOM 1305 N N . GLY A 1 168 ? -0.233 11.588 -8.465 1.00 55.16 168 GLY A N 1
ATOM 1306 C CA . GLY A 1 168 ? 0.246 12.526 -9.480 1.00 55.16 168 GLY A CA 1
ATOM 1307 C C . GLY A 1 168 ? -0.164 12.139 -10.902 1.00 55.16 168 GLY A C 1
ATOM 1308 O O . GLY A 1 168 ? 0.420 12.630 -11.863 1.00 55.16 168 GLY A O 1
ATOM 1309 N N . MET A 1 169 ? -1.158 11.253 -11.056 1.00 56.59 169 MET A N 1
ATOM 1310 C CA . MET A 1 169 ? -1.657 10.848 -12.375 1.00 56.59 169 MET A CA 1
ATOM 1311 C C . MET A 1 169 ? -2.515 11.934 -13.040 1.00 56.59 169 MET A C 1
ATOM 1313 O O . MET A 1 169 ? -2.790 11.843 -14.234 1.00 56.59 169 MET A O 1
ATOM 1317 N N . ILE A 1 170 ? -2.909 12.974 -12.297 1.00 54.47 170 ILE A N 1
ATOM 1318 C CA . ILE A 1 170 ? -3.584 14.161 -12.828 1.00 54.47 170 ILE A CA 1
ATOM 1319 C C . ILE A 1 170 ? -2.575 15.315 -12.840 1.00 54.47 170 ILE A C 1
ATOM 1321 O O . ILE A 1 170 ? -2.253 15.892 -11.804 1.00 54.47 170 ILE A O 1
ATOM 1325 N N . ALA A 1 171 ? -2.053 15.641 -14.022 1.00 50.44 171 ALA A N 1
ATOM 1326 C CA . ALA A 1 171 ? -1.119 16.749 -14.197 1.00 50.44 171 ALA A CA 1
ATOM 1327 C C . ALA A 1 171 ? -1.805 18.112 -13.963 1.00 50.44 171 ALA A C 1
ATOM 1329 O O . ALA A 1 171 ? -2.932 18.331 -14.408 1.00 50.44 171 ALA A O 1
ATOM 1330 N N . GLY A 1 172 ? -1.101 19.055 -13.324 1.00 55.81 172 GLY A N 1
ATOM 1331 C CA . GLY A 1 172 ? -1.454 20.484 -13.355 1.00 55.81 172 GLY A CA 1
ATOM 1332 C C . GLY A 1 172 ? -2.102 21.086 -12.104 1.00 55.81 172 GLY A C 1
ATOM 1333 O O . GLY A 1 172 ? -2.528 22.239 -12.161 1.00 55.81 172 GLY A O 1
ATOM 1334 N N . ARG A 1 173 ? -2.167 20.373 -10.971 1.00 56.22 173 ARG A N 1
ATOM 1335 C CA . ARG A 1 173 ? -2.519 20.980 -9.675 1.00 56.22 173 ARG A CA 1
ATOM 1336 C C . ARG A 1 173 ? -1.559 20.529 -8.583 1.00 56.22 173 ARG A C 1
ATOM 1338 O O . ARG A 1 173 ? -1.429 19.335 -8.339 1.00 56.22 173 ARG A O 1
ATOM 1345 N N . ASP A 1 174 ? -0.961 21.494 -7.890 1.00 56.34 174 ASP A N 1
ATOM 1346 C CA . ASP A 1 174 ? -0.264 21.265 -6.625 1.00 56.34 174 ASP A CA 1
ATOM 1347 C C . ASP A 1 174 ? -1.300 20.890 -5.561 1.00 56.34 174 ASP A C 1
ATOM 1349 O O . ASP A 1 174 ? -1.841 21.740 -4.851 1.00 56.34 174 ASP A O 1
ATOM 1353 N N . HIS A 1 175 ? -1.644 19.608 -5.490 1.00 61.81 175 HIS A N 1
ATOM 1354 C CA . HIS A 1 175 ? -2.550 19.116 -4.467 1.00 61.81 175 HIS A CA 1
ATOM 1355 C C . HIS A 1 175 ? -1.789 19.039 -3.138 1.00 61.81 175 HIS A C 1
ATOM 1357 O O . HIS A 1 175 ? -0.943 18.167 -2.935 1.00 61.81 175 HIS A O 1
ATOM 1363 N N . GLN A 1 176 ? -2.062 19.968 -2.218 1.00 63.00 176 GLN A N 1
ATOM 1364 C CA . GLN A 1 176 ? -1.566 19.852 -0.848 1.00 63.00 176 GLN A CA 1
ATOM 1365 C C . GLN A 1 176 ? -2.370 18.769 -0.127 1.00 63.00 176 GLN A C 1
ATOM 1367 O O . GLN A 1 176 ? -3.431 19.036 0.427 1.00 63.00 176 GLN A O 1
ATOM 1372 N N . ALA A 1 177 ? -1.858 17.540 -0.117 1.00 65.75 177 ALA A N 1
ATOM 1373 C CA . ALA A 1 177 ? -2.397 16.467 0.711 1.00 65.75 177 ALA A CA 1
ATOM 1374 C C . ALA A 1 177 ? -2.153 16.805 2.195 1.00 65.75 177 ALA A C 1
ATOM 1376 O O . ALA A 1 177 ? -1.074 16.570 2.745 1.00 65.75 177 ALA A O 1
ATOM 1377 N N . HIS A 1 178 ? -3.133 17.452 2.834 1.00 67.06 178 HIS A N 1
ATOM 1378 C CA . HIS A 1 178 ? -3.033 17.924 4.219 1.00 67.06 178 HIS A CA 1
ATOM 1379 C C . HIS A 1 178 ? -2.772 16.786 5.213 1.00 67.06 178 HIS A C 1
ATOM 1381 O O . HIS A 1 178 ? -2.066 16.989 6.201 1.00 67.06 178 HIS A O 1
ATOM 1387 N N . ASP A 1 179 ? -3.285 15.597 4.916 1.00 66.56 179 ASP A N 1
ATOM 1388 C CA . ASP A 1 179 ? -3.085 14.361 5.668 1.00 66.56 179 ASP A CA 1
ATOM 1389 C C . ASP A 1 179 ? -1.659 13.789 5.534 1.00 66.56 179 ASP A C 1
ATOM 1391 O O . ASP A 1 179 ? -1.172 13.130 6.448 1.00 66.56 179 ASP A O 1
ATOM 1395 N N . LEU A 1 180 ? -0.923 14.118 4.465 1.00 71.62 180 LEU A N 1
ATOM 1396 C CA . LEU A 1 180 ? 0.488 13.738 4.299 1.00 71.62 180 LEU A CA 1
ATOM 1397 C C . LEU A 1 180 ? 1.478 14.714 4.938 1.00 71.62 180 LEU A C 1
ATOM 1399 O O . LEU A 1 180 ? 2.672 14.411 4.990 1.00 71.62 180 LEU A O 1
ATOM 1403 N N . LYS A 1 181 ? 1.024 15.854 5.482 1.00 76.44 181 LYS A N 1
ATOM 1404 C CA . LYS A 1 181 ? 1.916 16.819 6.161 1.00 76.44 181 LYS A CA 1
ATOM 1405 C C . LYS A 1 181 ? 2.734 16.173 7.281 1.00 76.44 181 LYS A C 1
ATOM 1407 O O . LYS A 1 181 ? 3.821 16.648 7.598 1.00 76.44 181 LYS A O 1
ATOM 1412 N N . GLN A 1 182 ? 2.214 15.093 7.862 1.00 76.94 182 GLN A N 1
ATOM 1413 C CA . GLN A 1 182 ? 2.845 14.349 8.947 1.00 76.94 182 GLN A CA 1
ATOM 1414 C C . GLN A 1 182 ? 3.489 13.028 8.498 1.00 76.94 182 GLN A C 1
ATOM 1416 O O . GLN A 1 182 ? 4.100 12.354 9.323 1.00 76.94 182 GLN A O 1
ATOM 1421 N N . ALA A 1 183 ? 3.435 12.663 7.210 1.00 77.81 183 ALA A N 1
ATOM 1422 C CA . ALA A 1 183 ? 3.928 11.366 6.736 1.00 77.81 183 ALA A CA 1
ATOM 1423 C C . ALA A 1 183 ? 5.429 11.170 6.998 1.00 77.81 183 ALA A C 1
ATOM 1425 O O . ALA A 1 183 ? 5.855 10.123 7.486 1.00 77.81 183 ALA A O 1
ATOM 1426 N N . CYS A 1 184 ? 6.224 12.216 6.762 1.00 78.50 184 CYS A N 1
ATOM 1427 C CA . CYS A 1 184 ? 7.663 12.202 7.031 1.00 78.50 184 CYS A CA 1
ATOM 1428 C C . CYS A 1 184 ? 8.008 12.413 8.514 1.00 78.50 184 CYS A C 1
ATOM 1430 O O . CYS A 1 184 ? 9.164 12.253 8.900 1.00 78.50 184 CYS A O 1
ATOM 1432 N N . ALA A 1 185 ? 7.039 12.787 9.353 1.00 85.62 185 ALA A N 1
ATOM 1433 C CA . ALA A 1 185 ? 7.274 12.953 10.777 1.00 85.62 185 ALA A CA 1
ATOM 1434 C C . ALA A 1 185 ? 7.263 11.591 11.487 1.00 85.62 185 ALA A C 1
ATOM 1436 O O . ALA A 1 185 ? 6.525 10.659 11.137 1.00 85.62 185 ALA A O 1
ATOM 1437 N N . LYS A 1 186 ? 8.133 11.468 12.491 1.00 86.69 186 LYS A N 1
ATOM 1438 C CA . LYS A 1 186 ? 8.182 10.299 13.366 1.00 86.69 186 LYS A CA 1
ATOM 1439 C C . LYS A 1 186 ? 6.962 10.333 14.299 1.00 86.69 186 LYS A C 1
ATOM 1441 O O . LYS A 1 186 ? 6.720 11.395 14.876 1.00 86.69 186 LYS A O 1
ATOM 1446 N N . PRO A 1 187 ? 6.237 9.212 14.484 1.00 90.56 187 PRO A N 1
ATOM 1447 C CA . PRO A 1 187 ? 5.150 9.157 15.454 1.00 90.56 187 PRO A CA 1
ATOM 1448 C C . PRO A 1 187 ? 5.651 9.530 16.859 1.00 90.56 187 PRO A C 1
ATOM 1450 O O . PRO A 1 187 ? 6.789 9.177 17.206 1.00 90.56 187 PRO A O 1
ATOM 1453 N N . PRO A 1 188 ? 4.838 10.223 17.673 1.00 93.31 188 PRO A N 1
ATOM 1454 C CA . PRO A 1 188 ? 5.178 10.510 19.056 1.00 93.31 188 PRO A CA 1
ATOM 1455 C C . PRO A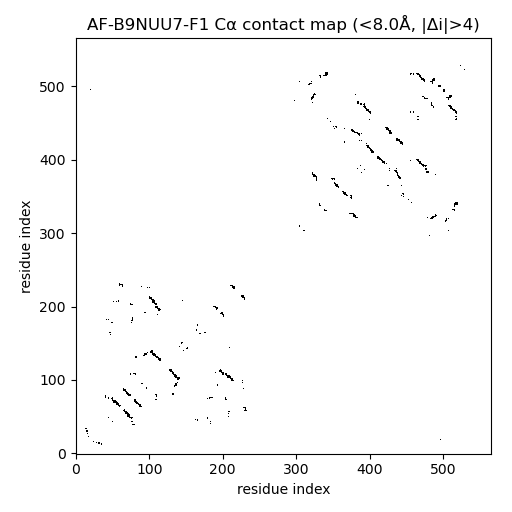 1 188 ? 5.258 9.212 19.869 1.00 93.31 188 PRO A C 1
ATOM 1457 O O . PRO A 1 188 ? 4.750 8.160 19.471 1.00 93.31 188 PRO A O 1
ATOM 1460 N N . ALA A 1 189 ? 5.917 9.285 21.025 1.00 93.62 189 ALA A N 1
ATOM 1461 C CA . ALA A 1 189 ? 5.891 8.187 21.984 1.00 93.62 189 ALA A CA 1
ATOM 1462 C C . ALA A 1 189 ? 4.462 7.986 22.515 1.00 93.62 189 ALA A C 1
ATOM 1464 O O . ALA A 1 189 ? 3.744 8.958 22.749 1.00 93.62 189 ALA A O 1
ATOM 1465 N N . LEU A 1 190 ? 4.066 6.728 22.716 1.00 94.88 190 LEU A N 1
ATOM 1466 C CA . LEU A 1 190 ? 2.755 6.394 23.269 1.00 94.88 190 LEU A CA 1
ATOM 1467 C C . LEU A 1 190 ? 2.675 6.814 24.742 1.00 94.88 190 LEU A C 1
ATOM 1469 O O . LEU A 1 190 ? 3.634 6.653 25.498 1.00 94.88 190 LEU A O 1
ATOM 1473 N N . SER A 1 191 ? 1.522 7.340 25.144 1.00 95.75 191 SER A N 1
ATOM 1474 C CA . SER A 1 191 ? 1.215 7.697 26.527 1.00 95.75 191 SER A CA 1
ATOM 1475 C C . SER A 1 191 ? 0.688 6.476 27.284 1.00 95.75 191 SER A C 1
ATOM 1477 O O . SER A 1 191 ? -0.267 5.855 26.815 1.00 95.75 191 SER A O 1
ATOM 1479 N N . PRO A 1 192 ? 1.289 6.104 28.427 1.00 93.94 192 PRO A N 1
ATOM 1480 C CA . PRO A 1 192 ? 0.825 4.978 29.228 1.00 93.94 192 PRO A CA 1
ATOM 1481 C C . PRO A 1 192 ? -0.511 5.293 29.908 1.00 93.94 192 PRO A C 1
ATOM 1483 O O . PRO A 1 192 ? -0.713 6.404 30.397 1.00 93.94 192 PRO A O 1
ATOM 1486 N N . VAL A 1 193 ? -1.395 4.298 29.984 1.00 91.75 193 VAL A N 1
ATOM 1487 C CA . VAL A 1 193 ? -2.713 4.392 30.622 1.00 91.75 193 VAL A CA 1
ATOM 1488 C C . VAL A 1 193 ? -2.927 3.209 31.552 1.00 91.75 193 VAL A C 1
ATOM 1490 O O . VAL A 1 193 ? -2.764 2.052 31.169 1.00 91.75 193 VAL A O 1
ATOM 1493 N N . GLY A 1 194 ? -3.345 3.511 32.781 1.00 85.19 194 GLY A N 1
ATOM 1494 C CA . GLY A 1 194 ? -3.649 2.501 33.788 1.00 85.19 194 GLY A CA 1
ATOM 1495 C C . GLY A 1 194 ? -2.425 1.702 34.249 1.00 85.19 194 GLY A C 1
ATOM 1496 O O . GLY A 1 194 ? -1.275 2.038 33.969 1.00 85.19 194 GLY A O 1
ATOM 1497 N N . CYS A 1 195 ? -2.686 0.639 35.008 1.00 75.88 195 CYS A N 1
ATOM 1498 C CA . CYS A 1 195 ? -1.647 -0.232 35.566 1.00 75.88 195 CYS A CA 1
ATOM 1499 C C . CYS A 1 195 ? -1.299 -1.422 34.655 1.00 75.88 195 CYS A C 1
ATOM 1501 O O . CYS A 1 195 ? -0.317 -2.115 34.907 1.00 75.88 195 CYS A O 1
ATOM 1503 N N . GLU A 1 196 ? -2.081 -1.658 33.599 1.00 78.81 196 GLU A N 1
ATOM 1504 C CA . GLU A 1 196 ? -2.030 -2.869 32.762 1.00 78.81 196 GLU A CA 1
ATOM 1505 C C . GLU A 1 196 ? -0.989 -2.804 31.635 1.00 78.81 196 GLU A C 1
ATOM 1507 O O . GLU A 1 196 ? -0.976 -3.635 30.730 1.00 78.81 196 GLU A O 1
ATOM 1512 N N . GLY A 1 197 ? -0.113 -1.797 31.664 1.00 85.75 197 GLY A N 1
ATOM 1513 C CA . GLY A 1 197 ? 0.947 -1.637 30.670 1.00 85.75 197 GLY A CA 1
ATOM 1514 C C . GLY A 1 197 ? 0.454 -1.239 29.276 1.00 85.75 197 GLY A C 1
ATOM 1515 O O . GLY A 1 197 ? 1.254 -1.280 28.339 1.00 85.75 197 GLY A O 1
ATOM 1516 N N . LEU A 1 198 ? -0.818 -0.845 29.140 1.00 92.25 198 LEU A N 1
ATOM 1517 C CA . LEU A 1 198 ? -1.380 -0.271 27.922 1.00 92.25 198 LEU A CA 1
ATOM 1518 C C . LEU A 1 198 ? -0.801 1.130 27.699 1.00 92.25 198 LEU A C 1
ATOM 1520 O O . LEU A 1 198 ? -0.691 1.933 28.622 1.00 92.25 198 LEU A O 1
ATOM 1524 N N . SER A 1 199 ? -0.402 1.435 26.473 1.00 95.56 199 SER A N 1
ATOM 1525 C CA . SER A 1 199 ? 0.024 2.767 26.050 1.00 95.56 199 SER A CA 1
ATOM 1526 C C . SER A 1 199 ? -0.605 3.093 24.706 1.00 95.56 199 SER A C 1
ATOM 1528 O O . SER A 1 199 ? -0.674 2.230 23.838 1.00 95.56 199 SER A O 1
ATOM 1530 N N . TYR A 1 200 ? -1.053 4.327 24.506 1.00 96.75 200 TYR A N 1
ATOM 1531 C CA . TYR A 1 200 ? -1.726 4.737 23.273 1.00 96.75 200 TYR A CA 1
ATOM 1532 C C . TYR A 1 200 ? -1.373 6.172 22.878 1.00 96.75 200 TYR A C 1
ATOM 1534 O O . TYR A 1 200 ? -0.772 6.912 23.654 1.00 96.75 200 TYR A O 1
ATOM 1542 N N . ASP A 1 201 ? -1.710 6.567 21.654 1.00 95.50 201 ASP A N 1
ATOM 1543 C CA . ASP A 1 201 ? -1.546 7.948 21.194 1.00 95.50 201 ASP A CA 1
ATOM 1544 C C . ASP A 1 201 ? -2.880 8.713 21.316 1.00 95.50 201 ASP A C 1
ATOM 1546 O O . ASP A 1 201 ? -3.788 8.492 20.502 1.00 95.50 201 ASP A O 1
ATOM 1550 N N . PRO A 1 202 ? -3.026 9.613 22.309 1.00 94.44 202 PRO A N 1
ATOM 1551 C CA . PRO A 1 202 ? -4.278 10.324 22.551 1.00 94.44 202 PRO A CA 1
ATOM 1552 C C . PRO A 1 202 ? -4.616 11.335 21.454 1.00 94.44 202 PRO A C 1
ATOM 1554 O O . PRO A 1 202 ? -5.783 11.692 21.305 1.00 94.44 202 PRO A O 1
ATOM 1557 N N . GLU A 1 203 ? -3.628 11.796 20.683 1.00 93.19 203 GLU A N 1
ATOM 1558 C CA . GLU A 1 203 ? -3.846 12.783 19.627 1.00 93.19 203 GLU A CA 1
ATOM 1559 C C . GLU A 1 203 ? -4.208 12.128 18.296 1.00 93.19 203 GLU A C 1
ATOM 1561 O O . GLU A 1 203 ? -4.812 12.776 17.450 1.00 93.19 203 GLU A O 1
ATOM 1566 N N . ALA A 1 204 ? -3.876 10.853 18.090 1.00 93.31 204 ALA A N 1
ATOM 1567 C CA . ALA A 1 204 ? -4.062 10.158 16.816 1.00 93.31 204 ALA A CA 1
ATOM 1568 C C . ALA A 1 204 ? -5.395 9.397 16.679 1.00 93.31 204 ALA A C 1
ATOM 1570 O O . ALA A 1 204 ? -5.511 8.536 15.810 1.00 93.31 204 ALA A O 1
ATOM 1571 N N . GLY A 1 205 ? -6.391 9.695 17.516 1.00 94.06 205 GLY A N 1
ATOM 1572 C CA . GLY A 1 205 ? -7.694 9.025 17.473 1.00 94.06 205 GLY A CA 1
ATOM 1573 C C . GLY A 1 205 ? -8.451 9.255 16.168 1.00 94.06 205 GLY A C 1
ATOM 1574 O O . GLY A 1 205 ? -8.494 10.380 15.667 1.00 94.06 205 GLY A O 1
ATOM 1575 N N . ILE A 1 206 ? -9.072 8.195 15.652 1.00 93.44 206 ILE A N 1
ATOM 1576 C CA . ILE A 1 206 ? -10.014 8.251 14.532 1.00 93.44 206 ILE A CA 1
ATOM 1577 C C . ILE A 1 206 ? -11.438 8.246 15.100 1.00 93.44 206 ILE A C 1
ATOM 1579 O O . ILE A 1 206 ? -11.785 7.281 15.786 1.00 93.44 206 ILE A O 1
ATOM 1583 N N . PRO A 1 207 ? -12.252 9.292 14.857 1.00 92.94 207 PRO A N 1
ATOM 1584 C CA . PRO A 1 207 ? -13.644 9.305 15.291 1.00 92.94 207 PRO A CA 1
ATOM 1585 C C . PRO A 1 207 ? -14.432 8.231 14.534 1.00 92.94 207 PRO A C 1
ATOM 1587 O O . PRO A 1 207 ? -14.266 8.066 13.326 1.00 92.94 207 PRO A O 1
ATOM 1590 N N . LEU A 1 208 ? -15.258 7.482 15.261 1.00 91.62 208 LEU A N 1
ATOM 1591 C CA . LEU A 1 208 ? -16.076 6.391 14.735 1.00 91.62 208 LEU A CA 1
ATOM 1592 C C . LEU A 1 208 ? -17.565 6.731 14.757 1.00 91.62 208 LEU A C 1
ATOM 1594 O O . LEU A 1 208 ? -18.252 6.558 13.756 1.00 91.62 208 LEU A O 1
ATOM 1598 N N . ALA A 1 209 ? -18.073 7.183 15.906 1.00 90.62 209 ALA A N 1
ATOM 1599 C CA . ALA A 1 209 ? -19.502 7.397 16.104 1.00 90.62 209 ALA A CA 1
ATOM 1600 C C . ALA A 1 209 ? -19.788 8.436 17.192 1.00 90.62 209 ALA A C 1
ATOM 1602 O O . ALA A 1 209 ? -19.019 8.599 18.141 1.00 90.62 209 ALA A O 1
ATOM 1603 N N . CYS A 1 210 ? -20.944 9.089 17.084 1.00 90.56 210 CYS A N 1
ATOM 1604 C CA . CYS A 1 210 ? -21.522 9.898 18.150 1.00 90.56 210 CYS A CA 1
ATOM 1605 C C . CYS A 1 210 ? -22.465 9.023 18.989 1.00 90.56 210 CYS A C 1
ATOM 1607 O O . CYS A 1 210 ? -23.426 8.466 18.463 1.00 90.56 210 CYS A O 1
ATOM 1609 N N . ILE A 1 211 ? -22.193 8.889 20.287 1.00 91.31 211 ILE A N 1
ATOM 1610 C CA . ILE A 1 211 ? -22.905 7.983 21.196 1.00 91.31 211 ILE A CA 1
ATOM 1611 C C . ILE A 1 211 ? -23.539 8.774 22.333 1.00 91.31 211 ILE A C 1
ATOM 1613 O O . ILE A 1 211 ? -22.900 9.628 22.951 1.00 91.31 211 ILE A O 1
ATOM 1617 N N . ALA A 1 212 ? -24.797 8.465 22.635 1.00 91.69 212 ALA A N 1
ATOM 1618 C CA . ALA A 1 212 ? -25.490 9.020 23.785 1.00 91.69 212 ALA A CA 1
ATOM 1619 C C . ALA A 1 212 ? -25.123 8.255 25.068 1.00 91.69 212 ALA A C 1
ATOM 1621 O O . ALA A 1 212 ? -25.162 7.023 25.118 1.00 91.69 212 ALA A O 1
ATOM 1622 N N . ILE A 1 213 ? -24.795 9.009 26.115 1.00 93.75 213 ILE A N 1
ATOM 1623 C CA . ILE A 1 213 ? -24.544 8.515 27.468 1.00 93.75 213 ILE A CA 1
ATOM 1624 C C . ILE A 1 213 ? -25.669 8.996 28.385 1.00 93.75 213 ILE A C 1
ATOM 1626 O O . ILE A 1 213 ? -25.965 10.193 28.431 1.00 93.75 213 ILE A O 1
ATOM 1630 N N . CYS A 1 214 ? -26.260 8.063 29.130 1.00 92.81 214 CYS A N 1
ATOM 1631 C CA . CYS A 1 214 ? -27.399 8.281 30.023 1.00 92.81 214 CYS A CA 1
ATOM 1632 C C . CYS A 1 214 ? -27.051 7.834 31.439 1.00 92.81 214 CYS A C 1
ATOM 1634 O O . CYS A 1 214 ? -26.176 6.986 31.645 1.00 92.81 214 CYS A O 1
ATOM 1636 N N . ARG A 1 215 ? -27.761 8.371 32.428 1.00 93.25 215 ARG A N 1
ATOM 1637 C CA . ARG A 1 215 ? -27.719 7.864 33.793 1.00 93.25 215 ARG A CA 1
ATOM 1638 C C . ARG A 1 215 ? -28.495 6.548 33.865 1.00 93.25 215 ARG A C 1
ATOM 1640 O O . ARG A 1 215 ? -29.688 6.501 33.594 1.00 93.25 215 ARG A O 1
ATOM 1647 N N . THR A 1 216 ? -27.813 5.480 34.255 1.00 88.81 216 THR A N 1
ATOM 1648 C CA . THR A 1 216 ? -28.367 4.115 34.334 1.00 88.81 216 THR A CA 1
ATOM 1649 C C . THR A 1 216 ? -29.145 3.861 35.623 1.00 88.81 216 THR A C 1
ATOM 1651 O O . THR A 1 216 ? -30.040 3.027 35.642 1.00 88.81 216 THR A O 1
ATOM 1654 N N . ASN A 1 217 ? -28.861 4.621 36.683 1.00 88.69 217 ASN A N 1
ATOM 1655 C CA . ASN A 1 217 ? -29.530 4.530 37.982 1.00 88.69 217 ASN A CA 1
ATOM 1656 C C . ASN A 1 217 ? -30.394 5.764 38.289 1.00 88.69 217 ASN A C 1
ATOM 1658 O O . ASN A 1 217 ? -30.381 6.292 39.404 1.00 88.69 217 ASN A O 1
ATOM 1662 N N . ALA A 1 218 ? -31.109 6.273 37.283 1.00 86.31 218 ALA A N 1
ATOM 1663 C CA . ALA A 1 218 ? -31.959 7.455 37.434 1.00 86.31 218 ALA A CA 1
ATOM 1664 C C . ALA A 1 218 ? -33.046 7.271 38.513 1.00 86.31 218 ALA A C 1
ATOM 1666 O O . ALA A 1 218 ? -33.365 8.226 39.222 1.00 86.31 218 ALA A O 1
ATOM 1667 N N . ASP A 1 219 ? -33.532 6.040 38.691 1.00 88.00 219 ASP A N 1
ATOM 1668 C CA . ASP A 1 219 ? -34.595 5.689 39.641 1.00 88.00 219 ASP A CA 1
ATOM 1669 C C . ASP A 1 219 ? -34.112 5.539 41.097 1.00 88.00 219 ASP A C 1
ATOM 1671 O O . ASP A 1 219 ? -34.924 5.407 42.015 1.00 88.00 219 ASP A O 1
ATOM 1675 N N . GLU A 1 220 ? -32.798 5.600 41.343 1.00 90.94 220 GLU A N 1
ATOM 1676 C CA . GLU A 1 220 ? -32.195 5.467 42.672 1.00 90.94 220 GLU A CA 1
ATOM 1677 C C . GLU A 1 220 ? -31.600 6.808 43.146 1.00 90.94 220 GLU A C 1
ATOM 1679 O O . GLU A 1 220 ? -30.388 7.040 43.059 1.00 90.94 220 GLU A O 1
ATOM 1684 N N . PRO A 1 221 ? -32.421 7.731 43.686 1.00 82.06 221 PRO A N 1
ATOM 1685 C CA . PRO A 1 221 ? -32.014 9.115 43.954 1.00 82.06 221 PRO A CA 1
ATOM 1686 C C . PRO A 1 221 ? -30.898 9.258 45.000 1.00 82.06 221 PRO A C 1
ATOM 1688 O O . PRO A 1 221 ? -30.240 10.296 45.045 1.00 82.06 221 PRO A O 1
ATOM 1691 N N . ASN A 1 222 ? -30.663 8.228 45.820 1.00 90.94 222 ASN A N 1
ATOM 1692 C CA . ASN A 1 222 ? -29.639 8.222 46.870 1.00 90.94 222 ASN A CA 1
ATOM 1693 C C . ASN A 1 222 ? -28.322 7.546 46.448 1.00 90.94 222 ASN A C 1
ATOM 1695 O O . ASN A 1 222 ? -27.373 7.531 47.232 1.00 90.94 222 ASN A O 1
ATOM 1699 N N . CYS A 1 223 ? -28.247 6.990 45.237 1.00 86.75 223 CYS A N 1
ATOM 1700 C CA . CYS A 1 223 ? -27.045 6.342 44.724 1.00 86.75 223 CYS A CA 1
ATOM 1701 C C . CYS A 1 223 ? -26.172 7.336 43.946 1.00 86.75 223 CYS A C 1
ATOM 1703 O O . CYS A 1 223 ? -26.663 8.275 43.309 1.00 86.75 223 CYS A O 1
ATOM 1705 N N . LYS A 1 224 ? -24.846 7.134 43.992 1.00 86.12 224 LYS A N 1
ATOM 1706 C CA . LYS A 1 224 ? -23.900 7.896 43.162 1.00 86.12 224 LYS A CA 1
ATOM 1707 C C . LYS A 1 224 ? -24.297 7.691 41.693 1.00 86.12 224 LYS A C 1
ATOM 1709 O O . LYS A 1 224 ? -24.506 6.543 41.317 1.00 86.12 224 LYS A O 1
ATOM 1714 N N . PRO A 1 225 ? -24.425 8.748 40.872 1.00 81.38 225 PRO A N 1
ATOM 1715 C CA . PRO A 1 225 ? -24.869 8.592 39.493 1.00 81.38 225 PRO A CA 1
ATOM 1716 C C . PRO A 1 225 ? -23.924 7.661 38.730 1.00 81.38 225 PRO A C 1
ATOM 1718 O O . PRO A 1 225 ? -22.707 7.865 38.738 1.00 81.38 225 PRO A O 1
ATOM 1721 N N . GLU A 1 226 ? -24.504 6.655 38.086 1.00 89.88 226 GLU A N 1
ATOM 1722 C CA . GLU A 1 226 ? -23.808 5.723 37.205 1.00 89.88 226 GLU A CA 1
ATOM 1723 C C . GLU A 1 226 ? -24.210 6.020 35.769 1.00 89.88 226 GLU A C 1
ATOM 1725 O O . GLU A 1 226 ? -25.395 6.153 35.460 1.00 89.88 226 GLU A O 1
ATOM 1730 N N . TYR A 1 227 ? -23.226 6.145 34.886 1.00 90.69 227 TYR A N 1
ATOM 1731 C CA . TYR A 1 227 ? -23.444 6.495 33.489 1.00 90.69 227 TYR A CA 1
ATOM 1732 C C . TYR A 1 227 ? -23.110 5.308 32.591 1.00 90.69 227 TYR A C 1
ATOM 1734 O O . TYR A 1 227 ? -22.116 4.619 32.817 1.00 90.69 227 TYR A O 1
ATOM 1742 N N . GLY A 1 228 ? -23.934 5.095 31.570 1.00 90.81 228 GLY A N 1
ATOM 1743 C CA . GLY A 1 228 ? -23.804 4.003 30.612 1.00 90.81 228 GLY A CA 1
ATOM 1744 C C . GLY A 1 228 ? -24.282 4.409 29.223 1.00 90.81 228 GLY A C 1
ATOM 1745 O O . GLY A 1 228 ? -24.757 5.530 29.018 1.00 90.81 228 GLY A O 1
ATOM 1746 N N . PHE A 1 229 ? -24.142 3.500 28.264 1.00 92.56 229 PHE A N 1
ATOM 1747 C CA . PHE A 1 229 ? -24.626 3.711 26.904 1.00 92.56 229 PHE A CA 1
ATOM 1748 C C . PHE A 1 229 ? -26.157 3.728 26.890 1.00 92.56 229 PHE A C 1
ATOM 1750 O O . PHE A 1 229 ? -26.791 2.815 27.421 1.00 92.56 229 PHE A O 1
ATOM 1757 N N . CYS A 1 230 ? -26.760 4.766 26.305 1.00 87.56 230 CYS A N 1
ATOM 1758 C CA . CYS A 1 230 ? -28.211 4.812 26.158 1.00 87.56 230 CYS A CA 1
ATOM 1759 C C . CYS A 1 230 ? -28.632 3.803 25.079 1.00 87.56 230 CYS A C 1
ATOM 1761 O O . CYS A 1 230 ? -28.184 3.950 23.937 1.00 87.56 230 CYS A O 1
ATOM 1763 N N . PRO A 1 231 ? -29.515 2.832 25.364 1.00 78.19 231 PRO A N 1
ATOM 1764 C CA . PRO A 1 231 ? -30.224 2.165 24.285 1.00 78.19 231 PRO A CA 1
ATOM 1765 C C . PRO A 1 231 ? -31.015 3.231 23.519 1.00 78.19 231 PRO A C 1
ATOM 1767 O O . PRO A 1 231 ? -31.644 4.100 24.131 1.00 78.19 231 PRO A O 1
ATOM 1770 N N . CYS A 1 232 ? -30.956 3.210 22.187 1.00 59.59 232 CYS A N 1
ATOM 1771 C CA . CYS A 1 232 ? -31.816 4.078 21.392 1.00 59.59 232 CYS A CA 1
ATOM 1772 C C . CYS A 1 232 ? -33.272 3.815 21.811 1.00 59.59 232 CYS A C 1
ATOM 1774 O O . CYS A 1 232 ? -33.645 2.641 21.937 1.00 59.59 232 CYS A O 1
ATOM 1776 N N . PRO A 1 233 ? -34.093 4.857 22.052 1.00 57.12 233 PRO A N 1
ATOM 1777 C CA . PRO A 1 233 ? -35.521 4.634 22.206 1.00 57.12 233 PRO A CA 1
ATOM 1778 C C . PRO A 1 233 ? -35.992 3.862 20.966 1.00 57.12 233 PRO A C 1
ATOM 1780 O O . PRO A 1 233 ? -35.514 4.172 19.868 1.00 57.12 233 PRO A O 1
ATOM 1783 N N . PRO A 1 234 ? -36.843 2.830 21.117 1.00 52.62 234 PRO A N 1
ATOM 1784 C CA . PRO A 1 234 ? -37.411 2.158 19.959 1.00 52.62 234 PRO A CA 1
ATOM 1785 C C . PRO A 1 234 ? -38.018 3.245 19.074 1.00 52.62 234 PRO A C 1
ATOM 1787 O O . PRO A 1 234 ? -38.836 4.037 19.533 1.00 52.62 234 PRO A O 1
ATOM 1790 N N . THR A 1 235 ? -37.530 3.370 17.844 1.00 48.28 235 THR A N 1
ATOM 1791 C CA . THR A 1 235 ? -38.150 4.260 16.871 1.00 48.28 235 THR A CA 1
ATOM 1792 C C . THR A 1 235 ? -39.556 3.721 16.658 1.00 48.28 235 THR A C 1
ATOM 1794 O O . THR A 1 235 ? -39.698 2.600 16.173 1.00 48.28 235 THR A O 1
ATOM 1797 N N . ASP A 1 236 ? -40.583 4.498 17.006 1.00 46.19 236 ASP A N 1
ATOM 1798 C CA . ASP A 1 236 ? -42.004 4.180 16.771 1.00 46.19 236 ASP A CA 1
ATOM 1799 C C . ASP A 1 236 ? -42.351 4.026 15.263 1.00 46.19 236 ASP A C 1
ATOM 1801 O O . ASP A 1 236 ? -43.513 3.899 14.885 1.00 46.19 236 ASP A O 1
ATOM 1805 N N . ASP A 1 237 ? -41.340 3.993 14.389 1.00 46.19 237 ASP A N 1
ATOM 1806 C CA . ASP A 1 237 ? -41.420 3.715 12.955 1.00 46.19 237 ASP A CA 1
ATOM 1807 C C . ASP A 1 237 ? -41.702 2.240 12.623 1.00 46.19 237 ASP A C 1
ATOM 1809 O O . ASP A 1 237 ? -41.822 1.895 11.448 1.00 46.19 237 ASP A O 1
ATOM 1813 N N . ASP A 1 238 ? -41.946 1.384 13.621 1.00 41.62 238 ASP A N 1
ATOM 1814 C CA . ASP A 1 238 ? -42.719 0.146 13.426 1.00 41.62 238 ASP A CA 1
ATOM 1815 C C . ASP A 1 238 ? -44.227 0.483 13.319 1.00 41.62 238 ASP A C 1
ATOM 1817 O O . ASP A 1 238 ? -45.103 -0.046 14.007 1.00 41.62 238 ASP A O 1
ATOM 1821 N N . CYS A 1 239 ? -44.536 1.447 12.447 1.00 40.78 239 CYS A N 1
ATOM 1822 C CA . CYS A 1 239 ? -45.879 1.799 12.022 1.00 40.78 239 CYS A CA 1
ATOM 1823 C C . CYS A 1 239 ? -46.406 0.685 11.110 1.00 40.78 239 CYS A C 1
ATOM 1825 O O . CYS A 1 239 ? -46.336 0.778 9.888 1.00 40.78 239 CYS A O 1
ATOM 1827 N N . GLY A 1 240 ? -46.926 -0.371 11.735 1.00 44.28 240 GLY A N 1
ATOM 1828 C CA . GLY A 1 240 ? -48.006 -1.222 11.236 1.00 44.28 240 GLY A CA 1
ATOM 1829 C C . GLY A 1 240 ? -48.015 -1.524 9.737 1.00 44.28 240 GLY A C 1
ATOM 1830 O O . GLY A 1 240 ? -48.786 -0.931 8.986 1.00 44.28 240 GLY A O 1
ATOM 1831 N N . SER A 1 241 ? -47.290 -2.565 9.329 1.00 42.62 241 SER A N 1
ATOM 1832 C CA . SER A 1 241 ? -47.803 -3.449 8.275 1.00 42.62 241 SER A CA 1
ATOM 1833 C C . SER A 1 241 ? -48.623 -4.561 8.937 1.00 42.62 241 SER A C 1
ATOM 1835 O O . SER A 1 241 ? -48.213 -5.712 9.049 1.00 42.62 241 SER A O 1
ATOM 1837 N N . GLU A 1 242 ? -49.803 -4.184 9.437 1.00 46.47 242 GLU A N 1
ATOM 1838 C CA . GLU A 1 242 ? -50.866 -5.149 9.703 1.00 46.47 242 GLU A CA 1
ATOM 1839 C C . GLU A 1 242 ? -51.368 -5.700 8.362 1.00 46.47 242 GLU A C 1
ATOM 1841 O O . GLU A 1 242 ? -51.900 -4.957 7.538 1.00 46.47 242 GLU A O 1
ATOM 1846 N N . GLY A 1 243 ? -51.236 -7.014 8.176 1.00 48.81 243 GLY A N 1
ATOM 1847 C CA . GLY A 1 243 ? -52.047 -7.778 7.231 1.00 48.81 243 GLY A CA 1
ATOM 1848 C C . GLY A 1 243 ? -51.281 -8.431 6.088 1.00 48.81 243 GLY A C 1
ATOM 1849 O O . GLY A 1 243 ? -51.326 -7.935 4.974 1.00 48.81 243 GLY A O 1
ATOM 1850 N N . ASP A 1 244 ? -50.699 -9.602 6.349 1.00 37.34 244 ASP A N 1
ATOM 1851 C CA . ASP A 1 244 ? -50.838 -10.736 5.432 1.00 37.34 244 ASP A CA 1
ATOM 1852 C C . ASP A 1 244 ? -50.833 -12.048 6.238 1.00 37.34 244 ASP A C 1
ATOM 1854 O O . ASP A 1 244 ? -49.915 -12.353 7.002 1.00 37.34 244 ASP A O 1
ATOM 1858 N N . GLU A 1 245 ? -51.939 -12.786 6.129 1.00 42.03 245 GLU A N 1
ATOM 1859 C CA . GLU A 1 245 ? -52.205 -14.047 6.826 1.00 42.03 245 GLU A CA 1
ATOM 1860 C C . GLU A 1 245 ? -51.231 -15.169 6.410 1.00 42.03 245 GLU A C 1
ATOM 1862 O O . GLU A 1 245 ? -50.917 -15.313 5.225 1.00 42.03 245 GLU A O 1
ATOM 1867 N N . PRO A 1 246 ? -50.833 -16.073 7.328 1.00 46.03 246 PRO A N 1
ATOM 1868 C CA . PRO A 1 246 ? -50.101 -17.271 6.955 1.00 46.03 246 PRO A CA 1
ATOM 1869 C C . PRO A 1 246 ? -51.064 -18.371 6.484 1.00 46.03 246 PRO A C 1
ATOM 1871 O O . PRO A 1 246 ? -51.831 -18.950 7.262 1.00 46.03 246 PRO A O 1
ATOM 1874 N N . VAL A 1 247 ? -50.969 -18.720 5.201 1.00 42.03 247 VAL A N 1
ATOM 1875 C CA . VAL A 1 247 ? -51.551 -19.949 4.650 1.00 42.03 247 VAL A CA 1
ATOM 1876 C C . VAL A 1 247 ? -50.878 -21.165 5.298 1.00 42.03 247 VAL A C 1
ATOM 1878 O O . VAL A 1 247 ? -49.664 -21.347 5.244 1.00 42.03 247 VAL A O 1
ATOM 1881 N N . ARG A 1 248 ? -51.703 -22.007 5.927 1.00 47.44 248 ARG A N 1
ATOM 1882 C CA . ARG A 1 248 ? -51.343 -23.304 6.515 1.00 47.44 248 ARG A CA 1
ATOM 1883 C C . ARG A 1 248 ? -51.128 -24.397 5.458 1.00 47.44 248 ARG A C 1
ATOM 1885 O O . ARG A 1 248 ? -51.768 -24.394 4.411 1.00 47.44 248 ARG A O 1
ATOM 1892 N N . SER A 1 249 ? -50.409 -25.432 5.910 1.00 38.69 249 SER A N 1
ATOM 1893 C CA . SER A 1 249 ? -50.262 -26.816 5.405 1.00 38.69 249 SER A CA 1
ATOM 1894 C C . SER A 1 249 ? -49.027 -27.071 4.519 1.00 38.69 249 SER A C 1
ATOM 1896 O O . SER A 1 249 ? -48.831 -26.392 3.527 1.00 38.69 249 SER A O 1
ATOM 1898 N N . GLY A 1 250 ? -48.142 -28.027 4.821 1.00 34.06 250 GLY A N 1
ATOM 1899 C CA . GLY A 1 250 ? -48.106 -28.959 5.945 1.00 34.06 250 GLY A CA 1
ATOM 1900 C C . GLY A 1 250 ? -46.870 -29.873 5.946 1.00 34.06 250 GLY A C 1
ATOM 1901 O O . GLY A 1 250 ? -46.058 -29.837 5.032 1.00 34.06 250 GLY A O 1
ATOM 1902 N N . GLN A 1 251 ? -46.833 -30.706 6.992 1.00 33.56 251 GLN A N 1
ATOM 1903 C CA . GLN A 1 251 ? -46.155 -32.006 7.135 1.00 33.56 251 GLN A CA 1
ATOM 1904 C C . GLN A 1 251 ? -44.615 -32.065 7.210 1.00 33.56 251 GLN A C 1
ATOM 1906 O O . GLN A 1 251 ? -43.917 -32.248 6.221 1.00 33.56 251 GLN A O 1
ATOM 1911 N N . ASP A 1 252 ? -44.152 -32.065 8.463 1.00 36.03 252 ASP A N 1
ATOM 1912 C CA . ASP A 1 252 ? -43.101 -32.943 9.015 1.00 36.03 252 ASP A CA 1
ATOM 1913 C C . ASP A 1 252 ? -43.457 -34.443 8.814 1.00 36.03 252 ASP A C 1
ATOM 1915 O O . ASP A 1 252 ? -44.659 -34.741 8.717 1.00 36.03 252 ASP A O 1
ATOM 1919 N N . PRO A 1 253 ? -42.495 -35.401 8.791 1.00 48.94 253 PRO A N 1
ATOM 1920 C CA . PRO A 1 253 ? -41.597 -35.630 9.937 1.00 48.94 253 PRO A CA 1
ATOM 1921 C C . PRO A 1 253 ? -40.157 -36.093 9.611 1.00 48.94 253 PRO A C 1
ATOM 1923 O O . PRO A 1 253 ? -39.908 -36.776 8.623 1.00 48.94 253 PRO A O 1
ATOM 1926 N N . ASP A 1 254 ? -39.202 -35.790 10.495 1.00 34.75 254 ASP A N 1
ATOM 1927 C CA . ASP A 1 254 ? -38.573 -36.811 11.357 1.00 34.75 254 ASP A CA 1
ATOM 1928 C C . ASP A 1 254 ? -37.449 -36.209 12.216 1.00 34.75 254 ASP A C 1
ATOM 1930 O O . ASP A 1 254 ? -36.386 -35.809 11.739 1.00 34.75 254 ASP A O 1
ATOM 1934 N N . ALA A 1 255 ? -37.679 -36.218 13.529 1.00 36.75 255 ALA A N 1
ATOM 1935 C CA . ALA A 1 255 ? -36.675 -35.977 14.550 1.00 36.75 255 ALA A CA 1
ATOM 1936 C C . ALA A 1 255 ? -36.114 -37.317 15.046 1.00 36.75 255 ALA A C 1
ATOM 1938 O O . ALA A 1 255 ? -36.869 -38.214 15.429 1.00 36.75 255 ALA A O 1
ATOM 1939 N N . ARG A 1 256 ? -34.785 -37.425 15.139 1.00 34.16 256 ARG A N 1
ATOM 1940 C CA . ARG A 1 256 ? -34.131 -38.365 16.054 1.00 34.16 256 ARG A CA 1
ATOM 1941 C C . ARG A 1 256 ? -32.980 -37.694 16.787 1.00 34.16 256 ARG A C 1
ATOM 1943 O O . ARG A 1 256 ? -31.974 -37.307 16.203 1.00 34.16 256 ARG A O 1
ATOM 1950 N N . GLU A 1 257 ? -33.186 -37.598 18.094 1.00 37.50 257 GLU A N 1
ATOM 1951 C CA . GLU A 1 257 ? -32.204 -37.352 19.140 1.00 37.50 257 GLU A CA 1
ATOM 1952 C C . GLU A 1 257 ? -31.029 -38.334 19.052 1.00 37.50 257 GLU A C 1
ATOM 1954 O O . GLU A 1 257 ? -31.240 -39.527 18.840 1.00 37.50 257 GLU A O 1
ATOM 1959 N N . THR A 1 258 ? -29.815 -37.883 19.378 1.00 32.62 258 THR A N 1
ATOM 1960 C CA . THR A 1 258 ? -29.104 -38.422 20.552 1.00 32.62 258 THR A CA 1
ATOM 1961 C C . THR A 1 258 ? -27.977 -37.486 20.984 1.00 32.62 258 THR A C 1
ATOM 1963 O O . THR A 1 258 ? -27.077 -37.166 20.213 1.00 32.62 258 THR A O 1
ATOM 1966 N N . ALA A 1 259 ? -28.016 -37.085 22.252 1.00 37.28 259 ALA A N 1
ATOM 1967 C CA . ALA A 1 259 ? -26.869 -36.571 22.983 1.00 37.28 259 ALA A CA 1
ATOM 1968 C C . ALA A 1 259 ? -26.063 -37.747 23.558 1.00 37.28 259 ALA A C 1
ATOM 1970 O O . ALA A 1 259 ? -26.651 -38.691 24.085 1.00 37.28 259 ALA A O 1
ATOM 1971 N N . ALA A 1 260 ? -24.731 -37.661 23.539 1.00 30.73 260 ALA A N 1
ATOM 1972 C CA . ALA A 1 260 ? -23.878 -38.407 24.462 1.00 30.73 260 ALA A CA 1
ATOM 1973 C C . ALA A 1 260 ? -22.558 -37.659 24.700 1.00 30.73 260 ALA A C 1
ATOM 1975 O O . ALA A 1 260 ? -21.743 -37.467 23.803 1.00 30.73 260 ALA A O 1
ATOM 1976 N N . SER A 1 261 ? -22.391 -37.245 25.952 1.00 34.59 261 SER A N 1
ATOM 1977 C CA . SER A 1 261 ? -21.147 -36.810 26.583 1.00 34.59 261 SER A CA 1
ATOM 1978 C C . SER A 1 261 ? -20.173 -37.984 26.715 1.00 34.59 261 SER A C 1
ATOM 1980 O O . SER A 1 261 ? -20.608 -39.078 27.074 1.00 34.59 261 SER A O 1
ATOM 1982 N N . GLN A 1 262 ? -18.870 -37.750 26.522 1.00 30.05 262 GLN A N 1
ATOM 1983 C CA . GLN A 1 262 ? -17.818 -38.518 27.197 1.00 30.05 262 GLN A CA 1
ATOM 1984 C C . GLN A 1 262 ? -16.512 -37.712 27.310 1.00 30.05 262 GLN A C 1
ATOM 1986 O O . GLN A 1 262 ? -15.866 -37.368 26.324 1.00 30.05 262 GLN A O 1
ATOM 1991 N N . GLN A 1 263 ? -16.140 -37.425 28.560 1.00 34.59 263 GLN A N 1
ATOM 1992 C CA . GLN A 1 263 ? -14.781 -37.118 29.007 1.00 34.59 263 GLN A CA 1
ATOM 1993 C C . GLN A 1 263 ? -13.934 -38.400 29.019 1.00 34.59 263 GLN A C 1
ATOM 1995 O O . GLN A 1 263 ? -14.418 -39.402 29.531 1.00 34.59 263 GLN A O 1
ATOM 2000 N N . THR A 1 264 ? -12.664 -38.320 28.605 1.00 30.20 264 THR A N 1
ATOM 2001 C CA . THR A 1 264 ? -11.506 -39.106 29.114 1.00 30.20 264 THR A CA 1
ATOM 2002 C C . THR A 1 264 ? -10.234 -38.515 28.486 1.00 30.20 264 THR A C 1
ATOM 2004 O O . THR A 1 264 ? -10.121 -38.470 27.269 1.00 30.20 264 THR A O 1
ATOM 2007 N N . SER A 1 265 ? -9.412 -37.775 29.235 1.00 31.22 265 SER A N 1
ATOM 2008 C CA . SER A 1 265 ? -8.240 -38.217 30.020 1.00 31.22 265 SER A CA 1
ATOM 2009 C C . SER A 1 265 ? -6.943 -38.363 29.212 1.00 31.22 265 SER A C 1
ATOM 2011 O O . SER A 1 265 ? -6.855 -39.133 28.263 1.00 31.22 265 SER A O 1
ATOM 2013 N N . ALA A 1 266 ? -5.922 -37.642 29.676 1.00 38.78 266 ALA A N 1
ATOM 2014 C CA . ALA A 1 266 ? -4.531 -37.702 29.253 1.00 38.78 266 ALA A CA 1
ATOM 2015 C C . ALA A 1 266 ? -3.881 -39.078 29.490 1.00 38.78 266 ALA A C 1
ATOM 2017 O O . ALA A 1 266 ? -4.102 -39.671 30.542 1.00 38.78 266 ALA A O 1
ATOM 2018 N N . ALA A 1 267 ? -3.014 -39.512 28.566 1.00 32.22 267 ALA A N 1
ATOM 2019 C CA . ALA A 1 267 ? -1.740 -40.203 28.821 1.00 32.22 267 ALA A CA 1
ATOM 2020 C C . ALA A 1 267 ? -1.085 -40.654 27.501 1.00 32.22 267 ALA A C 1
ATOM 2022 O O . ALA A 1 267 ? -1.763 -41.165 26.617 1.00 32.22 267 ALA A O 1
ATOM 2023 N N . GLY A 1 268 ? 0.248 -40.573 27.430 1.00 29.34 268 GLY A N 1
ATOM 2024 C CA . GLY A 1 268 ? 1.040 -41.529 26.647 1.00 29.34 268 GLY A CA 1
ATOM 2025 C C . GLY A 1 268 ? 1.786 -40.979 25.436 1.00 29.34 268 GLY A C 1
ATOM 2026 O O . GLY A 1 268 ? 1.431 -41.260 24.299 1.00 29.34 268 GLY A O 1
ATOM 2027 N N . ALA A 1 269 ? 2.897 -40.286 25.688 1.00 41.47 269 ALA A N 1
ATOM 2028 C CA . ALA A 1 269 ? 3.965 -40.135 24.710 1.00 41.47 269 ALA A CA 1
ATOM 2029 C C . ALA A 1 269 ? 4.600 -41.505 24.399 1.00 41.47 269 ALA A C 1
ATOM 2031 O O . ALA A 1 269 ? 5.113 -42.168 25.302 1.00 41.47 269 ALA A O 1
ATOM 2032 N N . GLN A 1 270 ? 4.635 -41.892 23.124 1.00 30.17 270 GLN A N 1
ATOM 2033 C CA . GLN A 1 270 ? 5.584 -42.876 22.603 1.00 30.17 270 GLN A CA 1
ATOM 2034 C C . GLN A 1 270 ? 6.199 -42.336 21.310 1.00 30.17 270 GLN A C 1
ATOM 2036 O O . GLN A 1 270 ? 5.508 -42.067 20.331 1.00 30.17 270 GLN A O 1
ATOM 2041 N N . ARG A 1 271 ? 7.523 -42.148 21.338 1.00 36.22 271 ARG A N 1
ATOM 2042 C CA . ARG A 1 271 ? 8.353 -41.888 20.157 1.00 36.22 271 ARG A CA 1
ATOM 2043 C C . ARG A 1 271 ? 8.317 -43.115 19.238 1.00 36.22 271 ARG A C 1
ATOM 2045 O O . ARG A 1 271 ? 8.549 -44.213 19.749 1.00 36.22 271 ARG A O 1
ATOM 2052 N N . PRO A 1 272 ? 8.147 -42.965 17.915 1.00 37.72 272 PRO A N 1
ATOM 2053 C CA . PRO A 1 272 ? 8.471 -44.040 17.003 1.00 37.72 272 PRO A CA 1
ATOM 2054 C C . PRO A 1 272 ? 9.988 -44.137 16.820 1.00 37.72 272 PRO A C 1
ATOM 2056 O O . PRO A 1 272 ? 10.713 -43.147 16.714 1.00 37.72 272 PRO A O 1
ATOM 2059 N N . VAL A 1 273 ? 10.433 -45.386 16.833 1.00 35.34 273 VAL A N 1
ATOM 2060 C CA . VAL A 1 273 ? 11.784 -45.863 16.558 1.00 35.34 273 VAL A CA 1
ATOM 2061 C C . VAL A 1 273 ? 12.170 -45.486 15.126 1.00 35.34 273 VAL A C 1
ATOM 2063 O O . VAL A 1 273 ? 11.427 -45.771 14.190 1.00 35.34 273 VAL A O 1
ATOM 2066 N N . ILE A 1 274 ? 13.338 -44.860 14.963 1.00 36.16 274 ILE A N 1
ATOM 2067 C CA . ILE A 1 274 ? 13.959 -44.613 13.658 1.00 36.16 274 ILE A CA 1
ATOM 2068 C C . ILE A 1 274 ? 14.444 -45.966 13.128 1.00 36.16 274 ILE A C 1
ATOM 2070 O O . ILE A 1 274 ? 15.417 -46.526 13.631 1.00 36.16 274 ILE A O 1
ATOM 2074 N N . GLY A 1 275 ? 13.706 -46.506 12.160 1.00 32.97 275 GLY A N 1
ATOM 2075 C CA . GLY A 1 275 ? 14.120 -47.642 11.348 1.00 32.97 275 GLY A CA 1
ATOM 2076 C C . GLY A 1 275 ? 15.009 -47.161 10.209 1.00 32.97 275 GLY A C 1
ATOM 2077 O O . GLY A 1 275 ? 14.592 -46.351 9.387 1.00 32.97 275 GLY A O 1
ATOM 2078 N N . ASP A 1 276 ? 16.236 -47.663 10.210 1.00 41.66 276 ASP A N 1
ATOM 2079 C CA . ASP A 1 276 ? 17.225 -47.559 9.145 1.00 41.66 276 ASP A CA 1
ATOM 2080 C C . ASP A 1 276 ? 16.730 -48.341 7.914 1.00 41.66 276 ASP A C 1
ATOM 2082 O O . ASP A 1 276 ? 16.366 -49.515 8.032 1.00 41.66 276 ASP A O 1
ATOM 2086 N N . GLY A 1 277 ? 16.659 -47.704 6.742 1.00 34.50 277 GLY A N 1
ATOM 2087 C CA . GLY A 1 277 ? 16.198 -48.388 5.535 1.00 34.50 277 GLY A CA 1
ATOM 2088 C C . GLY A 1 277 ? 15.985 -47.501 4.313 1.00 34.50 277 GLY A C 1
ATOM 2089 O O . GLY A 1 277 ? 14.907 -46.951 4.132 1.00 34.50 277 GLY A O 1
ATOM 2090 N N . GLY A 1 278 ? 16.994 -47.467 3.439 1.00 30.97 278 GLY A N 1
ATOM 2091 C CA . GLY A 1 278 ? 16.819 -47.366 1.984 1.00 30.97 278 GLY A CA 1
ATOM 2092 C C . GLY A 1 278 ? 16.394 -46.005 1.432 1.00 30.97 278 GLY A C 1
ATOM 2093 O O . GLY A 1 278 ? 15.216 -45.675 1.382 1.00 30.97 278 GLY A O 1
ATOM 2094 N N . ARG A 1 279 ? 17.370 -45.256 0.914 1.00 31.80 279 ARG A N 1
ATOM 2095 C CA . ARG A 1 279 ? 17.159 -44.080 0.061 1.00 31.80 279 ARG A CA 1
ATOM 2096 C C . ARG A 1 279 ? 16.530 -44.547 -1.268 1.00 31.80 279 ARG A C 1
ATOM 2098 O O . ARG A 1 279 ? 17.182 -45.343 -1.943 1.00 31.80 279 ARG A O 1
ATOM 2105 N N . PRO A 1 280 ? 15.307 -44.128 -1.643 1.00 37.16 280 PRO A N 1
ATOM 2106 C CA . PRO A 1 280 ? 14.789 -44.364 -2.984 1.00 37.16 280 PRO A CA 1
ATOM 2107 C C . PRO A 1 280 ? 15.499 -43.426 -3.959 1.00 37.16 280 PRO A C 1
ATOM 2109 O O . PRO A 1 280 ? 15.786 -42.278 -3.616 1.00 37.16 280 PRO A O 1
ATOM 2112 N N . ASP A 1 281 ? 15.792 -43.938 -5.147 1.00 31.81 281 ASP A N 1
ATOM 2113 C CA . ASP A 1 281 ? 16.389 -43.190 -6.243 1.00 31.81 281 ASP A CA 1
ATOM 2114 C C . ASP A 1 281 ? 15.533 -41.963 -6.612 1.00 31.81 281 ASP A C 1
ATOM 2116 O O . ASP A 1 281 ? 14.303 -42.027 -6.673 1.00 31.81 281 ASP A O 1
ATOM 2120 N N . ASP A 1 282 ? 16.208 -40.831 -6.826 1.00 37.47 282 ASP A N 1
ATOM 2121 C CA . ASP A 1 282 ? 15.626 -39.532 -7.166 1.00 37.47 282 ASP A CA 1
ATOM 2122 C C . ASP A 1 282 ? 14.947 -39.561 -8.554 1.00 37.47 282 ASP A C 1
ATOM 2124 O O . ASP A 1 282 ? 15.529 -39.177 -9.570 1.00 37.47 282 ASP A O 1
ATOM 2128 N N . GLU A 1 283 ? 13.672 -39.953 -8.603 1.00 33.53 283 GLU A N 1
ATOM 2129 C CA . GLU A 1 283 ? 12.761 -39.695 -9.728 1.00 33.53 283 GLU A CA 1
ATOM 2130 C C . GLU A 1 283 ? 12.353 -38.204 -9.758 1.00 33.53 283 GLU A C 1
ATOM 2132 O O . GLU A 1 283 ? 11.228 -37.824 -9.429 1.00 33.53 283 GLU A O 1
ATOM 2137 N N . CYS A 1 284 ? 13.280 -37.319 -10.137 1.00 33.38 284 CYS A N 1
ATOM 2138 C CA . CYS A 1 284 ? 13.009 -35.883 -10.324 1.00 33.38 284 CYS A CA 1
ATOM 2139 C C . CYS A 1 284 ? 12.961 -35.427 -11.796 1.00 33.38 284 CYS A C 1
ATOM 2141 O O . CYS A 1 284 ? 12.923 -34.223 -12.046 1.00 33.38 284 CYS A O 1
ATOM 2143 N N . SER A 1 285 ? 12.944 -36.332 -12.783 1.00 32.34 285 SER A N 1
ATOM 2144 C CA . SER A 1 285 ? 13.083 -35.946 -14.200 1.00 32.34 285 SER A CA 1
ATOM 2145 C C . SER A 1 285 ? 11.791 -35.808 -15.021 1.00 32.34 285 SER A C 1
ATOM 2147 O O . SER A 1 285 ? 11.872 -35.248 -16.105 1.00 32.34 285 SER A O 1
ATOM 2149 N N . ASP A 1 286 ? 10.607 -36.206 -14.527 1.00 33.34 286 ASP A N 1
ATOM 2150 C CA . ASP A 1 286 ? 9.383 -36.281 -15.366 1.00 33.34 286 ASP A CA 1
ATOM 2151 C C . ASP A 1 286 ? 8.145 -35.515 -14.843 1.00 33.34 286 ASP A C 1
ATOM 2153 O O . ASP A 1 286 ? 6.993 -35.870 -15.120 1.00 33.34 286 ASP A O 1
ATOM 2157 N N . ARG A 1 287 ? 8.320 -34.406 -14.110 1.00 35.41 287 ARG A N 1
ATOM 2158 C CA . ARG A 1 287 ? 7.170 -33.559 -13.734 1.00 35.41 287 ARG A CA 1
ATOM 2159 C C . ARG A 1 287 ? 6.742 -32.645 -14.886 1.00 35.41 287 ARG A C 1
ATOM 2161 O O . ARG A 1 287 ? 7.239 -31.531 -15.034 1.00 35.41 287 ARG A O 1
ATOM 2168 N N . LYS A 1 288 ? 5.733 -33.092 -15.648 1.00 40.03 288 LYS A N 1
ATOM 2169 C CA . LYS A 1 288 ? 4.787 -32.191 -16.336 1.00 40.03 288 LYS A CA 1
ATOM 2170 C C . LYS A 1 288 ? 4.343 -31.102 -15.352 1.00 40.03 288 LYS A C 1
ATOM 2172 O O . LYS A 1 288 ? 4.094 -31.412 -14.186 1.00 40.03 288 LYS A O 1
ATOM 2177 N N . TYR A 1 289 ? 4.268 -29.855 -15.827 1.00 38.59 289 TYR A N 1
ATOM 2178 C CA . TYR A 1 289 ? 3.850 -28.688 -15.044 1.00 38.59 289 TYR A CA 1
ATOM 2179 C C . TYR A 1 289 ? 2.682 -29.035 -14.102 1.00 38.59 289 TYR A C 1
ATOM 2181 O O . TYR A 1 289 ? 1.730 -29.682 -14.553 1.00 38.59 289 TYR A O 1
ATOM 2189 N N . PRO A 1 290 ? 2.742 -28.655 -12.811 1.00 40.50 290 PRO A N 1
ATOM 2190 C CA . PRO A 1 290 ? 1.659 -28.934 -11.880 1.00 40.50 290 PRO A CA 1
ATOM 2191 C C . PRO A 1 290 ? 0.355 -28.349 -12.427 1.00 40.50 290 PRO A C 1
ATOM 2193 O O . PRO A 1 290 ? 0.300 -27.188 -12.826 1.00 40.50 290 PRO A O 1
ATOM 2196 N N . ASN A 1 291 ? -0.679 -29.188 -12.482 1.00 42.31 291 ASN A N 1
ATOM 2197 C CA . ASN A 1 291 ? -2.000 -28.801 -12.950 1.00 42.31 291 ASN A CA 1
ATOM 2198 C C . ASN A 1 291 ? -2.592 -27.748 -11.993 1.00 42.31 291 ASN A C 1
ATOM 2200 O O . ASN A 1 291 ? -2.845 -28.052 -10.826 1.00 42.31 291 ASN A O 1
ATOM 2204 N N . CYS A 1 292 ? -2.806 -26.525 -12.486 1.00 42.28 292 CYS A N 1
ATOM 2205 C CA . CYS A 1 292 ? -3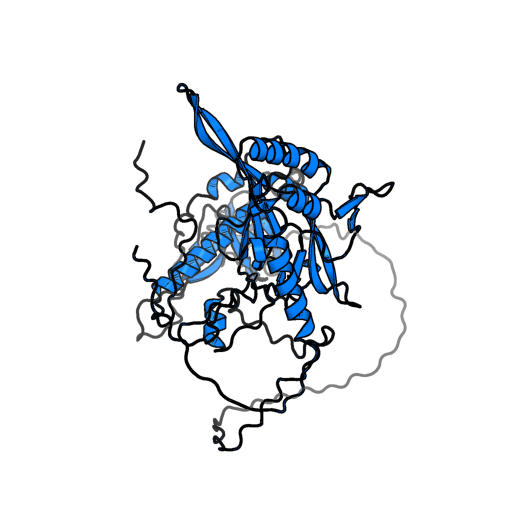.341 -25.398 -11.715 1.00 42.28 292 CYS A CA 1
ATOM 2206 C C . CYS A 1 292 ? -4.755 -25.646 -11.159 1.00 42.28 292 CYS A C 1
ATOM 2208 O O . CYS A 1 292 ? -5.154 -24.968 -10.215 1.00 42.28 292 CYS A O 1
ATOM 2210 N N . ASP A 1 293 ? -5.484 -26.634 -11.687 1.00 39.75 293 ASP A N 1
ATOM 2211 C CA . ASP A 1 293 ? -6.846 -26.967 -11.250 1.00 39.75 293 ASP A CA 1
ATOM 2212 C C . ASP A 1 293 ? -6.896 -27.775 -9.946 1.00 39.75 293 ASP A C 1
ATOM 2214 O O . ASP A 1 293 ? -7.971 -27.994 -9.384 1.00 39.75 293 ASP A O 1
ATOM 2218 N N . LYS A 1 294 ? -5.749 -28.260 -9.456 1.00 37.94 294 LYS A N 1
ATOM 2219 C CA . LYS A 1 294 ? -5.667 -29.043 -8.217 1.00 37.94 294 LYS A CA 1
ATOM 2220 C C . LYS A 1 294 ? -4.430 -28.657 -7.405 1.00 37.94 294 LYS A C 1
ATOM 2222 O O . LYS A 1 294 ? -3.453 -29.409 -7.416 1.00 37.94 294 LYS A O 1
ATOM 2227 N N . PRO A 1 295 ? -4.443 -27.532 -6.665 1.00 37.97 295 PRO A N 1
ATOM 2228 C CA . PRO A 1 295 ? -3.487 -27.362 -5.579 1.00 37.97 295 PRO A CA 1
ATOM 2229 C C . PRO A 1 295 ? -3.693 -28.528 -4.600 1.00 37.97 295 PRO A C 1
ATOM 2231 O O . PRO A 1 295 ? -4.765 -28.675 -4.018 1.00 37.97 295 PRO A O 1
ATOM 2234 N N . THR A 1 296 ? -2.704 -29.416 -4.475 1.00 36.69 296 THR A N 1
ATOM 2235 C CA . THR A 1 296 ? -2.823 -30.655 -3.678 1.00 36.69 296 THR A CA 1
ATOM 2236 C C . THR A 1 296 ? -3.059 -30.413 -2.187 1.00 36.69 296 THR A C 1
ATOM 2238 O O . THR A 1 296 ? -3.556 -31.299 -1.505 1.00 36.69 296 THR A O 1
ATOM 2241 N N . SER A 1 297 ? -2.805 -29.208 -1.703 1.00 35.38 297 SER A N 1
ATOM 2242 C CA . SER A 1 297 ? -3.382 -28.629 -0.496 1.00 35.38 297 SER A CA 1
ATOM 2243 C C . SER A 1 297 ? -2.944 -27.169 -0.490 1.00 35.38 297 SER A C 1
ATOM 2245 O O . SER A 1 297 ? -1.767 -26.869 -0.686 1.00 35.38 297 SER A O 1
ATOM 2247 N N . CYS A 1 298 ? -3.868 -26.230 -0.302 1.00 37.47 298 CYS A N 1
ATOM 2248 C CA . CYS A 1 298 ? -3.468 -24.919 0.197 1.00 37.47 298 CYS A CA 1
ATOM 2249 C C . CYS A 1 298 ? -3.160 -25.133 1.679 1.00 37.47 298 CYS A C 1
ATOM 2251 O O . CYS A 1 298 ? -4.071 -25.068 2.505 1.00 37.47 298 CYS A O 1
ATOM 2253 N N . ASP A 1 299 ? -1.919 -25.504 2.000 1.00 36.06 299 ASP A N 1
ATOM 2254 C CA . ASP A 1 299 ? -1.496 -25.663 3.389 1.00 36.06 299 ASP A CA 1
ATOM 2255 C C . ASP A 1 299 ? -1.845 -24.387 4.167 1.00 36.06 299 ASP A C 1
ATOM 2257 O O . ASP A 1 299 ? -1.683 -23.265 3.674 1.00 36.06 299 ASP A O 1
ATOM 2261 N N . MET A 1 300 ? -2.423 -24.569 5.361 1.00 35.03 300 MET A N 1
ATOM 2262 C CA . MET A 1 300 ? -2.895 -23.471 6.203 1.00 35.03 300 MET A CA 1
ATOM 2263 C C . MET A 1 300 ? -1.812 -22.404 6.342 1.00 35.03 300 MET A C 1
ATOM 2265 O O . MET A 1 300 ? -0.690 -22.711 6.731 1.00 35.03 300 MET A O 1
ATOM 2269 N N . ARG A 1 301 ? -2.176 -21.148 6.052 1.00 38.12 301 ARG A N 1
ATOM 2270 C CA . ARG A 1 301 ? -1.290 -19.978 6.112 1.00 38.12 301 ARG A CA 1
ATOM 2271 C C . ARG A 1 301 ? -0.569 -19.909 7.467 1.00 38.12 301 ARG A C 1
ATOM 2273 O O . ARG A 1 301 ? -1.220 -19.583 8.462 1.00 38.12 301 ARG A O 1
ATOM 2280 N N . PRO A 1 302 ? 0.756 -20.108 7.543 1.00 37.59 302 PRO A N 1
ATOM 2281 C CA . PRO A 1 302 ? 1.486 -19.717 8.733 1.00 37.59 302 PRO A CA 1
ATOM 2282 C C . PRO A 1 302 ? 1.609 -18.187 8.749 1.00 37.59 302 PRO A C 1
ATOM 2284 O O . PRO A 1 302 ? 2.014 -17.556 7.771 1.00 37.59 302 PRO A O 1
ATOM 2287 N N . VAL A 1 303 ? 1.277 -17.586 9.892 1.00 38.44 303 VAL A N 1
ATOM 2288 C CA . VAL A 1 303 ? 1.332 -16.137 10.189 1.00 38.44 303 VAL A CA 1
ATOM 2289 C C . VAL A 1 303 ? 2.718 -15.511 9.897 1.00 38.44 303 VAL A C 1
ATOM 2291 O O . VAL A 1 303 ? 2.840 -14.297 9.745 1.00 38.44 303 VAL A O 1
ATOM 2294 N N . ALA A 1 304 ? 3.757 -16.335 9.735 1.00 36.91 304 ALA A N 1
ATOM 2295 C CA . ALA A 1 304 ? 5.159 -15.956 9.567 1.00 36.91 304 ALA A CA 1
ATOM 2296 C C . ALA A 1 304 ? 5.541 -15.294 8.222 1.00 36.91 304 ALA A C 1
ATOM 2298 O O . ALA A 1 304 ? 6.638 -14.755 8.116 1.00 36.91 304 ALA A O 1
ATOM 2299 N N . TYR A 1 305 ? 4.679 -15.267 7.199 1.00 44.19 305 TYR A N 1
ATOM 2300 C CA . TYR A 1 305 ? 5.070 -14.768 5.863 1.00 44.19 305 TYR A CA 1
ATOM 2301 C C . TYR A 1 305 ? 5.311 -13.251 5.752 1.00 44.19 305 TYR A C 1
ATOM 2303 O O . TYR A 1 305 ? 5.765 -12.779 4.712 1.00 44.19 305 TYR A O 1
ATOM 2311 N N . ARG A 1 306 ? 5.010 -12.469 6.799 1.00 43.78 306 ARG A N 1
ATOM 2312 C CA . ARG A 1 306 ? 5.360 -11.035 6.851 1.00 43.78 306 ARG A CA 1
ATOM 2313 C C . ARG A 1 306 ? 6.843 -10.790 7.149 1.00 43.78 306 ARG A C 1
ATOM 2315 O O . ARG A 1 306 ? 7.311 -9.679 6.936 1.00 43.78 306 ARG A O 1
ATOM 2322 N N . ALA A 1 307 ? 7.566 -11.816 7.598 1.00 52.03 307 ALA A N 1
ATOM 2323 C CA . ALA A 1 307 ? 9.009 -11.800 7.787 1.00 52.03 307 ALA A CA 1
ATOM 2324 C C . ALA A 1 307 ? 9.625 -12.902 6.900 1.00 52.03 307 ALA A C 1
ATOM 2326 O O . ALA A 1 307 ? 9.725 -14.047 7.344 1.00 52.03 307 ALA A O 1
ATOM 2327 N N . PRO A 1 308 ? 10.018 -12.582 5.649 1.00 50.91 308 PRO A N 1
ATOM 2328 C CA . PRO A 1 308 ? 10.665 -13.500 4.701 1.00 50.91 308 PRO A CA 1
ATOM 2329 C C . PRO A 1 308 ? 11.725 -14.402 5.339 1.00 50.91 308 PRO A C 1
ATOM 2331 O O . PRO A 1 308 ? 11.730 -15.615 5.142 1.00 50.91 308 PRO A O 1
ATOM 2334 N N . LEU A 1 309 ? 12.555 -13.792 6.188 1.00 51.50 309 LEU A N 1
ATOM 2335 C CA . LEU A 1 309 ? 13.634 -14.438 6.920 1.00 51.50 309 LEU A CA 1
ATOM 2336 C C . LEU A 1 309 ? 13.124 -15.497 7.910 1.00 51.50 309 LEU A C 1
ATOM 2338 O O . LEU A 1 309 ? 13.733 -16.550 8.050 1.00 51.50 309 LEU A O 1
ATOM 2342 N N . LEU A 1 310 ? 12.000 -15.248 8.590 1.00 52.88 310 LEU A N 1
ATOM 2343 C CA . LEU A 1 310 ? 11.462 -16.160 9.602 1.00 52.88 310 LEU A CA 1
ATOM 2344 C C . LEU A 1 310 ? 10.890 -17.431 8.965 1.00 52.88 310 LEU A C 1
ATOM 2346 O O . LEU A 1 310 ? 11.037 -18.516 9.515 1.00 52.88 310 LEU A O 1
ATOM 2350 N N . TYR A 1 311 ? 10.258 -17.306 7.797 1.00 51.41 311 TYR A N 1
ATOM 2351 C CA . TYR A 1 311 ? 9.714 -18.456 7.079 1.00 51.41 311 TYR A CA 1
ATOM 2352 C C . TYR A 1 311 ? 10.826 -19.338 6.484 1.00 51.41 311 TYR A C 1
ATOM 2354 O O . TYR A 1 311 ? 10.751 -20.561 6.601 1.00 51.41 311 TYR A O 1
ATOM 2362 N N . GLU A 1 312 ? 11.874 -18.738 5.901 1.00 51.84 312 GLU A N 1
ATOM 2363 C CA . GLU A 1 312 ? 13.054 -19.480 5.422 1.00 51.84 312 GLU A CA 1
ATOM 2364 C C . GLU A 1 312 ? 13.780 -20.197 6.573 1.00 51.84 312 GLU A C 1
ATOM 2366 O O . GLU A 1 312 ? 14.159 -21.359 6.434 1.00 51.84 312 GLU A O 1
ATOM 2371 N N . LEU A 1 313 ? 13.902 -19.549 7.740 1.00 52.84 313 LEU A N 1
ATOM 2372 C CA . LEU A 1 313 ? 14.527 -20.138 8.932 1.00 52.84 313 LEU A CA 1
ATOM 2373 C C . LEU A 1 313 ? 13.745 -21.320 9.523 1.00 52.84 313 LEU A C 1
ATOM 2375 O O . LEU A 1 313 ? 14.352 -22.195 10.134 1.00 52.84 313 LEU A O 1
ATOM 2379 N N . ILE A 1 314 ? 12.415 -21.344 9.390 1.00 51.84 314 ILE A N 1
ATOM 2380 C CA . ILE A 1 314 ? 11.575 -22.405 9.973 1.00 51.84 314 ILE A CA 1
ATOM 2381 C C . ILE A 1 314 ? 11.549 -23.656 9.091 1.00 51.84 314 ILE A C 1
ATOM 2383 O O . ILE A 1 314 ? 11.489 -24.765 9.619 1.00 51.84 314 ILE A O 1
ATOM 2387 N N . ASN A 1 315 ? 11.579 -23.495 7.767 1.00 50.25 315 ASN A N 1
ATOM 2388 C CA . ASN A 1 315 ? 11.345 -24.613 6.852 1.00 50.25 315 ASN A CA 1
ATOM 2389 C C . ASN A 1 315 ? 12.614 -25.287 6.323 1.00 50.25 315 ASN A C 1
ATOM 2391 O O . ASN A 1 315 ? 12.486 -26.324 5.678 1.00 50.25 315 ASN A O 1
ATOM 2395 N N . ASP A 1 316 ? 13.806 -24.728 6.578 1.00 50.94 316 ASP A N 1
ATOM 2396 C CA . ASP A 1 316 ? 15.118 -25.259 6.142 1.00 50.94 316 ASP A CA 1
ATOM 2397 C C . ASP A 1 316 ? 15.168 -25.624 4.633 1.00 50.94 316 ASP A C 1
ATOM 2399 O O . ASP A 1 316 ? 16.018 -26.379 4.158 1.00 50.94 316 ASP A O 1
ATOM 2403 N N . ALA A 1 317 ? 14.220 -25.079 3.868 1.00 54.44 317 ALA A N 1
ATOM 2404 C CA . ALA A 1 317 ? 13.946 -25.345 2.471 1.00 54.44 317 ALA A CA 1
ATOM 2405 C C . ALA A 1 317 ? 13.554 -24.026 1.808 1.00 54.44 317 ALA A C 1
ATOM 2407 O O . ALA A 1 317 ? 12.751 -23.260 2.350 1.00 54.44 317 ALA A O 1
ATOM 2408 N N . ASP A 1 318 ? 14.122 -23.780 0.627 1.00 59.28 318 ASP A N 1
ATOM 2409 C CA . ASP A 1 318 ? 13.764 -22.635 -0.201 1.00 59.28 318 ASP A CA 1
ATOM 2410 C C . ASP A 1 318 ? 12.255 -22.622 -0.413 1.00 59.28 318 ASP A C 1
ATOM 2412 O O . ASP A 1 318 ? 11.659 -23.577 -0.926 1.00 59.28 318 ASP A O 1
ATOM 2416 N N . VAL A 1 319 ? 11.630 -21.514 -0.030 1.00 64.44 319 VAL A N 1
ATOM 2417 C CA . VAL A 1 319 ? 10.238 -21.310 -0.372 1.00 64.44 319 VAL A CA 1
ATOM 2418 C C . VAL A 1 319 ? 10.147 -21.251 -1.879 1.00 64.44 319 VAL A C 1
ATOM 2420 O O . VAL A 1 319 ? 10.723 -20.372 -2.521 1.00 64.44 319 VAL A O 1
ATOM 2423 N N . ASN A 1 320 ? 9.405 -22.181 -2.457 1.00 75.19 320 ASN A N 1
ATOM 2424 C CA . ASN A 1 320 ? 9.218 -22.184 -3.886 1.00 75.19 320 ASN A CA 1
ATOM 2425 C C . ASN A 1 320 ? 8.241 -21.049 -4.247 1.00 75.19 320 ASN A C 1
ATOM 2427 O O . ASN A 1 320 ? 7.042 -21.287 -4.358 1.00 75.19 320 ASN A O 1
ATOM 2431 N N . LEU A 1 321 ? 8.736 -19.826 -4.443 1.00 86.25 321 LEU A N 1
ATOM 2432 C CA . LEU A 1 321 ? 7.959 -18.641 -4.844 1.00 86.25 321 LEU A CA 1
ATOM 2433 C C . LEU A 1 321 ? 8.099 -18.366 -6.336 1.00 86.25 321 LEU A C 1
ATOM 2435 O O . LEU A 1 321 ? 9.235 -18.435 -6.805 1.00 86.25 321 LEU A O 1
ATOM 2439 N N . PRO A 1 322 ? 7.028 -17.995 -7.066 1.00 91.12 322 PRO A N 1
ATOM 2440 C CA . PRO A 1 322 ? 7.153 -17.603 -8.466 1.00 91.12 322 PRO A CA 1
ATOM 2441 C C . PRO A 1 322 ? 8.256 -16.554 -8.655 1.00 91.12 322 PRO A C 1
ATOM 2443 O O . PRO A 1 322 ? 8.369 -15.627 -7.849 1.00 91.12 322 PRO A O 1
ATOM 2446 N N . LYS A 1 323 ? 9.052 -16.713 -9.713 1.00 92.50 323 LYS A N 1
ATOM 2447 C CA . LYS A 1 323 ? 10.199 -15.870 -10.072 1.00 92.50 323 LYS A CA 1
ATOM 2448 C C . LYS A 1 323 ? 10.137 -15.417 -11.519 1.00 92.50 323 LYS A C 1
ATOM 2450 O O . LYS A 1 323 ? 9.431 -16.001 -12.344 1.00 92.50 323 LYS A O 1
ATOM 2455 N N . VAL A 1 324 ? 10.909 -14.384 -11.854 1.00 94.00 324 VAL A N 1
ATOM 2456 C CA . VAL A 1 324 ? 11.105 -13.992 -13.255 1.00 94.00 324 VAL A CA 1
ATOM 2457 C C . VAL A 1 324 ? 11.958 -15.055 -13.940 1.00 94.00 324 VAL A C 1
ATOM 2459 O O . VAL A 1 324 ? 13.122 -15.245 -13.604 1.00 94.00 324 VAL A O 1
ATOM 2462 N N . LYS A 1 325 ? 11.387 -15.761 -14.914 1.00 93.75 325 LYS A N 1
ATOM 2463 C CA . LYS A 1 325 ? 12.111 -16.766 -15.697 1.00 93.75 325 LYS A CA 1
ATOM 2464 C C . LYS A 1 325 ? 12.953 -16.119 -16.784 1.00 93.75 325 LYS A C 1
ATOM 2466 O O . LYS A 1 325 ? 14.115 -16.473 -16.954 1.00 93.75 325 LYS A O 1
ATOM 2471 N N . ASP A 1 326 ? 12.343 -15.209 -17.533 1.00 93.44 326 ASP A N 1
ATOM 2472 C CA . ASP A 1 326 ? 12.985 -14.561 -18.670 1.00 93.44 326 ASP A CA 1
ATOM 2473 C C . ASP A 1 326 ? 12.330 -13.217 -18.988 1.00 93.44 326 ASP A C 1
ATOM 2475 O O . ASP A 1 326 ? 11.179 -12.976 -18.614 1.00 93.44 326 ASP A O 1
ATOM 2479 N N . TYR A 1 327 ? 13.062 -12.339 -19.668 1.00 94.00 327 TYR A N 1
ATOM 2480 C CA . TYR A 1 327 ? 12.603 -10.993 -20.005 1.00 94.00 327 TYR A CA 1
ATOM 2481 C C . TYR A 1 327 ? 13.357 -10.430 -21.213 1.00 94.00 327 TYR A C 1
ATOM 2483 O O . TYR A 1 327 ? 14.542 -10.693 -21.421 1.00 94.00 327 TYR A O 1
ATOM 2491 N N . SER A 1 328 ? 12.681 -9.609 -22.015 1.00 92.38 328 SER A N 1
ATOM 2492 C CA . SER A 1 328 ? 13.152 -9.278 -23.370 1.00 92.38 328 SER A CA 1
ATOM 2493 C C . SER A 1 328 ? 14.385 -8.371 -23.449 1.00 92.38 328 SER A C 1
ATOM 2495 O O . SER A 1 328 ? 15.006 -8.244 -24.504 1.00 92.38 328 SER A O 1
ATOM 2497 N N . TRP A 1 329 ? 14.770 -7.739 -22.338 1.00 90.31 329 TRP A N 1
ATOM 2498 C CA . TRP A 1 329 ? 15.931 -6.847 -22.250 1.00 90.31 329 TRP A CA 1
ATOM 2499 C C . TRP A 1 329 ? 17.065 -7.411 -21.383 1.00 90.31 329 TRP A C 1
ATOM 2501 O O . TRP A 1 329 ? 17.970 -6.679 -20.989 1.00 90.31 329 TRP A O 1
ATOM 2511 N N . LYS A 1 330 ? 17.058 -8.719 -21.123 1.00 85.19 330 LYS A N 1
ATOM 2512 C CA . LYS A 1 330 ? 18.036 -9.447 -20.303 1.00 85.19 330 LYS A CA 1
ATOM 2513 C C . LYS A 1 330 ? 19.496 -9.202 -20.627 1.00 85.19 330 LYS A C 1
ATOM 2515 O O . LYS A 1 330 ? 20.264 -8.793 -19.757 1.00 85.19 330 LYS A O 1
ATOM 2520 N N . TYR A 1 331 ? 19.872 -9.326 -21.892 1.00 71.50 331 TYR A N 1
ATOM 2521 C CA . TYR A 1 331 ? 21.246 -9.058 -22.325 1.00 71.50 331 TYR A CA 1
ATOM 2522 C C . TYR A 1 331 ? 21.676 -7.606 -22.099 1.00 71.50 331 TYR A C 1
ATOM 2524 O O . TYR A 1 331 ? 22.864 -7.321 -22.027 1.00 71.50 331 TYR A O 1
ATOM 2532 N N . LYS A 1 332 ? 20.708 -6.697 -21.952 1.00 67.12 332 LYS A N 1
ATOM 2533 C CA . LYS A 1 332 ? 20.921 -5.272 -21.696 1.00 67.12 332 LYS A CA 1
ATOM 2534 C C . LYS A 1 332 ? 20.867 -4.922 -20.201 1.00 67.12 332 LYS A C 1
ATOM 2536 O O . LYS A 1 332 ? 21.062 -3.765 -19.863 1.00 67.12 332 LYS A O 1
ATOM 2541 N N . ALA A 1 333 ? 20.576 -5.888 -19.325 1.00 59.03 333 ALA A N 1
ATOM 2542 C CA . ALA A 1 333 ? 20.397 -5.686 -17.885 1.00 59.03 333 ALA A CA 1
ATOM 2543 C C . ALA A 1 333 ? 21.493 -6.336 -17.020 1.00 59.03 333 ALA A C 1
ATOM 2545 O O . ALA A 1 333 ? 21.702 -5.914 -15.883 1.00 59.03 333 ALA A O 1
ATOM 2546 N N . LEU A 1 334 ? 22.201 -7.350 -17.530 1.00 55.09 334 LEU A N 1
ATOM 2547 C CA . LEU A 1 334 ? 23.094 -8.227 -16.754 1.00 55.09 334 LEU A CA 1
ATOM 2548 C C . LEU A 1 334 ? 24.484 -7.641 -16.402 1.00 55.09 334 LEU A C 1
ATOM 2550 O O . LEU A 1 334 ? 25.492 -8.341 -16.393 1.00 55.09 334 LEU A O 1
ATOM 2554 N N . GLY A 1 335 ? 24.543 -6.371 -15.994 1.00 46.00 335 GLY A N 1
ATOM 2555 C CA . GLY A 1 335 ? 25.586 -5.931 -15.054 1.00 46.00 335 GLY A CA 1
ATOM 2556 C C . GLY A 1 335 ? 26.809 -5.204 -15.614 1.00 46.00 335 GLY A C 1
ATOM 2557 O O . GLY A 1 335 ? 27.706 -4.873 -14.840 1.00 46.00 335 GLY A O 1
ATOM 2558 N N . GLN A 1 336 ? 26.846 -4.846 -16.897 1.00 54.22 336 GLN A N 1
ATOM 2559 C CA . GLN A 1 336 ? 27.739 -3.773 -17.342 1.00 54.22 336 GLN A CA 1
ATOM 2560 C C . GLN A 1 336 ? 26.913 -2.501 -17.473 1.00 54.22 336 GLN A C 1
ATOM 2562 O O . GLN A 1 336 ? 26.014 -2.440 -18.302 1.00 54.22 336 GLN A O 1
ATOM 2567 N N . TRP A 1 337 ? 27.218 -1.468 -16.684 1.00 51.72 337 TRP A N 1
ATOM 2568 C CA . TRP A 1 337 ? 26.575 -0.140 -16.752 1.00 51.72 337 TRP A CA 1
ATOM 2569 C C . TRP A 1 337 ? 26.614 0.504 -18.157 1.00 51.72 337 TRP A C 1
ATOM 2571 O O . TRP A 1 337 ? 25.981 1.536 -18.395 1.00 51.72 337 TRP A O 1
ATOM 2581 N N . ASP A 1 338 ? 27.351 -0.113 -19.080 1.00 56.69 338 ASP A N 1
ATOM 2582 C CA . ASP A 1 338 ? 27.507 0.251 -20.480 1.00 56.69 338 ASP A CA 1
ATOM 2583 C C . ASP A 1 338 ? 26.594 -0.519 -21.441 1.00 56.69 338 ASP A C 1
ATOM 2585 O O . ASP A 1 338 ? 26.707 -0.335 -22.651 1.00 56.69 338 ASP A O 1
ATOM 2589 N N . THR A 1 339 ? 25.651 -1.330 -20.949 1.00 66.69 339 THR A N 1
ATOM 2590 C CA . THR A 1 339 ? 24.655 -1.953 -21.829 1.00 66.69 339 THR A CA 1
ATOM 2591 C C . THR A 1 339 ? 23.715 -0.892 -22.399 1.00 66.69 339 THR A C 1
ATOM 2593 O O . THR A 1 339 ? 22.958 -0.217 -21.690 1.00 66.69 339 THR A O 1
ATOM 2596 N N . ARG A 1 340 ? 23.817 -0.708 -23.719 1.00 82.12 340 ARG A N 1
ATOM 2597 C CA . ARG A 1 340 ? 23.075 0.285 -24.494 1.00 82.12 340 ARG A CA 1
ATOM 2598 C C . ARG A 1 340 ? 22.045 -0.412 -25.368 1.00 82.12 340 ARG A C 1
ATOM 2600 O O . ARG A 1 340 ? 22.328 -1.391 -26.049 1.00 82.12 340 ARG A O 1
ATOM 2607 N N . MET A 1 341 ? 20.837 0.119 -25.355 1.00 89.19 341 MET A N 1
ATOM 2608 C CA . MET A 1 341 ? 19.812 -0.140 -26.346 1.00 89.19 341 MET A CA 1
ATOM 2609 C C . MET A 1 341 ? 19.874 0.986 -27.374 1.00 89.19 341 MET A C 1
ATOM 2611 O O . MET A 1 341 ? 19.843 2.161 -26.999 1.00 89.19 341 MET A O 1
ATOM 2615 N N . SER A 1 342 ? 19.951 0.645 -28.660 1.00 89.12 342 SER A N 1
ATOM 2616 C CA . SER A 1 342 ? 19.801 1.659 -29.700 1.00 89.12 342 SER A CA 1
ATOM 2617 C C . SER A 1 342 ? 18.422 2.312 -29.581 1.00 89.12 342 SER A C 1
ATOM 2619 O O . SER A 1 342 ? 17.442 1.673 -29.183 1.00 89.12 342 SER A O 1
ATOM 2621 N N . LEU A 1 343 ? 18.329 3.594 -29.923 1.00 88.06 343 LEU A N 1
ATOM 2622 C CA . LEU A 1 343 ? 17.047 4.291 -29.948 1.00 88.06 343 LEU A CA 1
ATOM 2623 C C . LEU A 1 343 ? 16.022 3.590 -30.857 1.00 88.06 343 LEU A C 1
ATOM 2625 O O . LEU A 1 343 ? 14.837 3.576 -30.538 1.00 88.06 343 LEU A O 1
ATOM 2629 N N . GLU A 1 344 ? 16.468 3.004 -31.966 1.00 87.06 344 GLU A N 1
ATOM 2630 C CA . GLU A 1 344 ? 15.612 2.272 -32.903 1.00 87.06 344 GLU A CA 1
ATOM 2631 C C . GLU A 1 344 ? 15.060 0.988 -32.283 1.00 87.06 344 GLU A C 1
ATOM 2633 O O . GLU A 1 344 ? 13.856 0.747 -32.360 1.00 87.06 344 GLU A O 1
ATOM 2638 N N . ASP A 1 345 ? 15.899 0.204 -31.598 1.00 88.81 345 ASP A N 1
ATOM 2639 C CA . ASP A 1 345 ? 15.451 -0.997 -30.886 1.00 88.81 345 ASP A CA 1
ATOM 2640 C C . ASP A 1 345 ? 14.520 -0.644 -29.728 1.00 88.81 345 ASP A C 1
ATOM 2642 O O . ASP A 1 345 ? 13.550 -1.361 -29.477 1.00 88.81 345 ASP A O 1
ATOM 2646 N N . PHE A 1 346 ? 14.800 0.460 -29.028 1.00 89.88 346 PHE A N 1
ATOM 2647 C CA . PHE A 1 346 ? 13.923 0.973 -27.983 1.00 89.88 346 PHE A CA 1
ATOM 2648 C C . PHE A 1 346 ? 12.570 1.359 -28.575 1.00 89.88 346 PHE A C 1
ATOM 2650 O O . PHE A 1 346 ? 11.555 0.804 -28.168 1.00 89.88 346 PHE A O 1
ATOM 2657 N N . ALA A 1 347 ? 12.548 2.223 -29.592 1.00 86.62 347 ALA A N 1
ATOM 2658 C CA . ALA A 1 347 ? 11.321 2.646 -30.258 1.00 86.62 347 ALA A CA 1
ATOM 2659 C C . ALA A 1 347 ? 10.527 1.444 -30.784 1.00 86.62 347 ALA A C 1
ATOM 2661 O O . ALA A 1 347 ? 9.338 1.339 -30.504 1.00 86.62 347 ALA A O 1
ATOM 2662 N N . LYS A 1 348 ? 11.188 0.493 -31.454 1.00 86.62 348 LYS A N 1
ATOM 2663 C CA . LYS A 1 348 ? 10.566 -0.743 -31.942 1.00 86.62 348 LYS A CA 1
ATOM 2664 C C . LYS A 1 348 ? 9.994 -1.591 -30.810 1.00 86.62 348 LYS A C 1
ATOM 2666 O O . LYS A 1 348 ? 8.918 -2.156 -30.965 1.00 86.62 348 LYS A O 1
ATOM 2671 N N . SER A 1 349 ? 10.697 -1.698 -29.682 1.00 88.38 349 SER A N 1
ATOM 2672 C CA . SER A 1 349 ? 10.202 -2.452 -28.527 1.00 88.38 349 SER A CA 1
ATOM 2673 C C . SER A 1 349 ? 8.948 -1.799 -27.955 1.00 88.38 349 SER A C 1
ATOM 2675 O O . SER A 1 349 ? 7.992 -2.488 -27.604 1.00 88.38 349 SER A O 1
ATOM 2677 N N . VAL A 1 350 ? 8.913 -0.469 -27.911 1.00 84.50 350 VAL A N 1
ATOM 2678 C CA . VAL A 1 350 ? 7.787 0.238 -27.317 1.00 84.50 350 VAL A CA 1
ATOM 2679 C C . VAL A 1 350 ? 6.557 0.318 -28.239 1.00 84.50 350 VAL A C 1
ATOM 2681 O O . VAL A 1 350 ? 5.429 0.271 -27.754 1.00 84.50 350 VAL A O 1
ATOM 2684 N N . THR A 1 351 ? 6.737 0.371 -29.561 1.00 80.69 351 THR A N 1
ATOM 2685 C CA . THR A 1 351 ? 5.634 0.493 -30.541 1.00 80.69 351 THR A CA 1
ATOM 2686 C C . THR A 1 351 ? 4.921 -0.824 -30.867 1.00 80.69 351 THR A C 1
ATOM 2688 O O . THR A 1 351 ? 4.072 -0.874 -31.754 1.00 80.69 351 THR A O 1
ATOM 2691 N N . THR A 1 352 ? 5.231 -1.911 -30.159 1.00 80.19 352 THR A N 1
ATOM 2692 C CA . THR A 1 352 ? 4.626 -3.232 -30.409 1.00 80.19 352 THR A CA 1
ATOM 2693 C C . THR A 1 352 ? 3.145 -3.330 -30.042 1.00 80.19 352 THR A C 1
ATOM 2695 O O . THR A 1 352 ? 2.431 -4.195 -30.562 1.00 80.19 352 THR A O 1
ATOM 2698 N N . CYS A 1 353 ? 2.664 -2.451 -29.166 1.00 84.56 353 CYS A N 1
ATOM 2699 C CA . CYS A 1 353 ? 1.266 -2.407 -28.772 1.00 84.56 353 CYS A CA 1
ATOM 2700 C C . CYS A 1 353 ? 0.528 -1.269 -29.480 1.00 84.56 353 CYS A C 1
ATOM 2702 O O . CYS A 1 353 ? 0.986 -0.132 -29.491 1.00 84.56 353 CYS A O 1
ATOM 2704 N N . THR A 1 354 ? -0.657 -1.563 -30.011 1.00 81.94 354 THR A N 1
ATOM 2705 C CA . THR A 1 354 ? -1.561 -0.568 -30.592 1.00 81.94 354 THR A CA 1
ATOM 2706 C C . THR A 1 354 ? -2.749 -0.321 -29.679 1.00 81.94 354 THR A C 1
ATOM 2708 O O . THR A 1 354 ? -3.455 -1.252 -29.268 1.00 81.94 354 THR A O 1
ATOM 2711 N N . PHE A 1 355 ? -3.004 0.952 -29.396 1.00 82.94 355 PHE A N 1
ATOM 2712 C CA . PHE A 1 355 ? -4.151 1.392 -28.616 1.00 82.94 355 PHE A CA 1
ATOM 2713 C C . PHE A 1 355 ? -5.291 1.707 -29.573 1.00 82.94 355 PHE A C 1
ATOM 2715 O O . PHE A 1 355 ? -5.194 2.584 -30.425 1.00 82.94 355 PHE A O 1
ATOM 2722 N N . THR A 1 356 ? -6.384 0.960 -29.455 1.00 84.12 356 THR A N 1
ATOM 2723 C CA . THR A 1 356 ? -7.613 1.258 -30.195 1.00 84.12 356 THR A CA 1
ATOM 2724 C C . THR A 1 356 ? -8.657 1.739 -29.208 1.00 84.12 356 THR A C 1
ATOM 2726 O O . THR A 1 356 ? -8.792 1.174 -28.123 1.00 84.12 356 THR A O 1
ATOM 2729 N N . LYS A 1 357 ? -9.402 2.786 -29.563 1.00 83.50 357 LYS A N 1
ATOM 2730 C CA . LYS A 1 357 ? -10.560 3.236 -28.790 1.00 83.50 357 LYS A CA 1
ATOM 2731 C C . LYS A 1 357 ? -11.823 2.687 -29.460 1.00 83.50 357 LYS A C 1
ATOM 2733 O O . LYS A 1 357 ? -12.198 3.195 -30.520 1.00 83.50 357 LYS A O 1
ATOM 2738 N N . PRO A 1 358 ? -12.448 1.621 -28.923 1.00 82.75 358 PRO A N 1
ATOM 2739 C CA . PRO A 1 358 ? -13.705 1.119 -29.455 1.00 82.75 358 PRO A CA 1
ATOM 2740 C C . PRO A 1 358 ? -14.739 2.243 -29.560 1.00 82.75 358 PRO A C 1
ATOM 2742 O O . PRO A 1 358 ? -14.841 3.115 -28.695 1.00 82.75 358 PRO A O 1
ATOM 2745 N N . LYS A 1 359 ? -15.528 2.228 -30.636 1.00 87.12 359 LYS A N 1
ATOM 2746 C CA . LYS A 1 359 ? -16.598 3.210 -30.837 1.00 87.12 359 LYS A CA 1
ATOM 2747 C C . LYS A 1 359 ? -17.584 3.113 -29.664 1.00 87.12 359 LYS A C 1
ATOM 2749 O O . LYS A 1 359 ? -18.242 2.090 -29.509 1.00 87.12 359 LYS A O 1
ATOM 2754 N N . GLY A 1 360 ? -17.673 4.168 -28.854 1.00 88.00 360 GLY A N 1
ATOM 2755 C CA . GLY A 1 360 ? -18.568 4.232 -27.693 1.00 88.00 360 GLY A CA 1
ATOM 2756 C C . GLY A 1 360 ? -17.959 3.811 -26.350 1.00 88.00 360 GLY A C 1
ATOM 2757 O O . GLY A 1 360 ? -18.676 3.866 -25.357 1.00 88.00 360 GLY A O 1
ATOM 2758 N N . SER A 1 361 ? -16.672 3.442 -26.274 1.00 82.62 361 SER A N 1
ATOM 2759 C CA . SER A 1 361 ? -15.984 3.251 -24.988 1.00 82.62 361 SER A CA 1
ATOM 2760 C C . SER A 1 361 ? -15.020 4.396 -24.685 1.00 82.62 361 SER A C 1
ATOM 2762 O O . SER A 1 361 ? -14.299 4.891 -25.554 1.00 82.62 361 SER A O 1
ATOM 2764 N N . GLU A 1 362 ? -14.968 4.809 -23.420 1.00 79.19 362 GLU A N 1
ATOM 2765 C CA . GLU A 1 362 ? -13.933 5.736 -22.950 1.00 79.19 362 GLU A CA 1
ATOM 2766 C C . GLU A 1 362 ? -12.585 5.040 -22.739 1.00 79.19 362 GLU A C 1
ATOM 2768 O O . GLU A 1 362 ? -11.546 5.688 -22.840 1.00 79.19 362 GLU A O 1
ATOM 2773 N N . GLN A 1 363 ? -12.595 3.726 -22.497 1.00 75.69 363 GLN A N 1
ATOM 2774 C CA . GLN A 1 363 ? -11.392 2.932 -22.262 1.00 75.69 363 GLN A CA 1
ATOM 2775 C C . GLN A 1 363 ? -10.706 2.551 -23.576 1.00 75.69 363 GLN A C 1
ATOM 2777 O O . GLN A 1 363 ? -11.343 2.030 -24.496 1.00 75.69 363 GLN A O 1
ATOM 2782 N N . GLU A 1 364 ? -9.398 2.789 -23.637 1.00 77.19 364 GLU A N 1
ATOM 2783 C CA . GLU A 1 364 ? -8.531 2.306 -24.707 1.00 77.19 364 GLU A CA 1
ATOM 2784 C C . GLU A 1 364 ? -8.267 0.812 -24.515 1.00 77.19 364 GLU A C 1
ATOM 2786 O O . GLU A 1 364 ? -7.865 0.363 -23.439 1.00 77.19 364 GLU A O 1
ATOM 2791 N N . LYS A 1 365 ? -8.490 0.025 -25.569 1.00 81.38 365 LYS A N 1
ATOM 2792 C CA . LYS A 1 365 ? -8.136 -1.389 -25.590 1.00 81.38 365 LYS A CA 1
ATOM 2793 C C . LYS A 1 365 ? -6.765 -1.534 -26.225 1.00 81.38 365 LYS A C 1
ATOM 2795 O O . LYS A 1 365 ? -6.564 -1.222 -27.402 1.00 81.38 365 LYS A O 1
ATOM 2800 N N . CYS A 1 366 ? -5.835 -2.050 -25.435 1.00 82.62 366 CYS A N 1
ATOM 2801 C CA . CYS A 1 366 ? -4.516 -2.389 -25.918 1.00 82.62 366 CYS A CA 1
ATOM 2802 C C . CYS A 1 366 ? -4.555 -3.718 -26.685 1.00 82.62 366 CYS A C 1
ATOM 2804 O O . CYS A 1 366 ? -4.977 -4.752 -26.163 1.00 82.62 366 CYS A O 1
ATOM 2806 N N . SER A 1 367 ? -4.103 -3.686 -27.932 1.00 82.19 367 SER A N 1
ATOM 2807 C CA . SER A 1 367 ? -3.937 -4.850 -28.803 1.00 82.19 367 SER A CA 1
ATOM 2808 C C . SER A 1 367 ? -2.457 -5.018 -29.122 1.00 82.19 367 SER A C 1
ATOM 2810 O O . SER A 1 367 ? -1.720 -4.043 -29.205 1.00 82.19 367 SER A O 1
ATOM 2812 N N . PHE A 1 368 ? -2.002 -6.262 -29.227 1.00 79.69 368 PHE A N 1
ATOM 2813 C CA . PHE A 1 368 ? -0.612 -6.550 -29.569 1.00 79.69 368 PHE A CA 1
ATOM 2814 C C . PHE A 1 368 ? -0.593 -6.980 -31.024 1.00 79.69 368 PHE A C 1
ATOM 2816 O O . PHE A 1 368 ? -1.227 -7.982 -31.359 1.00 79.69 368 PHE A O 1
ATOM 2823 N N . ASN A 1 369 ? 0.097 -6.212 -31.860 1.00 68.56 369 ASN A N 1
ATOM 2824 C CA . ASN A 1 369 ? 0.168 -6.445 -33.295 1.00 68.56 369 ASN A CA 1
ATOM 2825 C C . ASN A 1 369 ? 1.562 -6.981 -33.629 1.00 68.56 369 ASN A C 1
ATOM 2827 O O . ASN A 1 369 ? 2.392 -6.266 -34.183 1.00 68.56 369 ASN A O 1
ATOM 2831 N N . GLY A 1 370 ? 1.862 -8.225 -33.254 1.00 70.56 370 GLY A N 1
ATOM 2832 C CA . GLY A 1 370 ? 3.174 -8.787 -33.563 1.00 70.56 370 GLY A CA 1
ATOM 2833 C C . GLY A 1 370 ? 3.440 -10.188 -33.034 1.00 70.56 370 GLY A C 1
ATOM 2834 O O . GLY A 1 370 ? 2.596 -10.811 -32.394 1.00 70.56 370 GLY A O 1
ATOM 2835 N N . ASP A 1 371 ? 4.651 -10.661 -33.327 1.00 76.94 371 ASP A N 1
ATOM 2836 C CA . ASP A 1 371 ? 5.269 -11.829 -32.696 1.00 76.94 371 ASP A CA 1
ATOM 2837 C C . ASP A 1 371 ? 5.426 -11.566 -31.186 1.00 76.94 371 ASP A C 1
ATOM 2839 O O . ASP A 1 371 ? 5.988 -10.522 -30.837 1.00 76.94 371 ASP A O 1
ATOM 2843 N N . PRO A 1 372 ? 4.952 -12.463 -30.294 1.00 72.25 372 PRO A N 1
ATOM 2844 C CA . PRO A 1 372 ? 5.119 -12.360 -28.840 1.00 72.25 372 PRO A CA 1
ATOM 2845 C C . PRO A 1 372 ? 6.550 -12.065 -28.383 1.00 72.25 372 PRO A C 1
ATOM 2847 O O . PRO A 1 372 ? 6.743 -11.509 -27.305 1.00 72.25 372 PRO A O 1
ATOM 2850 N N . LYS A 1 373 ? 7.553 -12.405 -29.200 1.00 79.75 373 LYS A N 1
ATOM 2851 C CA . LYS A 1 373 ? 8.965 -12.123 -28.928 1.00 79.75 373 LYS A CA 1
ATOM 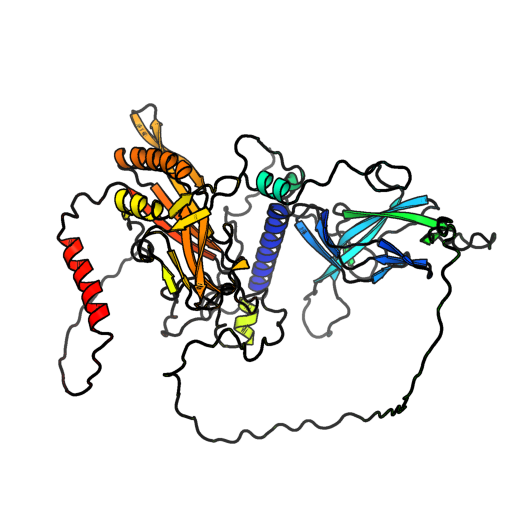2852 C C . LYS A 1 373 ? 9.328 -10.642 -29.028 1.00 79.75 373 LYS A C 1
ATOM 2854 O O . LYS A 1 373 ? 10.335 -10.231 -28.457 1.00 79.75 373 LYS A O 1
ATOM 2859 N N . ASN A 1 374 ? 8.531 -9.836 -29.726 1.00 84.44 374 ASN A N 1
ATOM 2860 C CA . ASN A 1 374 ? 8.773 -8.406 -29.850 1.00 84.44 374 ASN A CA 1
ATOM 2861 C C . ASN A 1 374 ? 8.266 -7.649 -28.612 1.00 84.44 374 ASN A C 1
ATOM 2863 O O . ASN A 1 374 ? 7.252 -7.998 -28.011 1.00 84.44 374 ASN A O 1
ATOM 2867 N N . GLY A 1 375 ? 8.948 -6.554 -28.279 1.00 90.19 375 GLY A N 1
ATOM 2868 C CA . GLY A 1 375 ? 8.517 -5.619 -27.244 1.00 90.19 375 GLY A CA 1
ATOM 2869 C C . GLY A 1 375 ? 9.104 -5.879 -25.865 1.00 90.19 375 GLY A C 1
ATOM 2870 O O . GLY A 1 375 ? 9.994 -6.709 -25.697 1.00 90.19 375 GLY A O 1
ATOM 2871 N N . PHE A 1 376 ? 8.623 -5.132 -24.873 1.00 93.06 376 PHE A N 1
ATOM 2872 C CA . PHE A 1 376 ? 9.002 -5.315 -23.474 1.00 93.06 376 PHE A CA 1
ATOM 2873 C C . PHE A 1 376 ? 8.123 -6.382 -22.834 1.00 93.06 376 PHE A C 1
ATOM 2875 O O . PHE A 1 376 ? 6.937 -6.147 -22.613 1.00 93.06 376 PHE A O 1
ATOM 2882 N N . TRP A 1 377 ? 8.691 -7.548 -22.539 1.00 94.62 377 TRP A N 1
ATOM 2883 C CA . TRP A 1 377 ? 7.963 -8.640 -21.900 1.00 94.62 377 TRP A CA 1
ATOM 2884 C C . TRP A 1 377 ? 8.747 -9.285 -20.768 1.00 94.62 377 TRP A C 1
ATOM 2886 O O . TRP A 1 377 ? 9.977 -9.235 -20.737 1.00 94.62 377 TRP A O 1
ATOM 2896 N N . VAL A 1 378 ? 8.000 -9.899 -19.856 1.00 95.62 378 VAL A N 1
ATOM 2897 C CA . VAL A 1 378 ? 8.494 -10.701 -18.736 1.00 95.62 378 VAL A CA 1
ATOM 2898 C C . VAL A 1 378 ? 7.709 -12.005 -18.717 1.00 95.62 378 VAL A C 1
ATOM 2900 O O . VAL A 1 378 ? 6.494 -12.001 -18.901 1.00 95.62 378 VAL A O 1
ATOM 2903 N N . THR A 1 379 ? 8.395 -13.116 -18.484 1.00 96.44 379 THR A N 1
ATOM 2904 C CA . THR A 1 379 ? 7.790 -14.429 -18.242 1.00 96.44 379 THR A CA 1
ATOM 2905 C C . THR A 1 379 ? 8.160 -14.912 -16.852 1.00 96.44 379 THR A C 1
ATOM 2907 O O . THR A 1 379 ? 9.239 -14.613 -16.332 1.00 96.44 379 THR A O 1
ATOM 2910 N N . PHE A 1 380 ? 7.260 -15.671 -16.252 1.00 95.94 380 PHE A N 1
ATOM 2911 C CA . PHE A 1 380 ? 7.425 -16.244 -14.931 1.00 95.94 380 PHE A CA 1
ATOM 2912 C C . PHE A 1 380 ? 7.808 -17.718 -15.033 1.00 95.94 380 PHE A C 1
ATOM 2914 O O . PHE A 1 380 ? 7.472 -18.408 -15.999 1.00 95.94 380 PHE A O 1
ATOM 2921 N N . ASP A 1 381 ? 8.538 -18.212 -14.036 1.00 93.44 381 ASP A N 1
ATOM 2922 C CA . ASP A 1 381 ? 8.869 -19.638 -13.935 1.00 93.44 381 ASP A CA 1
ATOM 2923 C C . ASP A 1 381 ? 7.613 -20.482 -13.672 1.00 93.44 381 ASP A C 1
ATOM 2925 O O . ASP A 1 381 ? 7.557 -21.657 -14.045 1.00 93.44 381 ASP A O 1
ATOM 2929 N N . ARG A 1 382 ? 6.594 -19.847 -13.084 1.00 92.69 382 ARG A N 1
ATOM 2930 C CA . ARG A 1 382 ? 5.289 -20.396 -12.739 1.00 92.69 382 ARG A CA 1
ATOM 2931 C C . ARG A 1 382 ? 4.174 -19.375 -12.933 1.00 92.69 382 ARG A C 1
ATOM 2933 O O . ARG A 1 382 ? 4.426 -18.175 -12.852 1.00 92.69 382 ARG A O 1
ATOM 2940 N N . PRO A 1 383 ? 2.931 -19.838 -13.136 1.00 95.62 383 PRO A N 1
ATOM 2941 C CA . PRO A 1 383 ? 1.795 -18.941 -13.251 1.00 95.62 383 PRO A CA 1
ATOM 2942 C C . PRO A 1 383 ? 1.554 -18.134 -11.969 1.00 95.62 383 PRO A C 1
ATOM 2944 O O . PRO A 1 383 ? 1.662 -18.659 -10.861 1.00 95.62 383 PRO A O 1
ATOM 2947 N N . VAL A 1 384 ? 1.176 -16.873 -12.142 1.00 95.62 384 VAL A N 1
ATOM 2948 C CA . VAL A 1 384 ? 0.722 -15.966 -11.082 1.00 95.62 384 VAL A CA 1
ATOM 2949 C C . VAL A 1 384 ? -0.762 -15.650 -11.270 1.00 95.62 384 VAL A C 1
ATOM 2951 O O . VAL A 1 384 ? -1.297 -15.806 -12.365 1.00 95.62 384 VAL A O 1
ATOM 2954 N N . ASP A 1 385 ? -1.441 -15.200 -10.223 1.00 94.19 385 ASP A N 1
ATOM 2955 C CA . ASP A 1 385 ? -2.809 -14.704 -10.298 1.00 94.19 385 ASP A CA 1
ATOM 2956 C C . ASP A 1 385 ? -2.855 -13.453 -11.182 1.00 94.19 385 ASP A C 1
ATOM 2958 O O . ASP A 1 385 ? -2.265 -12.405 -10.886 1.00 94.19 385 ASP A O 1
ATOM 2962 N N . SER A 1 386 ? -3.582 -13.580 -12.287 1.00 95.00 386 SER A N 1
ATOM 2963 C CA . SER A 1 386 ? -3.742 -12.537 -13.281 1.00 95.00 386 SER A CA 1
ATOM 2964 C C . SER A 1 386 ? -4.311 -11.254 -12.672 1.00 95.00 386 SER A C 1
ATOM 2966 O O . SER A 1 386 ? -3.911 -10.175 -13.106 1.00 95.00 386 SER A O 1
ATOM 2968 N N . GLU A 1 387 ? -5.199 -11.311 -11.674 1.00 93.44 387 GLU A N 1
ATOM 2969 C CA . GLU A 1 387 ? -5.834 -10.126 -11.080 1.00 93.44 387 GLU A CA 1
ATOM 2970 C C . GLU A 1 387 ? -4.829 -9.249 -10.329 1.00 93.44 387 GLU A C 1
ATOM 2972 O O . GLU A 1 387 ? -4.931 -8.020 -10.344 1.00 93.44 387 GLU A O 1
ATOM 2977 N N . THR A 1 388 ? -3.797 -9.872 -9.761 1.00 93.50 388 THR A N 1
ATOM 2978 C CA . THR A 1 388 ? -2.704 -9.179 -9.064 1.00 93.50 388 THR A CA 1
ATOM 2979 C C . THR A 1 388 ? -1.686 -8.549 -10.018 1.00 93.50 388 THR A C 1
ATOM 2981 O O . THR A 1 388 ? -0.873 -7.713 -9.628 1.00 93.50 388 THR A O 1
ATOM 2984 N N . LEU A 1 389 ? -1.759 -8.880 -11.308 1.00 93.81 389 LEU A N 1
ATOM 2985 C CA . LEU A 1 389 ? -0.914 -8.302 -12.342 1.00 93.81 389 LEU A CA 1
ATOM 2986 C C . LEU A 1 389 ? -1.527 -6.999 -12.889 1.00 93.81 389 LEU A C 1
ATOM 2988 O O . LEU A 1 389 ? -2.214 -6.986 -13.913 1.00 93.81 389 LEU A O 1
ATOM 2992 N N . HIS A 1 390 ? -1.301 -5.884 -12.197 1.00 89.19 390 HIS A N 1
ATOM 2993 C CA . HIS A 1 390 ? -1.880 -4.577 -12.537 1.00 89.19 390 HIS A CA 1
ATOM 2994 C C . HIS A 1 390 ? -0.804 -3.512 -12.801 1.00 89.19 390 HIS A C 1
ATOM 2996 O O . HIS A 1 390 ? 0.321 -3.664 -12.350 1.00 89.19 390 HIS A O 1
ATOM 3002 N N . PRO A 1 391 ? -1.102 -2.376 -13.459 1.00 87.69 391 PRO A N 1
ATOM 3003 C CA . PRO A 1 391 ? -0.092 -1.357 -13.790 1.00 87.69 391 PRO A CA 1
ATOM 3004 C C . PRO A 1 391 ? 0.700 -0.723 -12.628 1.00 87.69 391 PRO A C 1
ATOM 3006 O O . PRO A 1 391 ? 1.563 0.106 -12.885 1.00 87.69 391 PRO A O 1
ATOM 3009 N N . LEU A 1 392 ? 0.414 -1.042 -11.357 1.00 87.25 392 LEU A N 1
ATOM 3010 C CA . LEU A 1 392 ? 1.278 -0.636 -10.234 1.00 87.25 392 LEU A CA 1
ATOM 3011 C C . LEU A 1 392 ? 2.206 -1.764 -9.769 1.00 87.25 392 LEU A C 1
ATOM 3013 O O . LEU A 1 392 ? 3.098 -1.489 -8.973 1.00 87.25 392 LEU A O 1
ATOM 3017 N N . SER A 1 393 ? 2.015 -2.997 -10.247 1.00 93.81 393 SER A N 1
ATOM 3018 C CA . SER A 1 393 ? 2.954 -4.098 -10.043 1.00 93.81 393 SER A CA 1
ATOM 3019 C C . SER A 1 393 ? 4.189 -3.977 -10.940 1.00 93.81 393 SER A C 1
ATOM 3021 O O . SER A 1 393 ? 5.194 -4.634 -10.690 1.00 93.81 393 SER A O 1
ATOM 3023 N N . VAL A 1 394 ? 4.147 -3.108 -11.955 1.00 94.88 394 VAL A N 1
ATOM 3024 C CA . VAL A 1 394 ? 5.293 -2.788 -12.807 1.00 94.88 394 VAL A CA 1
ATOM 3025 C C . VAL A 1 394 ? 5.383 -1.286 -12.998 1.00 94.88 394 VAL A C 1
ATOM 3027 O O . VAL A 1 394 ? 4.404 -0.637 -13.354 1.00 94.88 394 VAL A O 1
ATOM 3030 N N . LEU A 1 395 ? 6.565 -0.727 -12.780 1.00 93.38 395 LEU A N 1
ATOM 3031 C CA . LEU A 1 395 ? 6.864 0.672 -13.047 1.00 93.38 395 LEU A CA 1
ATOM 3032 C C . LEU A 1 395 ? 7.928 0.743 -14.128 1.00 93.38 395 LEU A C 1
ATOM 3034 O O . LEU A 1 395 ? 8.862 -0.050 -14.128 1.00 93.38 395 LEU A O 1
ATOM 3038 N N . MET A 1 396 ? 7.798 1.712 -15.022 1.00 94.50 396 MET A N 1
ATOM 3039 C CA . MET A 1 396 ? 8.868 2.080 -15.933 1.00 94.50 396 MET A CA 1
ATOM 3040 C C . MET A 1 396 ? 9.099 3.577 -15.819 1.00 94.50 396 MET A C 1
ATOM 3042 O O . MET A 1 396 ? 8.153 4.372 -15.793 1.00 94.50 396 MET A O 1
ATOM 3046 N N . GLU A 1 397 ? 10.365 3.948 -15.735 1.00 93.94 397 GLU A N 1
ATOM 3047 C CA . GLU A 1 397 ? 10.813 5.315 -15.544 1.00 93.94 397 GLU A CA 1
ATOM 3048 C C . GLU A 1 397 ? 11.919 5.632 -16.542 1.00 93.94 397 GLU A C 1
ATOM 3050 O O . GLU A 1 397 ? 12.815 4.824 -16.788 1.00 93.94 397 GLU A O 1
ATOM 3055 N N . VAL A 1 398 ? 11.846 6.821 -17.131 1.00 92.94 398 VAL A N 1
ATOM 3056 C CA . VAL A 1 398 ? 12.851 7.332 -18.059 1.00 92.94 398 VAL A CA 1
ATOM 3057 C C . VAL A 1 398 ? 13.482 8.576 -17.457 1.00 92.94 398 VAL A C 1
ATOM 3059 O O . VAL A 1 398 ? 12.800 9.532 -17.089 1.00 92.94 398 VAL A O 1
ATOM 3062 N N . TYR A 1 399 ? 14.804 8.551 -17.375 1.00 91.19 399 TYR A N 1
ATOM 3063 C CA . TYR A 1 399 ? 15.641 9.605 -16.837 1.00 91.19 399 TYR A CA 1
ATOM 3064 C C . TYR A 1 399 ? 16.455 10.215 -17.974 1.00 91.19 399 TYR A C 1
ATOM 3066 O O . TYR A 1 399 ? 17.313 9.555 -18.569 1.00 91.19 399 TYR A O 1
ATOM 3074 N N . ILE A 1 400 ? 16.191 11.483 -18.268 1.00 89.94 400 ILE A N 1
ATOM 3075 C CA . ILE A 1 400 ? 16.868 12.248 -19.315 1.00 89.94 400 ILE A CA 1
ATOM 3076 C C . ILE A 1 400 ? 17.759 13.284 -18.638 1.00 89.94 400 ILE A C 1
ATOM 3078 O O . ILE A 1 400 ? 17.339 13.981 -17.716 1.00 89.94 400 ILE A O 1
ATOM 3082 N N . ARG A 1 401 ? 19.021 13.351 -19.054 1.00 84.31 401 ARG A N 1
ATOM 3083 C CA . ARG A 1 401 ? 19.988 14.287 -18.489 1.00 84.31 401 ARG A CA 1
ATOM 3084 C C . ARG A 1 401 ? 19.724 15.679 -19.060 1.00 84.31 401 ARG A C 1
ATOM 3086 O O . ARG A 1 401 ? 19.721 15.842 -20.271 1.00 84.31 401 ARG A O 1
ATOM 3093 N N . GLU A 1 402 ? 19.531 16.676 -18.201 1.00 80.88 402 GLU A N 1
ATOM 3094 C CA . GLU A 1 402 ? 19.461 18.074 -18.627 1.00 80.88 402 GLU A CA 1
ATOM 3095 C C . GLU A 1 402 ? 20.823 18.731 -18.413 1.00 80.88 402 GLU A C 1
ATOM 3097 O O . GLU A 1 402 ? 21.267 18.976 -17.281 1.00 80.88 402 GLU A O 1
ATOM 3102 N N . ASN A 1 403 ? 21.499 19.017 -19.522 1.00 77.25 403 ASN A N 1
ATOM 3103 C CA . ASN A 1 403 ? 22.678 19.862 -19.495 1.00 77.25 403 ASN A CA 1
ATOM 3104 C C . ASN A 1 403 ? 22.259 21.328 -19.525 1.00 77.25 403 ASN A C 1
ATOM 3106 O O . ASN A 1 403 ? 21.456 21.744 -20.359 1.00 77.25 403 ASN A O 1
ATOM 3110 N N . ARG A 1 404 ? 22.885 22.136 -18.676 1.00 77.75 404 ARG A N 1
ATOM 3111 C CA . ARG A 1 404 ? 22.875 23.586 -18.829 1.00 77.75 404 ARG A CA 1
ATOM 3112 C C . ARG A 1 404 ? 24.279 24.031 -19.176 1.00 77.75 404 ARG A C 1
ATOM 3114 O O . ARG A 1 404 ? 25.242 23.645 -18.520 1.00 77.75 404 ARG A O 1
ATOM 3121 N N . THR A 1 405 ? 24.395 24.879 -20.181 1.00 77.31 405 THR A N 1
ATOM 3122 C CA . THR A 1 405 ? 25.652 25.566 -20.441 1.00 77.31 405 THR A CA 1
ATOM 3123 C C . THR A 1 405 ? 25.860 26.605 -19.342 1.00 77.31 405 THR A C 1
ATOM 3125 O O . THR A 1 405 ? 25.020 27.489 -19.150 1.00 77.31 405 THR A O 1
ATOM 3128 N N . ASN A 1 406 ? 26.944 26.481 -18.577 1.00 81.69 406 ASN A N 1
ATOM 3129 C CA . ASN A 1 406 ? 27.317 27.491 -17.594 1.00 81.69 406 ASN A CA 1
ATOM 3130 C C . ASN A 1 406 ? 27.780 28.786 -18.300 1.00 81.69 406 ASN A C 1
ATOM 3132 O O . ASN A 1 406 ? 27.901 28.847 -19.526 1.00 81.69 406 ASN A O 1
ATOM 3136 N N . GLN A 1 407 ? 28.058 29.846 -17.533 1.00 85.56 407 GLN A N 1
ATOM 3137 C CA . GLN A 1 407 ? 28.516 31.131 -18.092 1.00 85.56 407 GLN A CA 1
ATOM 3138 C C . GLN A 1 407 ? 29.828 31.016 -18.891 1.00 85.56 407 GLN A C 1
ATOM 3140 O O . GLN A 1 407 ? 30.137 31.893 -19.693 1.00 85.56 407 GLN A O 1
ATOM 3145 N N . SER A 1 408 ? 30.590 29.939 -18.690 1.00 85.25 408 SER A N 1
ATOM 3146 C CA . SER A 1 408 ? 31.854 29.656 -19.370 1.00 85.25 408 SER A CA 1
ATOM 3147 C C . SER A 1 408 ? 31.691 28.834 -20.653 1.00 85.25 408 SER A C 1
ATOM 3149 O O . SER A 1 408 ? 32.695 28.458 -21.251 1.00 85.25 408 SER A O 1
ATOM 3151 N N . GLY A 1 409 ? 30.463 28.531 -21.088 1.00 83.81 409 GLY A N 1
ATOM 3152 C CA . GLY A 1 409 ? 30.235 27.726 -22.291 1.00 83.81 409 GLY A CA 1
ATOM 3153 C C . GLY A 1 409 ? 30.387 26.214 -22.077 1.00 83.81 409 GLY A C 1
ATOM 3154 O O . GLY A 1 409 ? 30.294 25.458 -23.041 1.00 83.81 409 GLY A O 1
ATOM 3155 N N . VAL A 1 410 ? 30.609 25.754 -20.840 1.00 81.31 410 VAL A N 1
ATOM 3156 C CA . VAL A 1 410 ? 30.781 24.330 -20.515 1.00 81.31 410 VAL A CA 1
ATOM 3157 C C . VAL A 1 410 ? 29.432 23.731 -20.134 1.00 81.31 410 VAL A C 1
ATOM 3159 O O . VAL A 1 410 ? 28.694 24.300 -19.329 1.00 81.31 410 VAL A O 1
ATOM 3162 N N . ALA A 1 411 ? 29.099 22.579 -20.715 1.00 73.81 411 ALA A N 1
ATOM 3163 C CA . ALA A 1 411 ? 27.900 21.833 -20.358 1.00 73.81 411 ALA A CA 1
ATOM 3164 C C . ALA A 1 411 ? 28.058 21.223 -18.956 1.00 73.81 411 ALA A C 1
ATOM 3166 O O . ALA A 1 411 ? 28.838 20.291 -18.756 1.00 73.81 411 ALA A O 1
ATOM 3167 N N . GLU A 1 412 ? 27.306 21.734 -17.987 1.00 76.75 412 GLU A N 1
ATOM 3168 C CA . GLU A 1 412 ? 27.192 21.160 -16.650 1.00 76.75 412 GLU A CA 1
ATOM 3169 C C . GLU A 1 412 ? 25.883 20.381 -16.532 1.00 76.75 412 GLU A C 1
ATOM 3171 O O . GLU A 1 412 ? 24.838 20.795 -17.041 1.00 76.75 412 GLU A O 1
ATOM 3176 N N . VAL A 1 413 ? 25.931 19.235 -15.849 1.00 69.00 413 VAL A N 1
ATOM 3177 C CA . VAL A 1 413 ? 24.711 18.501 -15.493 1.00 69.00 413 VAL A CA 1
ATOM 3178 C C . VAL A 1 413 ? 24.054 19.252 -14.376 1.00 69.00 413 VAL A C 1
ATOM 3180 O O . VAL A 1 413 ? 24.597 19.298 -13.274 1.00 69.00 413 VAL A O 1
ATOM 3183 N N . VAL A 1 414 ? 22.900 19.831 -14.657 1.00 67.06 414 VAL A N 1
ATOM 3184 C CA . VAL A 1 414 ? 22.197 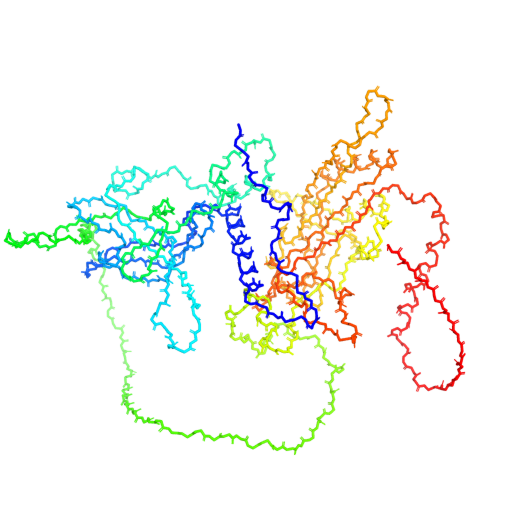20.578 -13.624 1.00 67.06 414 VAL A CA 1
ATOM 3185 C C . VAL A 1 414 ? 21.138 19.700 -12.991 1.00 67.06 414 VAL A C 1
ATOM 3187 O O . VAL A 1 414 ? 21.050 19.698 -11.771 1.00 67.06 414 VAL A O 1
ATOM 3190 N N . ASN A 1 415 ? 20.404 18.908 -13.781 1.00 79.31 415 ASN A N 1
ATOM 3191 C CA . ASN A 1 415 ? 19.312 18.070 -13.287 1.00 79.31 415 ASN A CA 1
ATOM 3192 C C . ASN A 1 415 ? 19.081 16.815 -14.149 1.00 79.31 415 ASN A C 1
ATOM 3194 O O . ASN A 1 415 ? 19.595 16.683 -15.262 1.00 79.31 415 ASN A O 1
ATOM 3198 N N . TRP A 1 416 ? 18.273 15.896 -13.616 1.00 82.56 416 TRP A N 1
ATOM 3199 C CA . TRP A 1 416 ? 17.658 14.803 -14.366 1.00 82.56 416 TRP A CA 1
ATOM 3200 C C . TRP A 1 416 ? 16.168 15.085 -14.512 1.00 82.56 416 TRP A C 1
ATOM 3202 O O . TRP A 1 416 ? 15.475 15.278 -13.513 1.00 82.56 416 TRP A O 1
ATOM 3212 N N . LYS A 1 417 ? 15.672 15.074 -15.747 1.00 86.31 417 LYS A N 1
ATOM 3213 C CA . LYS A 1 417 ? 14.242 15.092 -16.032 1.00 86.31 417 LYS A CA 1
ATOM 3214 C C . LYS A 1 417 ? 13.721 13.665 -15.891 1.00 86.31 417 LYS A C 1
ATOM 3216 O O . LYS A 1 417 ? 14.208 12.748 -16.555 1.00 86.31 417 LYS A O 1
ATOM 3221 N N . HIS A 1 418 ? 12.780 13.473 -14.975 1.00 91.19 418 HIS A N 1
ATOM 3222 C CA . HIS A 1 418 ? 12.187 12.174 -14.668 1.00 91.19 418 HIS A CA 1
ATOM 3223 C C . HIS A 1 418 ? 10.807 12.071 -15.307 1.00 91.19 418 HIS A C 1
ATOM 3225 O O . HIS A 1 418 ? 9.969 12.958 -15.153 1.00 91.19 418 HIS A O 1
ATOM 3231 N N . HIS A 1 419 ? 10.581 10.978 -16.028 1.00 89.69 419 HIS A N 1
ATOM 3232 C CA . HIS A 1 419 ? 9.313 10.678 -16.669 1.00 89.69 419 HIS A CA 1
ATOM 3233 C C . HIS A 1 419 ? 8.837 9.292 -16.254 1.00 89.69 419 HIS A C 1
ATOM 3235 O O . HIS A 1 419 ? 9.458 8.284 -16.591 1.00 89.69 419 HIS A O 1
ATOM 3241 N N . ARG A 1 420 ? 7.691 9.234 -15.573 1.00 89.94 420 ARG A N 1
ATOM 3242 C CA . ARG A 1 420 ? 6.977 7.977 -15.353 1.00 89.94 420 ARG A CA 1
ATOM 3243 C C . ARG A 1 420 ? 6.229 7.591 -16.625 1.00 89.94 420 ARG A C 1
ATOM 3245 O O . ARG A 1 420 ? 5.460 8.391 -17.159 1.00 89.94 420 ARG A O 1
ATOM 3252 N N . VAL A 1 421 ? 6.450 6.368 -17.091 1.00 89.75 421 VAL A N 1
ATOM 3253 C CA . VAL A 1 421 ? 5.798 5.848 -18.293 1.00 89.75 421 VAL A CA 1
ATOM 3254 C C . VAL A 1 421 ? 4.372 5.401 -17.946 1.00 89.75 421 VAL A C 1
ATOM 3256 O O . VAL A 1 421 ? 4.200 4.612 -17.014 1.00 89.75 421 VAL A O 1
ATOM 3259 N N . PRO A 1 422 ? 3.332 5.869 -18.659 1.00 86.31 422 PRO A N 1
ATOM 3260 C CA . PRO A 1 422 ? 1.989 5.326 -18.532 1.00 86.31 422 PRO A CA 1
ATOM 3261 C C . PRO A 1 422 ? 1.949 3.938 -19.183 1.00 86.31 422 PRO A C 1
ATOM 3263 O O . PRO A 1 422 ? 2.077 3.804 -20.401 1.00 86.31 422 PRO A O 1
ATOM 3266 N N . LEU A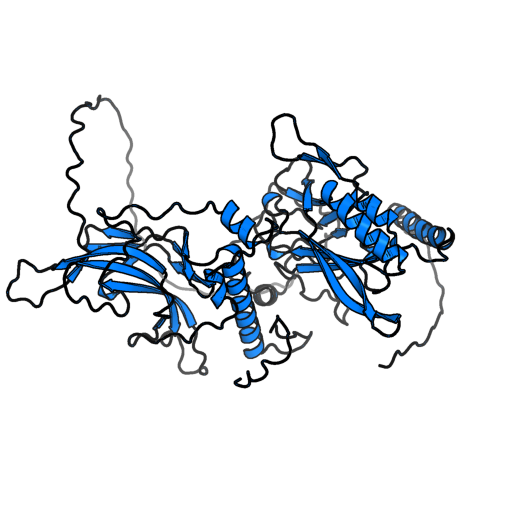 1 423 ? 1.794 2.905 -18.353 1.00 87.81 423 LEU A N 1
ATOM 3267 C CA . LEU A 1 423 ? 1.817 1.505 -18.771 1.00 87.81 423 LEU A CA 1
ATOM 3268 C C . LEU A 1 423 ? 0.420 0.885 -18.748 1.00 87.81 423 LEU A C 1
ATOM 3270 O O . LEU A 1 423 ? -0.344 1.058 -17.797 1.00 87.81 423 LEU A O 1
ATOM 3274 N N . VAL A 1 424 ? 0.141 0.066 -19.755 1.00 89.06 424 VAL A N 1
ATOM 3275 C CA . VAL A 1 424 ? -0.894 -0.967 -19.724 1.00 89.06 424 VAL A CA 1
ATOM 3276 C C . VAL A 1 424 ? -0.203 -2.323 -19.763 1.00 89.06 424 VAL A C 1
ATOM 3278 O O . VAL A 1 424 ? 0.713 -2.540 -20.553 1.00 89.06 424 VAL A O 1
ATOM 3281 N N . ILE A 1 425 ? -0.635 -3.241 -18.903 1.00 90.56 425 ILE A N 1
ATOM 3282 C CA . ILE A 1 425 ? -0.088 -4.597 -18.845 1.00 90.56 425 ILE A CA 1
ATOM 3283 C C . ILE A 1 425 ? -0.989 -5.521 -19.659 1.00 90.56 425 ILE A C 1
ATOM 3285 O O . ILE A 1 425 ? -2.164 -5.698 -19.328 1.00 90.56 425 ILE A O 1
ATOM 3289 N N . LYS A 1 426 ? -0.435 -6.139 -20.705 1.00 92.25 426 LYS A N 1
ATOM 3290 C CA . LYS A 1 426 ? -1.099 -7.224 -21.431 1.00 92.25 426 LYS A CA 1
ATOM 3291 C C . LYS A 1 426 ? -0.591 -8.563 -20.906 1.00 92.25 426 LYS A C 1
ATOM 3293 O O . LYS A 1 426 ? 0.536 -8.952 -21.180 1.00 92.25 426 LYS A O 1
ATOM 3298 N N . LYS A 1 427 ? -1.438 -9.267 -20.166 1.00 93.19 427 LYS A N 1
ATOM 3299 C CA . LYS A 1 427 ? -1.114 -10.545 -19.517 1.00 93.19 427 LYS A CA 1
ATOM 3300 C C . LYS A 1 427 ? -0.992 -11.668 -20.556 1.00 93.19 427 LYS A C 1
ATOM 3302 O O . LYS A 1 427 ? -1.744 -11.684 -21.532 1.00 93.19 427 LYS A O 1
ATOM 3307 N N . HIS A 1 428 ? -0.069 -12.602 -20.344 1.00 92.12 428 HIS A N 1
ATOM 3308 C CA . HIS A 1 428 ? -0.014 -13.884 -21.057 1.00 92.12 428 HIS A CA 1
ATOM 3309 C C . HIS A 1 428 ? -0.764 -14.895 -20.211 1.00 92.12 428 HIS A C 1
ATOM 3311 O O . HIS A 1 428 ? -0.253 -15.299 -19.173 1.00 92.12 428 HIS A O 1
ATOM 3317 N N . THR A 1 429 ? -1.985 -15.250 -20.589 1.00 90.69 429 THR A N 1
ATOM 3318 C CA . THR A 1 429 ? -2.780 -16.203 -19.810 1.00 90.69 429 THR A CA 1
ATOM 3319 C C . THR A 1 429 ? -2.385 -17.640 -20.124 1.00 90.69 429 THR A C 1
ATOM 3321 O O . THR A 1 429 ? -1.930 -17.939 -21.231 1.00 90.69 429 THR A O 1
ATOM 3324 N N . VAL A 1 430 ? -2.559 -18.536 -19.154 1.00 87.50 430 VAL A N 1
ATOM 3325 C CA . VAL A 1 430 ? -2.419 -19.979 -19.390 1.00 87.50 430 VAL A CA 1
ATOM 3326 C C . VAL A 1 430 ? -3.528 -20.428 -20.346 1.00 87.50 430 VAL A C 1
ATOM 3328 O O . VAL A 1 430 ? -4.664 -19.957 -20.266 1.00 87.50 430 VAL A O 1
ATOM 3331 N N . GLU A 1 431 ? -3.211 -21.335 -21.271 1.00 86.62 431 GLU A N 1
ATOM 3332 C CA . GLU A 1 431 ? -4.220 -21.930 -22.148 1.00 86.62 431 GLU A CA 1
ATOM 3333 C C . GLU A 1 431 ? -5.272 -22.652 -21.291 1.00 86.62 431 GLU A C 1
ATOM 3335 O O . GLU A 1 431 ? -4.936 -23.558 -20.530 1.00 86.62 431 GLU A O 1
ATOM 3340 N N . ASN A 1 432 ? -6.540 -22.248 -21.421 1.00 86.62 432 ASN A N 1
ATOM 3341 C CA . ASN A 1 432 ? -7.691 -22.713 -20.629 1.00 86.62 432 ASN A CA 1
ATOM 3342 C C . ASN A 1 432 ? -7.815 -22.161 -19.194 1.00 86.62 432 ASN A C 1
ATOM 3344 O O . ASN A 1 432 ? -8.723 -22.581 -18.482 1.00 86.62 432 ASN A O 1
ATOM 3348 N N . ASP A 1 433 ? -6.984 -21.199 -18.778 1.00 88.50 433 ASP A N 1
ATOM 3349 C CA . ASP A 1 433 ? -7.115 -20.553 -17.466 1.00 88.50 433 ASP A CA 1
ATOM 3350 C C . ASP A 1 433 ? -6.774 -19.055 -17.532 1.00 88.50 433 ASP A C 1
ATOM 3352 O O . ASP A 1 433 ? -5.630 -18.632 -17.354 1.00 88.50 433 ASP A O 1
ATOM 3356 N N . GLU A 1 434 ? -7.803 -18.234 -17.768 1.00 91.12 434 GLU A N 1
ATOM 3357 C CA . GLU A 1 434 ? -7.685 -16.769 -17.823 1.00 91.12 434 GLU A CA 1
ATOM 3358 C C . GLU A 1 434 ? -7.343 -16.140 -16.465 1.00 91.12 434 GLU A C 1
ATOM 3360 O O . GLU A 1 434 ? -6.890 -14.996 -16.419 1.00 91.12 434 GLU A O 1
ATOM 3365 N N . THR A 1 435 ? -7.523 -16.880 -15.364 1.00 92.12 435 THR A N 1
ATOM 3366 C CA . THR A 1 435 ? -7.214 -16.391 -14.013 1.00 92.12 435 THR A CA 1
ATOM 3367 C C . THR A 1 435 ? -5.723 -16.483 -13.691 1.00 92.12 435 THR A C 1
ATOM 3369 O O . THR A 1 435 ? -5.258 -15.815 -12.771 1.00 92.12 435 THR A O 1
ATOM 3372 N N . CYS A 1 436 ? -4.950 -17.238 -14.478 1.00 93.25 436 CYS A N 1
ATOM 3373 C CA . CYS A 1 436 ? -3.504 -17.371 -14.342 1.00 93.25 436 CYS A CA 1
ATOM 3374 C C . CYS A 1 436 ? -2.757 -16.642 -15.459 1.00 93.25 436 CYS A C 1
ATOM 3376 O O . CYS A 1 436 ? -3.081 -16.790 -16.636 1.00 93.25 436 CYS A O 1
ATOM 3378 N N . ALA A 1 437 ? -1.682 -15.941 -15.107 1.00 95.44 437 ALA A N 1
ATOM 3379 C CA . ALA A 1 437 ? -0.745 -15.345 -16.047 1.00 95.44 437 ALA A CA 1
ATOM 3380 C C . ALA A 1 437 ? 0.638 -16.013 -15.960 1.00 95.44 437 ALA A C 1
ATOM 3382 O O . ALA A 1 437 ? 1.206 -16.133 -14.881 1.00 95.44 437 ALA A O 1
ATOM 3383 N N . THR A 1 438 ? 1.218 -16.411 -17.091 1.00 96.25 438 THR A N 1
ATOM 3384 C CA . THR A 1 438 ? 2.604 -16.914 -17.203 1.00 96.25 438 THR A CA 1
ATOM 3385 C C . THR A 1 438 ? 3.611 -15.812 -17.511 1.00 96.25 438 THR A C 1
ATOM 3387 O O . THR A 1 438 ? 4.813 -16.061 -17.555 1.00 96.25 438 THR A O 1
ATOM 3390 N N . GLY A 1 439 ? 3.137 -14.591 -17.733 1.00 95.75 439 GLY A N 1
ATOM 3391 C CA . GLY A 1 439 ? 3.956 -13.455 -18.115 1.00 95.75 439 GLY A CA 1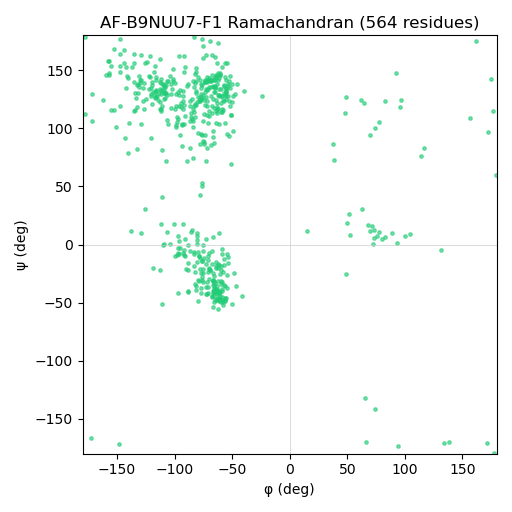
ATOM 3392 C C . GLY A 1 439 ? 3.108 -12.257 -18.508 1.00 95.75 439 GLY A C 1
ATOM 3393 O O . GLY A 1 439 ? 1.884 -12.246 -18.331 1.00 95.75 439 GLY A O 1
ATOM 3394 N N . PHE A 1 440 ? 3.759 -11.234 -19.044 1.00 95.25 440 PHE A N 1
ATOM 3395 C CA . PHE A 1 440 ? 3.096 -10.054 -19.578 1.00 95.25 440 PHE A CA 1
ATOM 3396 C C . PHE A 1 440 ? 3.953 -9.287 -20.587 1.00 95.25 440 PHE A C 1
ATOM 3398 O O . PHE A 1 440 ? 5.180 -9.350 -20.553 1.00 95.25 440 PHE A O 1
ATOM 3405 N N . HIS A 1 441 ? 3.288 -8.496 -21.434 1.00 94.19 441 HIS A N 1
ATOM 3406 C CA . HIS A 1 441 ? 3.873 -7.391 -22.198 1.00 94.19 441 HIS A CA 1
ATOM 3407 C C . HIS A 1 441 ? 3.555 -6.048 -21.542 1.00 94.19 441 HIS A C 1
ATOM 3409 O O . HIS A 1 441 ? 2.439 -5.817 -21.065 1.00 94.19 441 HIS A O 1
ATOM 3415 N N . LEU A 1 442 ? 4.528 -5.143 -21.584 1.00 93.56 442 LEU A N 1
ATOM 3416 C CA . LEU A 1 442 ? 4.346 -3.728 -21.302 1.00 93.56 442 LEU A CA 1
ATOM 3417 C C . LEU A 1 442 ? 3.921 -3.007 -22.574 1.00 93.56 442 LEU A C 1
ATOM 3419 O O . LEU A 1 442 ? 4.622 -3.034 -23.583 1.00 93.56 442 LEU A O 1
ATOM 3423 N N . CYS A 1 443 ? 2.787 -2.329 -22.494 1.00 90.88 443 CYS A N 1
ATOM 3424 C CA . CYS A 1 443 ? 2.248 -1.529 -23.574 1.00 90.88 443 CYS A CA 1
ATOM 3425 C C . CYS A 1 443 ? 2.219 -0.063 -23.164 1.00 90.88 443 CYS A C 1
ATOM 3427 O O . CYS A 1 443 ? 1.688 0.288 -22.111 1.00 90.88 443 CYS A O 1
ATOM 3429 N N . ILE A 1 444 ? 2.795 0.791 -24.003 1.00 89.12 444 ILE A N 1
ATOM 3430 C CA . ILE A 1 444 ? 3.036 2.201 -23.694 1.00 89.12 444 ILE A CA 1
ATOM 3431 C C . ILE A 1 444 ? 2.209 3.052 -24.646 1.00 89.12 444 ILE A C 1
ATOM 3433 O O . ILE A 1 444 ? 2.229 2.816 -25.850 1.00 89.12 444 ILE A O 1
ATOM 3437 N N . SER A 1 445 ? 1.487 4.035 -24.106 1.00 81.94 445 SER A N 1
ATOM 3438 C CA . SER A 1 445 ? 0.627 4.916 -24.902 1.00 81.94 445 SER A CA 1
ATOM 3439 C C . SER A 1 445 ? 1.402 5.611 -26.030 1.00 81.94 445 SER A C 1
ATOM 3441 O O . SER A 1 445 ? 2.439 6.229 -25.786 1.00 81.94 445 SER A O 1
ATOM 3443 N N . GLU A 1 446 ? 0.859 5.563 -27.248 1.00 79.25 446 GLU A N 1
ATOM 3444 C CA . GLU A 1 446 ? 1.435 6.194 -28.446 1.00 79.25 446 GLU A CA 1
ATOM 3445 C C . GLU A 1 446 ? 1.605 7.712 -28.277 1.00 79.25 446 GLU A C 1
ATOM 3447 O O . GLU A 1 446 ? 2.658 8.264 -28.583 1.00 79.25 446 GLU A O 1
ATOM 3452 N N . ALA A 1 447 ? 0.628 8.380 -27.655 1.00 79.19 447 ALA A N 1
ATOM 3453 C CA . ALA A 1 447 ? 0.706 9.815 -27.385 1.00 79.19 447 ALA A CA 1
ATOM 3454 C C . ALA A 1 447 ? 1.862 10.177 -26.434 1.00 79.19 447 ALA A C 1
ATOM 3456 O O . ALA A 1 447 ? 2.501 11.218 -26.582 1.00 79.19 447 ALA A O 1
ATOM 3457 N N . TRP A 1 448 ? 2.144 9.316 -25.450 1.00 84.06 448 TRP A N 1
ATOM 3458 C CA . TRP A 1 448 ? 3.285 9.507 -24.556 1.00 84.06 448 TRP A CA 1
ATOM 3459 C C . TRP A 1 448 ? 4.609 9.225 -25.273 1.00 84.06 448 TRP A C 1
ATOM 3461 O O . TRP A 1 448 ? 5.596 9.927 -25.043 1.00 84.06 448 TRP A O 1
ATOM 3471 N N . LEU A 1 449 ? 4.620 8.232 -26.168 1.00 79.38 449 LEU A N 1
ATOM 3472 C CA . LEU A 1 449 ? 5.789 7.894 -26.971 1.00 79.38 449 LEU A CA 1
ATOM 3473 C C . LEU A 1 449 ? 6.230 9.031 -27.870 1.00 79.38 449 LEU A C 1
ATOM 3475 O O . LEU A 1 449 ? 7.409 9.367 -27.863 1.00 79.38 449 LEU A O 1
ATOM 3479 N N . ASP A 1 450 ? 5.310 9.640 -28.608 1.00 81.25 450 ASP A N 1
ATOM 3480 C CA . ASP A 1 450 ? 5.652 10.735 -29.516 1.00 81.25 450 ASP A CA 1
ATOM 3481 C C . ASP A 1 450 ? 6.299 11.904 -28.767 1.00 81.25 450 ASP A C 1
ATOM 3483 O O . ASP A 1 450 ? 7.282 12.485 -29.232 1.00 81.25 450 ASP A O 1
ATOM 3487 N N . TYR A 1 451 ? 5.800 12.193 -27.562 1.00 83.38 451 TYR A N 1
ATOM 3488 C CA . TYR A 1 451 ? 6.351 13.226 -26.695 1.00 83.38 451 TYR A CA 1
ATOM 3489 C C . TYR A 1 451 ? 7.764 12.877 -26.201 1.00 83.38 451 TYR A C 1
ATOM 3491 O O . TYR A 1 451 ? 8.702 13.654 -26.374 1.00 83.38 451 TYR A O 1
ATOM 3499 N N . ILE A 1 452 ? 7.946 11.697 -25.605 1.00 83.19 452 ILE A N 1
ATOM 3500 C CA . ILE A 1 452 ? 9.212 11.348 -24.950 1.00 83.19 452 ILE A CA 1
ATOM 3501 C C . ILE A 1 452 ? 10.298 10.904 -25.931 1.00 83.19 452 ILE A C 1
ATOM 3503 O O . ILE A 1 452 ? 11.474 11.132 -25.675 1.00 83.19 452 ILE A O 1
ATOM 3507 N N . ILE A 1 453 ? 9.942 10.283 -27.061 1.00 81.38 453 ILE A N 1
ATOM 3508 C CA . ILE A 1 453 ? 10.909 9.866 -28.079 1.00 81.38 453 ILE A CA 1
ATOM 3509 C C . ILE A 1 453 ? 11.561 11.108 -28.681 1.00 81.38 453 ILE A C 1
ATOM 3511 O O . ILE A 1 453 ? 12.744 11.051 -28.999 1.00 81.38 453 ILE A O 1
ATOM 3515 N N . GLY A 1 454 ? 10.839 12.229 -28.793 1.00 83.00 454 GLY A N 1
ATOM 3516 C CA . GLY A 1 454 ? 11.420 13.527 -29.136 1.00 83.00 454 GLY A CA 1
ATOM 3517 C C . GLY A 1 454 ? 12.508 13.955 -28.146 1.00 83.00 454 GLY A C 1
ATOM 3518 O O . GLY A 1 454 ? 13.636 14.218 -28.561 1.00 83.00 454 GLY A O 1
ATOM 3519 N N . ASP A 1 455 ? 12.203 13.934 -26.846 1.00 84.06 455 ASP A N 1
ATOM 3520 C CA . ASP A 1 455 ? 13.155 14.289 -25.782 1.00 84.06 455 ASP A CA 1
ATOM 3521 C C . ASP A 1 455 ? 14.358 13.321 -25.735 1.00 84.06 455 ASP A C 1
ATOM 3523 O O . ASP A 1 455 ? 15.507 13.751 -25.621 1.00 84.06 455 ASP A O 1
ATOM 3527 N N . ILE A 1 456 ? 14.130 12.009 -25.883 1.00 84.31 456 ILE A N 1
ATOM 3528 C CA . ILE A 1 456 ? 15.202 11.002 -25.940 1.00 84.31 456 ILE A CA 1
ATOM 3529 C C . ILE A 1 456 ? 16.041 11.186 -27.212 1.00 84.31 456 ILE A C 1
ATOM 3531 O O . ILE A 1 456 ? 17.260 11.065 -27.141 1.00 84.31 456 ILE A O 1
ATOM 3535 N N . ARG A 1 457 ? 15.430 11.498 -28.365 1.00 84.06 457 ARG A N 1
ATOM 3536 C CA . ARG A 1 457 ? 16.141 11.799 -29.622 1.00 84.06 457 ARG A CA 1
ATOM 3537 C C . ARG A 1 457 ? 17.036 13.016 -29.478 1.00 84.06 457 ARG A C 1
ATOM 3539 O O . ARG A 1 457 ? 18.187 12.939 -29.888 1.00 84.06 457 ARG A O 1
ATOM 3546 N N . ALA A 1 458 ? 16.526 14.096 -28.890 1.00 84.12 458 ALA A N 1
ATOM 3547 C CA . ALA A 1 458 ? 17.301 15.308 -28.641 1.00 84.12 458 ALA A CA 1
ATOM 3548 C C . ALA A 1 458 ? 18.487 15.025 -27.700 1.00 84.12 458 ALA A C 1
ATOM 3550 O O . ALA A 1 458 ? 19.632 15.345 -28.010 1.00 84.12 458 ALA A O 1
ATOM 3551 N N . CYS A 1 459 ? 18.233 14.307 -26.602 1.00 83.25 459 CYS A N 1
ATOM 3552 C CA . CYS A 1 459 ? 19.266 13.831 -25.678 1.00 83.25 459 CYS A CA 1
ATOM 3553 C C . CYS A 1 459 ? 20.328 12.976 -26.402 1.00 83.25 459 CYS A C 1
ATOM 3555 O O . CYS A 1 459 ? 21.531 13.194 -26.253 1.00 83.25 459 CYS A O 1
ATOM 3557 N N . ALA A 1 460 ? 19.892 12.041 -27.248 1.00 82.75 460 ALA A N 1
ATOM 3558 C CA . ALA A 1 460 ? 20.762 11.177 -28.037 1.00 82.75 460 ALA A CA 1
ATOM 3559 C C . ALA A 1 460 ? 21.597 11.952 -29.071 1.00 82.75 460 ALA A C 1
ATOM 3561 O O . ALA A 1 460 ? 22.779 11.646 -29.238 1.00 82.75 460 ALA A O 1
ATOM 3562 N N . SER A 1 461 ? 21.025 12.961 -29.742 1.00 83.56 461 SER A N 1
ATOM 3563 C CA . SER A 1 461 ? 21.756 13.806 -30.698 1.00 83.56 461 SER A CA 1
ATOM 3564 C C . SER A 1 461 ? 22.836 14.656 -30.034 1.00 83.56 461 SER A C 1
ATOM 3566 O O . SER A 1 461 ? 23.861 14.924 -30.654 1.00 83.56 461 SER A O 1
ATOM 3568 N N . ASP A 1 462 ? 22.658 14.987 -28.755 1.00 81.75 462 ASP A N 1
ATOM 3569 C CA . ASP A 1 462 ? 23.658 15.681 -27.938 1.00 81.75 462 ASP A CA 1
ATOM 3570 C C . ASP A 1 462 ? 24.742 14.727 -27.389 1.00 81.75 462 ASP A C 1
ATOM 3572 O O . ASP A 1 462 ? 25.543 15.094 -26.525 1.00 81.75 462 ASP A O 1
ATOM 3576 N N . GLY A 1 463 ? 24.769 13.474 -27.864 1.00 80.38 463 GLY A N 1
ATOM 3577 C CA . GLY A 1 463 ? 25.700 12.437 -27.420 1.00 80.38 463 GLY A CA 1
ATOM 3578 C C . GLY A 1 463 ? 25.410 11.920 -26.010 1.00 80.38 463 GLY A C 1
ATOM 3579 O O . GLY A 1 463 ? 26.271 11.291 -25.390 1.00 80.38 463 GLY A O 1
ATOM 3580 N N . GLN A 1 464 ? 24.219 12.194 -25.476 1.00 84.12 464 GLN A N 1
ATOM 3581 C CA . GLN A 1 464 ? 23.815 11.760 -24.147 1.00 84.12 464 GLN A CA 1
ATOM 3582 C C . GLN A 1 464 ? 22.993 10.472 -24.200 1.00 84.12 464 GLN A C 1
ATOM 3584 O O . GLN A 1 464 ? 22.475 10.064 -25.236 1.00 84.12 464 GLN A O 1
ATOM 3589 N N . LEU A 1 465 ? 22.897 9.806 -23.050 1.00 86.31 465 LEU A N 1
ATOM 3590 C CA . LEU A 1 465 ? 22.152 8.563 -22.900 1.00 86.31 465 LEU A CA 1
ATOM 3591 C C . LEU A 1 465 ? 20.992 8.795 -21.936 1.00 86.31 465 LEU A C 1
ATOM 3593 O O . LEU A 1 465 ? 21.208 9.237 -20.804 1.00 86.31 465 LEU A O 1
ATOM 3597 N N . ALA A 1 466 ? 19.780 8.454 -22.364 1.00 90.69 466 ALA A N 1
ATOM 3598 C CA . ALA A 1 466 ? 18.650 8.323 -21.457 1.00 90.69 466 ALA A CA 1
ATOM 3599 C C . ALA A 1 466 ? 18.818 7.034 -20.643 1.00 90.69 466 ALA A C 1
ATOM 3601 O O . ALA A 1 466 ? 19.238 6.006 -21.175 1.00 90.69 466 ALA A O 1
ATOM 3602 N N . ARG A 1 467 ? 18.505 7.062 -19.349 1.00 90.88 467 ARG A N 1
ATOM 3603 C CA . ARG A 1 467 ? 18.438 5.853 -18.517 1.00 90.88 467 ARG A CA 1
ATOM 3604 C C . ARG A 1 467 ? 16.987 5.413 -18.428 1.00 90.88 467 ARG A C 1
ATOM 3606 O O . ARG A 1 467 ? 16.121 6.218 -18.110 1.00 90.88 467 ARG A O 1
ATOM 3613 N N . VAL A 1 468 ? 16.744 4.136 -18.670 1.00 92.31 468 VAL A N 1
ATOM 3614 C CA . VAL A 1 468 ? 15.446 3.502 -18.474 1.00 92.31 468 VAL A CA 1
ATOM 3615 C C . VAL A 1 468 ? 15.557 2.563 -17.286 1.00 92.31 468 VAL A C 1
ATOM 3617 O O . VAL A 1 468 ? 16.513 1.794 -17.184 1.00 92.31 468 VAL A O 1
ATOM 3620 N N . GLU A 1 469 ? 14.592 2.650 -16.385 1.00 92.88 469 GLU A N 1
ATOM 3621 C CA . GLU A 1 469 ? 14.450 1.783 -15.224 1.00 92.88 469 GLU A CA 1
ATOM 3622 C C . GLU A 1 469 ? 13.099 1.077 -15.292 1.00 92.88 469 GLU A C 1
ATOM 3624 O O . GLU A 1 469 ? 12.079 1.722 -15.519 1.00 92.88 469 GLU A O 1
ATOM 3629 N N . ILE A 1 470 ? 13.096 -0.244 -15.131 1.00 94.00 470 ILE A N 1
ATOM 3630 C CA . ILE A 1 470 ? 11.890 -1.062 -15.029 1.00 94.00 470 ILE A CA 1
ATOM 3631 C C . ILE A 1 470 ? 11.916 -1.755 -13.672 1.00 94.00 470 ILE A C 1
ATOM 3633 O O . ILE A 1 470 ? 12.831 -2.526 -13.386 1.00 94.00 470 ILE A O 1
ATOM 3637 N N . THR A 1 471 ? 10.897 -1.498 -12.861 1.00 94.62 471 THR A N 1
ATOM 3638 C CA . THR A 1 471 ? 10.744 -2.053 -11.517 1.00 94.62 471 THR A CA 1
ATOM 3639 C C . THR A 1 471 ? 9.557 -2.998 -11.490 1.00 94.62 471 THR A C 1
ATOM 3641 O O . THR A 1 471 ? 8.419 -2.572 -11.683 1.00 94.62 471 THR A O 1
ATOM 3644 N N . LEU A 1 472 ? 9.818 -4.273 -11.221 1.00 95.12 472 LEU A N 1
ATOM 3645 C CA . LEU A 1 472 ? 8.812 -5.290 -10.953 1.00 95.12 472 LEU A CA 1
ATOM 3646 C C . LEU A 1 472 ? 8.610 -5.407 -9.440 1.00 95.12 472 LEU A C 1
ATOM 3648 O O . LEU A 1 472 ? 9.553 -5.677 -8.697 1.00 95.12 472 LEU A O 1
ATOM 3652 N N . ARG A 1 473 ? 7.375 -5.188 -8.998 1.00 93.88 473 ARG A N 1
ATOM 3653 C CA . ARG A 1 473 ? 6.972 -5.155 -7.594 1.00 93.88 473 ARG A CA 1
ATOM 3654 C C . ARG A 1 473 ? 6.433 -6.509 -7.151 1.00 93.88 473 ARG A C 1
ATOM 3656 O O . ARG A 1 473 ? 5.252 -6.801 -7.349 1.00 93.88 473 ARG A O 1
ATOM 3663 N N . GLY A 1 474 ? 7.299 -7.340 -6.571 1.00 91.31 474 GLY A N 1
ATOM 3664 C CA . GLY A 1 474 ? 6.949 -8.708 -6.181 1.00 91.31 474 GLY A CA 1
ATOM 3665 C C . GLY A 1 474 ? 5.839 -8.756 -5.130 1.00 91.31 474 GLY A C 1
ATOM 3666 O O . GLY A 1 474 ? 5.010 -9.659 -5.135 1.00 91.31 474 GLY A O 1
ATOM 3667 N N . GLN A 1 475 ? 5.760 -7.747 -4.256 1.00 88.56 475 GLN A N 1
ATOM 3668 C CA . GLN A 1 475 ? 4.748 -7.633 -3.197 1.00 88.56 475 GLN A CA 1
ATOM 3669 C C . GLN A 1 475 ? 3.337 -7.341 -3.726 1.00 88.56 475 GLN A C 1
ATOM 3671 O O . GLN A 1 475 ? 2.353 -7.573 -3.020 1.00 88.56 475 GLN A O 1
ATOM 3676 N N . ALA A 1 476 ? 3.230 -6.831 -4.956 1.00 89.56 476 ALA A N 1
ATOM 3677 C CA . ALA A 1 476 ? 1.955 -6.592 -5.626 1.00 89.56 476 ALA A CA 1
ATOM 3678 C C . ALA A 1 476 ? 1.456 -7.811 -6.420 1.00 89.56 476 ALA A C 1
ATOM 3680 O O . ALA A 1 476 ? 0.279 -7.849 -6.764 1.00 89.56 476 ALA A O 1
ATOM 3681 N N . ILE A 1 477 ? 2.320 -8.795 -6.695 1.00 93.25 477 ILE A N 1
ATOM 3682 C CA . ILE A 1 477 ? 2.022 -9.962 -7.535 1.00 93.25 477 ILE A CA 1
ATOM 3683 C C . ILE A 1 477 ? 1.903 -11.195 -6.647 1.00 93.25 477 ILE A C 1
ATOM 3685 O O . ILE A 1 477 ? 2.776 -11.461 -5.819 1.00 93.25 477 ILE A O 1
ATOM 3689 N N . ARG A 1 478 ? 0.830 -11.966 -6.818 1.00 93.12 478 ARG A N 1
ATOM 3690 C CA . ARG A 1 478 ? 0.603 -13.205 -6.068 1.00 93.12 478 ARG A CA 1
ATOM 3691 C C . ARG A 1 478 ? 0.363 -14.368 -7.002 1.00 93.12 478 ARG A C 1
ATOM 3693 O O . ARG A 1 478 ? -0.083 -14.157 -8.118 1.00 93.12 478 ARG A O 1
ATOM 3700 N N . ASP A 1 479 ? 0.613 -15.585 -6.545 1.00 90.12 479 ASP A N 1
ATOM 3701 C CA . ASP A 1 479 ? 0.054 -16.780 -7.180 1.00 90.12 479 ASP A CA 1
ATOM 3702 C C . ASP A 1 479 ? -1.383 -17.067 -6.708 1.00 90.12 479 ASP A C 1
ATOM 3704 O O . ASP A 1 479 ? -1.925 -16.374 -5.844 1.00 90.12 479 ASP A O 1
ATOM 3708 N N . LYS A 1 480 ? -2.000 -18.124 -7.254 1.00 84.75 480 LYS A N 1
ATOM 3709 C CA . LYS A 1 480 ? -3.337 -18.596 -6.847 1.00 84.75 480 LYS A CA 1
ATOM 3710 C C . LYS A 1 480 ? -3.434 -19.004 -5.373 1.00 84.75 480 LYS A C 1
ATOM 3712 O O . LYS A 1 480 ? -4.527 -19.019 -4.813 1.00 84.75 480 LYS A O 1
ATOM 3717 N N . CYS A 1 481 ? -2.312 -19.331 -4.738 1.00 82.06 481 CYS A N 1
ATOM 3718 C CA . CYS A 1 481 ? -2.253 -19.647 -3.313 1.00 82.06 481 CYS A CA 1
ATOM 3719 C C . CYS A 1 481 ? -2.162 -18.375 -2.446 1.00 82.06 481 CYS A C 1
ATOM 3721 O O . CYS A 1 481 ? -2.252 -18.442 -1.218 1.00 82.06 481 CYS A O 1
ATOM 3723 N N . GLY A 1 482 ? -2.020 -17.200 -3.070 1.00 80.00 482 GLY A N 1
ATOM 3724 C CA . GLY A 1 482 ? -1.853 -15.911 -2.411 1.00 80.00 482 GLY A CA 1
ATOM 3725 C C . GLY A 1 482 ? -0.412 -15.617 -1.984 1.00 80.00 482 GLY A C 1
ATOM 3726 O O . GLY A 1 482 ? -0.187 -14.600 -1.313 1.00 80.00 482 GLY A O 1
ATOM 3727 N N . CYS A 1 483 ? 0.554 -16.460 -2.358 1.00 81.44 483 CYS A N 1
ATOM 3728 C CA . CYS A 1 483 ? 1.970 -16.269 -2.060 1.00 81.44 483 CYS A CA 1
ATOM 3729 C C . CYS A 1 483 ? 2.522 -15.120 -2.902 1.00 81.44 483 CYS A C 1
ATOM 3731 O O . CYS A 1 483 ? 2.268 -15.052 -4.102 1.00 81.44 483 CYS A O 1
ATOM 3733 N N . MET A 1 484 ? 3.274 -14.210 -2.277 1.00 87.19 484 MET A N 1
ATOM 3734 C CA . MET A 1 484 ? 3.907 -13.105 -3.001 1.00 87.19 484 MET A CA 1
ATOM 3735 C C . MET A 1 484 ? 5.038 -13.620 -3.889 1.00 87.19 484 MET A C 1
ATOM 3737 O O . MET A 1 484 ? 5.791 -14.504 -3.486 1.00 87.19 484 MET A O 1
ATOM 3741 N N . MET A 1 485 ? 5.184 -13.020 -5.063 1.00 90.19 485 MET A N 1
ATOM 3742 C CA . MET A 1 485 ? 6.277 -13.313 -5.982 1.00 90.19 485 MET A CA 1
ATOM 3743 C C . MET A 1 485 ? 7.628 -12.853 -5.404 1.00 90.19 485 MET A C 1
ATOM 3745 O O . MET A 1 485 ? 7.705 -11.818 -4.740 1.00 90.19 485 MET A O 1
ATOM 3749 N N . ASP A 1 486 ? 8.700 -13.587 -5.700 1.00 90.69 486 ASP A N 1
ATOM 3750 C CA . ASP A 1 486 ? 10.065 -13.057 -5.651 1.00 90.69 486 ASP A CA 1
ATOM 3751 C C . ASP A 1 486 ? 10.404 -12.534 -7.051 1.00 90.69 486 ASP A C 1
ATOM 3753 O O . ASP A 1 486 ? 10.629 -13.310 -7.976 1.00 90.69 486 ASP A O 1
ATOM 3757 N N . ALA A 1 487 ? 10.385 -11.215 -7.252 1.00 91.88 487 ALA A N 1
ATOM 3758 C CA . ALA A 1 487 ? 10.543 -10.637 -8.586 1.00 91.88 487 ALA A CA 1
ATOM 3759 C C . ALA A 1 487 ? 11.949 -10.835 -9.184 1.00 91.88 487 ALA A C 1
ATOM 3761 O O . ALA A 1 487 ? 12.169 -10.466 -10.339 1.00 91.88 487 ALA A O 1
ATOM 3762 N N . GLN A 1 488 ? 12.909 -11.384 -8.432 1.00 88.81 488 GLN A N 1
ATOM 3763 C CA . GLN A 1 488 ? 14.260 -11.603 -8.933 1.00 88.81 488 GLN A CA 1
ATOM 3764 C C . GLN A 1 488 ? 14.291 -12.623 -10.089 1.00 88.81 488 GLN A C 1
ATOM 3766 O O . GLN A 1 488 ? 13.657 -13.679 -10.013 1.00 88.81 488 GLN A O 1
ATOM 3771 N N . PRO A 1 489 ? 15.050 -12.340 -11.164 1.00 89.75 489 PRO A N 1
ATOM 3772 C CA . PRO A 1 489 ? 15.333 -13.303 -12.216 1.00 89.75 489 PRO A CA 1
ATOM 3773 C C . PRO A 1 489 ? 15.998 -14.581 -11.703 1.00 89.75 489 PRO A C 1
ATOM 3775 O O . PRO A 1 489 ? 16.965 -14.518 -10.946 1.00 89.75 489 PRO A O 1
ATOM 3778 N N . VAL A 1 490 ? 15.554 -15.739 -12.197 1.00 86.88 490 VAL A N 1
ATOM 3779 C CA . VAL A 1 490 ? 16.109 -17.066 -11.853 1.00 86.88 490 VAL A CA 1
ATOM 3780 C C . VAL A 1 490 ? 17.604 -17.207 -12.169 1.00 86.88 490 VAL A C 1
ATOM 3782 O O . VAL A 1 490 ? 18.298 -18.019 -11.571 1.00 86.88 490 VAL A O 1
ATOM 3785 N N . GLU A 1 491 ? 18.130 -16.418 -13.102 1.00 80.62 491 GLU A N 1
ATOM 3786 C CA . GLU A 1 491 ? 19.559 -16.400 -13.449 1.00 80.62 491 GLU A CA 1
ATOM 3787 C C . GLU A 1 491 ? 20.433 -15.630 -12.460 1.00 80.62 491 GLU A C 1
ATOM 3789 O O . GLU A 1 491 ? 21.640 -15.853 -12.410 1.00 80.62 491 GLU A O 1
ATOM 3794 N N . LEU A 1 492 ? 19.832 -14.726 -11.680 1.00 73.50 492 LEU A N 1
ATOM 3795 C CA . LEU A 1 492 ? 20.516 -13.967 -10.638 1.00 73.50 492 LEU A CA 1
ATOM 3796 C C . LEU A 1 492 ? 20.577 -14.749 -9.320 1.00 73.50 492 LEU A C 1
ATOM 3798 O O . LEU A 1 492 ? 20.930 -14.171 -8.293 1.00 73.50 492 LEU A O 1
ATOM 3802 N N . GLU A 1 493 ? 20.263 -16.052 -9.345 1.00 64.75 493 GLU A N 1
ATOM 3803 C CA . GLU A 1 493 ? 20.439 -16.968 -8.221 1.00 64.75 493 GLU A CA 1
ATOM 3804 C C . GLU A 1 493 ? 21.891 -16.920 -7.728 1.00 64.75 493 GLU A C 1
ATOM 3806 O O . GLU A 1 493 ? 22.794 -17.592 -8.237 1.00 64.75 493 GLU A O 1
ATOM 3811 N N . CYS A 1 494 ? 22.113 -16.098 -6.703 1.00 58.16 494 CYS A N 1
ATOM 3812 C CA . CYS A 1 494 ? 23.374 -16.002 -6.000 1.00 58.16 494 CYS A CA 1
ATOM 3813 C C . CYS A 1 494 ? 23.642 -17.348 -5.323 1.00 58.16 494 CYS A C 1
ATOM 3815 O O . CYS A 1 494 ? 23.045 -17.699 -4.299 1.00 58.16 494 CYS A O 1
ATOM 3817 N N . ARG A 1 495 ? 24.565 -18.111 -5.902 1.00 59.25 495 ARG A N 1
ATOM 3818 C CA . ARG A 1 495 ? 25.141 -19.267 -5.225 1.00 59.25 495 ARG A CA 1
ATOM 3819 C C . ARG A 1 495 ? 26.098 -18.765 -4.151 1.00 59.25 495 ARG A C 1
ATOM 3821 O O . ARG A 1 495 ? 26.828 -17.798 -4.378 1.00 59.25 495 ARG A O 1
ATOM 3828 N N . ASP A 1 496 ? 26.105 -19.400 -2.982 1.00 55.00 496 ASP A N 1
ATOM 3829 C CA . ASP A 1 496 ? 27.209 -19.167 -2.053 1.00 55.00 496 ASP A CA 1
ATOM 3830 C C . ASP A 1 496 ? 28.539 -19.626 -2.668 1.00 55.00 496 ASP A C 1
ATOM 3832 O O . ASP A 1 496 ? 28.613 -20.261 -3.721 1.00 55.00 496 ASP A O 1
ATOM 3836 N N . HIS A 1 497 ? 29.620 -19.333 -1.953 1.00 48.16 497 HIS A N 1
ATOM 3837 C CA . HIS A 1 497 ? 30.958 -19.829 -2.254 1.00 48.16 497 HIS A CA 1
ATOM 3838 C C . HIS A 1 497 ? 31.054 -21.370 -2.295 1.00 48.16 497 HIS A C 1
ATOM 3840 O O . HIS A 1 497 ? 32.058 -21.891 -2.770 1.00 48.16 497 HIS A O 1
ATOM 3846 N N . CYS A 1 498 ? 30.034 -22.100 -1.824 1.00 47.97 498 CYS A N 1
ATOM 3847 C CA . CYS A 1 498 ? 29.937 -23.557 -1.900 1.00 47.97 498 CYS A CA 1
ATOM 3848 C C . CYS A 1 498 ? 29.111 -24.042 -3.108 1.00 47.97 498 CYS A C 1
ATOM 3850 O O . CYS A 1 498 ? 28.894 -25.246 -3.253 1.00 47.97 498 CYS A O 1
ATOM 3852 N N . GLY A 1 499 ? 28.628 -23.139 -3.968 1.00 57.59 499 GLY A N 1
ATOM 3853 C CA . GLY A 1 499 ? 27.783 -23.481 -5.108 1.00 57.59 499 GLY A CA 1
ATOM 3854 C C . GLY A 1 499 ? 26.347 -23.866 -4.734 1.00 57.59 499 GLY A C 1
ATOM 3855 O O . GLY A 1 499 ? 25.591 -24.268 -5.622 1.00 57.59 499 GLY A O 1
ATOM 3856 N N . LYS A 1 500 ? 25.958 -23.749 -3.458 1.00 54.41 500 LYS A N 1
ATOM 3857 C CA . LYS A 1 500 ? 24.590 -24.001 -3.001 1.00 54.41 500 LYS A CA 1
ATOM 3858 C C . LYS A 1 500 ? 23.734 -22.770 -3.267 1.00 54.41 500 LYS A C 1
ATOM 3860 O O . LYS A 1 500 ? 24.181 -21.635 -3.087 1.00 54.41 500 LYS A O 1
ATOM 3865 N N . LYS A 1 501 ? 22.491 -23.002 -3.696 1.00 57.31 501 LYS A N 1
ATOM 3866 C CA . LYS A 1 501 ? 21.468 -21.955 -3.704 1.00 57.31 501 LYS A CA 1
ATOM 3867 C C . LYS A 1 501 ? 21.318 -21.485 -2.261 1.00 57.31 501 LYS A C 1
ATOM 3869 O O . LYS A 1 501 ? 21.041 -22.294 -1.380 1.00 57.31 501 LYS A O 1
ATOM 3874 N N . THR A 1 502 ? 21.635 -20.224 -2.000 1.00 50.16 502 THR A N 1
ATOM 3875 C CA . THR A 1 502 ? 21.370 -19.655 -0.677 1.00 50.16 502 THR A CA 1
ATOM 3876 C C . THR A 1 502 ? 19.918 -19.221 -0.629 1.00 50.16 502 THR A C 1
ATOM 3878 O O . THR A 1 502 ? 19.446 -18.673 -1.623 1.00 50.16 502 THR A O 1
ATOM 3881 N N . GLY A 1 503 ? 19.249 -19.471 0.503 1.00 51.56 503 GLY A N 1
ATOM 3882 C CA . GLY A 1 503 ? 17.884 -19.026 0.795 1.00 51.56 503 GLY A CA 1
ATOM 3883 C C . GLY A 1 503 ? 17.720 -17.539 0.507 1.00 51.56 503 GLY A C 1
ATOM 3884 O O . GLY A 1 503 ? 18.205 -16.690 1.253 1.00 51.56 503 GLY A O 1
ATOM 3885 N N . GLN A 1 504 ? 17.178 -17.239 -0.667 1.00 59.59 504 GLN A N 1
ATOM 3886 C CA . GLN A 1 504 ? 17.042 -15.882 -1.197 1.00 59.59 504 GLN A CA 1
ATOM 3887 C C . GLN A 1 504 ? 15.683 -15.669 -1.845 1.00 59.59 504 GLN A C 1
ATOM 3889 O O . GLN A 1 504 ? 15.482 -14.670 -2.534 1.00 59.59 504 GLN A O 1
ATOM 3894 N N . SER A 1 505 ? 14.748 -16.592 -1.641 1.00 66.31 505 SER A N 1
ATOM 3895 C CA . SER A 1 505 ? 13.401 -16.434 -2.156 1.00 66.31 505 SER A CA 1
ATOM 3896 C C . SER A 1 505 ? 12.698 -15.419 -1.273 1.00 66.31 505 SER A C 1
ATOM 3898 O O . SER A 1 505 ? 12.090 -15.769 -0.274 1.00 66.31 505 SER A O 1
ATOM 3900 N N . ARG A 1 506 ? 12.818 -14.136 -1.628 1.00 74.19 506 ARG A N 1
ATOM 3901 C CA . ARG A 1 506 ? 12.248 -13.016 -0.872 1.00 74.19 506 ARG A CA 1
ATOM 3902 C C . ARG A 1 506 ? 10.787 -12.846 -1.285 1.00 74.19 506 ARG A C 1
ATOM 3904 O O . ARG A 1 506 ? 10.548 -12.242 -2.331 1.00 74.19 506 ARG A O 1
ATOM 3911 N N . PRO A 1 507 ? 9.793 -13.319 -0.506 1.00 80.25 507 PRO A N 1
ATOM 3912 C CA . PRO A 1 507 ? 8.401 -13.031 -0.802 1.00 80.25 507 PRO A CA 1
ATOM 3913 C C . PRO A 1 507 ? 8.187 -11.530 -0.830 1.00 80.25 507 PRO A C 1
ATOM 3915 O O . PRO A 1 507 ? 8.500 -10.819 0.125 1.00 80.25 507 PRO A O 1
ATOM 3918 N N . GLY A 1 508 ? 7.665 -11.055 -1.949 1.00 83.25 508 GLY A N 1
ATOM 3919 C CA . GLY A 1 508 ? 7.448 -9.641 -2.162 1.00 83.25 508 GLY A CA 1
ATOM 3920 C C . GLY A 1 508 ? 8.711 -8.857 -2.513 1.00 83.25 508 GLY A C 1
ATOM 3921 O O . GLY A 1 508 ? 8.677 -7.630 -2.494 1.00 83.25 508 GLY A O 1
ATOM 3922 N N . GLY A 1 509 ? 9.823 -9.539 -2.800 1.00 84.06 509 GLY A N 1
ATOM 3923 C CA . GLY A 1 509 ? 11.060 -8.911 -3.235 1.00 84.06 509 GLY A CA 1
ATOM 3924 C C . GLY A 1 509 ? 10.857 -8.185 -4.559 1.00 84.06 509 GLY A C 1
ATOM 3925 O O . GLY A 1 509 ? 10.360 -8.773 -5.516 1.00 84.06 509 GLY A O 1
ATOM 3926 N N . ASP A 1 510 ? 11.254 -6.915 -4.609 1.00 88.38 510 ASP A N 1
ATOM 3927 C CA . ASP A 1 510 ? 11.231 -6.113 -5.831 1.00 88.38 510 ASP A CA 1
ATOM 3928 C C . ASP A 1 510 ? 12.476 -6.387 -6.674 1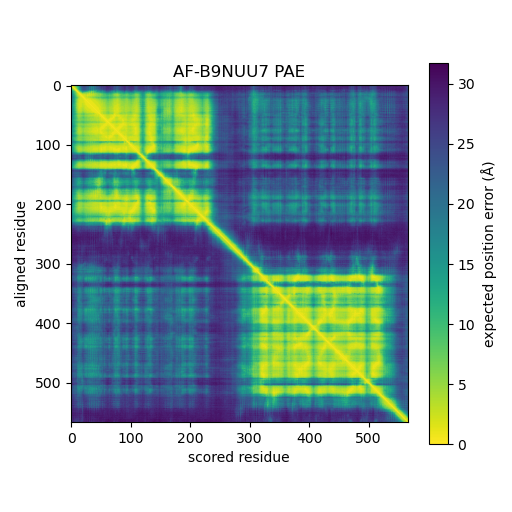.00 88.38 510 ASP A C 1
ATOM 3930 O O . ASP A 1 510 ? 13.576 -6.598 -6.151 1.00 88.38 510 ASP A O 1
ATOM 3934 N N . TRP A 1 511 ? 12.313 -6.314 -7.991 1.00 90.88 511 TRP A N 1
ATOM 3935 C CA . TRP A 1 511 ? 13.415 -6.367 -8.939 1.00 90.88 511 TRP A CA 1
ATOM 3936 C C . TRP A 1 511 ? 13.445 -5.098 -9.775 1.00 90.88 511 TRP A C 1
ATOM 3938 O O . TRP A 1 511 ? 12.446 -4.707 -10.372 1.00 90.88 511 TRP A O 1
ATOM 3948 N N . ILE A 1 512 ? 14.613 -4.462 -9.811 1.00 89.38 512 ILE A N 1
ATOM 3949 C CA . ILE A 1 512 ? 14.864 -3.250 -10.582 1.00 89.38 512 ILE A CA 1
ATOM 3950 C C . ILE A 1 512 ? 15.875 -3.592 -11.669 1.00 89.38 512 ILE A C 1
ATOM 3952 O O . ILE A 1 512 ? 16.976 -4.068 -11.388 1.00 89.38 512 ILE A O 1
ATOM 3956 N N . SER A 1 513 ? 15.500 -3.322 -12.911 1.00 89.25 513 SER A N 1
ATOM 3957 C CA . SER A 1 513 ? 16.334 -3.502 -14.089 1.00 89.25 513 SER A CA 1
ATOM 3958 C C . SER A 1 513 ? 16.595 -2.155 -14.742 1.00 89.25 513 SER A C 1
ATOM 3960 O O . SER A 1 513 ? 15.670 -1.367 -14.930 1.00 89.25 513 SER A O 1
ATOM 3962 N N . THR A 1 514 ? 17.848 -1.875 -15.096 1.00 89.50 514 THR A N 1
ATOM 3963 C CA . THR A 1 514 ? 18.223 -0.598 -15.718 1.00 89.50 514 THR A CA 1
ATOM 3964 C C . THR A 1 514 ? 19.026 -0.827 -16.984 1.00 89.50 514 THR A C 1
ATOM 3966 O O . THR A 1 514 ? 19.870 -1.717 -17.019 1.00 89.50 514 THR A O 1
ATOM 3969 N N . PHE A 1 515 ? 18.787 -0.003 -18.001 1.00 90.19 515 PHE A N 1
ATOM 3970 C CA . PHE A 1 515 ? 19.585 0.044 -19.227 1.00 90.19 515 PHE A CA 1
ATOM 3971 C C . PHE A 1 515 ? 19.616 1.470 -19.785 1.00 90.19 515 PHE A C 1
ATOM 3973 O O . PHE A 1 515 ? 18.831 2.335 -19.386 1.00 90.19 515 PHE A O 1
ATOM 3980 N N . ARG A 1 516 ? 20.552 1.747 -20.695 1.00 89.75 516 ARG A N 1
ATOM 3981 C CA . ARG A 1 516 ? 20.687 3.065 -21.332 1.00 89.75 516 ARG A CA 1
ATOM 3982 C C . ARG A 1 516 ? 20.145 3.042 -22.756 1.00 89.75 516 ARG A C 1
ATOM 3984 O O . ARG A 1 516 ? 20.303 2.046 -23.449 1.00 89.75 516 ARG A O 1
ATOM 3991 N N . VAL A 1 517 ? 19.548 4.142 -23.199 1.00 90.44 517 VAL A N 1
ATOM 3992 C CA . VAL A 1 517 ? 19.052 4.349 -24.564 1.00 90.44 517 VAL A CA 1
ATOM 3993 C C . VAL A 1 517 ? 19.789 5.532 -25.180 1.00 90.44 517 VAL A C 1
ATOM 3995 O O . VAL A 1 517 ? 19.903 6.585 -24.553 1.00 90.44 517 VAL A O 1
ATOM 3998 N N . GLY A 1 518 ? 20.295 5.366 -26.397 1.00 88.12 518 GLY A N 1
ATOM 3999 C CA . GLY A 1 518 ? 21.022 6.419 -27.103 1.00 88.12 518 GLY A CA 1
ATOM 4000 C C . GLY A 1 518 ? 21.356 6.047 -28.546 1.00 88.12 518 GLY A C 1
ATOM 4001 O O . GLY A 1 518 ? 20.797 5.074 -29.067 1.00 88.12 518 GLY A O 1
ATOM 4002 N N . PRO A 1 519 ? 22.246 6.808 -29.210 1.00 82.94 519 PRO A N 1
ATOM 4003 C CA . PRO A 1 519 ? 22.738 6.420 -30.524 1.00 82.94 519 PRO A CA 1
ATOM 4004 C C . PRO A 1 519 ? 23.457 5.066 -30.424 1.00 82.94 519 PRO A C 1
ATOM 4006 O O . PRO A 1 519 ? 24.066 4.755 -29.394 1.00 82.94 519 PRO A O 1
ATOM 4009 N N . GLY A 1 520 ? 23.352 4.253 -31.482 1.00 76.62 520 GLY A N 1
ATOM 4010 C CA . GLY A 1 520 ? 24.102 2.998 -31.589 1.00 76.62 520 GLY A CA 1
ATOM 4011 C C . GLY A 1 520 ? 25.602 3.241 -31.409 1.00 76.62 520 GLY A C 1
ATOM 4012 O O . GLY A 1 520 ? 26.081 4.366 -31.591 1.00 76.62 520 GLY A O 1
ATOM 4013 N N . TRP A 1 521 ? 26.350 2.213 -31.006 1.00 72.75 521 TRP A N 1
ATOM 4014 C CA . TRP A 1 521 ? 27.797 2.357 -30.880 1.00 72.75 521 TRP A CA 1
ATOM 4015 C C . TRP A 1 521 ? 28.394 2.744 -32.241 1.00 72.75 521 TRP A C 1
ATOM 4017 O O . TRP A 1 521 ? 28.113 2.071 -33.233 1.00 72.75 521 TRP A O 1
ATOM 4027 N N . PRO A 1 522 ? 29.204 3.817 -32.321 1.00 62.69 522 PRO A N 1
ATOM 4028 C CA . PRO A 1 522 ? 29.937 4.120 -33.541 1.00 62.69 522 PRO A CA 1
ATOM 4029 C C . PRO A 1 522 ? 30.978 3.011 -33.748 1.00 62.69 522 PRO A C 1
ATOM 4031 O O . PRO A 1 522 ? 32.023 3.028 -33.103 1.00 62.69 522 PRO A O 1
ATOM 4034 N N . GLY A 1 523 ? 30.656 2.020 -34.584 1.00 65.56 523 GLY A N 1
ATOM 4035 C CA . GLY A 1 523 ? 31.529 0.882 -34.888 1.00 65.56 523 GLY A CA 1
ATOM 4036 C C . GLY A 1 523 ? 30.893 -0.510 -34.802 1.00 65.56 523 GLY A C 1
ATOM 4037 O O . GLY A 1 523 ? 31.562 -1.463 -35.180 1.00 65.56 523 GLY A O 1
ATOM 4038 N N . GLU A 1 524 ? 29.629 -0.660 -34.380 1.00 59.28 524 GLU A N 1
ATOM 4039 C CA . GLU A 1 524 ? 28.877 -1.924 -34.558 1.00 59.28 524 GLU A CA 1
ATOM 4040 C C . GLU A 1 524 ? 28.413 -2.079 -36.026 1.00 59.28 524 GLU A C 1
ATOM 4042 O O . GLU A 1 524 ? 27.230 -2.250 -36.321 1.00 59.28 524 GLU A O 1
ATOM 4047 N N . ASP A 1 525 ? 29.341 -1.975 -36.977 1.00 54.62 525 ASP A N 1
ATOM 4048 C CA . ASP A 1 525 ? 29.089 -2.323 -38.374 1.00 54.62 525 ASP A CA 1
ATOM 4049 C C . ASP A 1 525 ? 29.100 -3.856 -38.489 1.00 54.62 525 ASP A C 1
ATOM 4051 O O . ASP A 1 525 ? 30.163 -4.448 -38.604 1.00 54.62 525 ASP A O 1
ATOM 4055 N N . ASP A 1 526 ? 27.916 -4.478 -38.408 1.00 56.34 526 ASP A N 1
ATOM 4056 C CA . ASP A 1 526 ? 27.516 -5.863 -38.756 1.00 56.34 526 ASP A CA 1
ATOM 4057 C C . ASP A 1 526 ? 28.331 -7.090 -38.259 1.00 56.34 526 ASP A C 1
ATOM 4059 O O . ASP A 1 526 ? 27.740 -8.167 -38.112 1.00 56.34 526 ASP A O 1
ATOM 4063 N N . ASP A 1 527 ? 29.625 -6.984 -37.956 1.00 56.94 527 ASP A N 1
ATOM 4064 C CA . ASP A 1 527 ? 30.502 -8.119 -37.651 1.00 56.94 527 ASP A CA 1
ATOM 4065 C C . ASP A 1 527 ? 30.291 -8.657 -36.226 1.00 56.94 527 ASP A C 1
ATOM 4067 O O . ASP A 1 527 ? 30.120 -9.868 -36.060 1.00 56.94 527 ASP A O 1
ATOM 4071 N N . ASP A 1 528 ? 30.129 -7.793 -35.218 1.00 54.75 528 ASP A N 1
ATOM 4072 C CA . ASP A 1 528 ? 29.791 -8.240 -33.854 1.00 54.75 528 ASP A CA 1
ATOM 4073 C C . ASP A 1 528 ? 28.379 -8.855 -33.810 1.00 54.75 528 ASP A C 1
ATOM 4075 O O . ASP A 1 528 ? 28.135 -9.873 -33.161 1.00 54.75 528 ASP A O 1
ATOM 4079 N N . ARG A 1 529 ? 27.432 -8.330 -34.605 1.00 53.09 529 ARG A N 1
ATOM 4080 C CA . ARG A 1 529 ? 26.078 -8.907 -34.740 1.00 53.09 529 ARG A CA 1
ATOM 4081 C C . ARG A 1 529 ? 26.100 -10.345 -35.276 1.00 53.09 529 ARG A C 1
ATOM 4083 O O . ARG A 1 529 ? 25.164 -11.109 -35.010 1.00 53.09 529 ARG A O 1
ATOM 4090 N N . ARG A 1 530 ? 27.142 -10.721 -36.025 1.00 50.06 530 ARG A N 1
ATOM 4091 C CA . ARG A 1 530 ? 27.333 -12.060 -36.597 1.00 50.06 530 ARG A CA 1
ATOM 4092 C C . ARG A 1 530 ? 27.820 -13.070 -35.561 1.00 50.06 530 ARG A C 1
ATOM 4094 O O . ARG A 1 530 ? 27.344 -14.203 -35.584 1.00 50.06 530 ARG A O 1
ATOM 4101 N N . GLU A 1 531 ? 28.687 -12.649 -34.643 1.00 48.81 531 GLU A N 1
ATOM 4102 C CA . GLU A 1 531 ? 29.217 -13.494 -33.562 1.00 48.81 531 GLU A CA 1
ATOM 4103 C C . GLU A 1 531 ? 28.182 -13.733 -32.440 1.00 48.81 531 GLU A C 1
ATOM 4105 O O . GLU A 1 531 ? 28.196 -14.765 -31.769 1.00 48.81 531 GLU A O 1
ATOM 4110 N N . TYR A 1 532 ? 27.202 -12.835 -32.283 1.00 53.19 532 TYR A N 1
ATOM 4111 C CA . TYR A 1 532 ? 26.099 -13.034 -31.333 1.00 53.19 532 TYR A CA 1
ATOM 4112 C C . TYR A 1 532 ? 24.972 -13.931 -31.869 1.00 53.19 532 TYR A C 1
ATOM 4114 O O . TYR A 1 532 ? 24.459 -14.770 -31.126 1.00 53.19 532 TYR A O 1
ATOM 4122 N N . ARG A 1 533 ? 24.605 -13.825 -33.156 1.00 52.38 533 ARG A N 1
ATOM 4123 C CA . ARG A 1 533 ? 23.582 -14.709 -33.756 1.00 52.38 533 ARG A CA 1
ATOM 4124 C C . ARG A 1 533 ? 24.022 -16.172 -33.814 1.00 52.38 533 ARG A C 1
ATOM 4126 O O . ARG A 1 533 ? 23.176 -17.056 -33.691 1.00 52.38 533 ARG A O 1
ATOM 4133 N N . SER A 1 534 ? 25.319 -16.441 -33.967 1.00 51.75 534 SER A N 1
ATOM 4134 C CA . SER A 1 534 ? 25.850 -17.808 -33.950 1.00 51.75 534 SER A CA 1
ATOM 4135 C C . SER A 1 534 ? 25.710 -18.480 -32.579 1.00 51.75 534 SER A C 1
ATOM 4137 O O . SER A 1 534 ? 25.467 -19.685 -32.542 1.00 51.75 534 SER A O 1
ATOM 4139 N N . ASN A 1 535 ? 25.770 -17.724 -31.474 1.00 45.94 535 ASN A N 1
ATOM 4140 C CA . ASN A 1 535 ? 25.587 -18.234 -30.104 1.00 45.94 535 ASN A CA 1
ATOM 4141 C C . ASN A 1 535 ? 24.114 -18.514 -29.737 1.00 45.94 535 ASN A C 1
ATOM 4143 O O . ASN A 1 535 ? 23.837 -19.385 -28.912 1.00 45.94 535 ASN A O 1
ATOM 4147 N N . GLU A 1 536 ? 23.159 -17.808 -30.350 1.00 48.56 536 GLU A N 1
ATOM 4148 C CA . GLU A 1 536 ? 21.722 -18.115 -30.233 1.00 48.56 536 GLU A CA 1
ATOM 4149 C C . GLU A 1 536 ? 21.362 -19.383 -31.028 1.00 48.56 536 GLU A C 1
ATOM 4151 O O . GLU A 1 536 ? 20.682 -20.268 -30.515 1.00 48.56 536 GLU A O 1
ATOM 4156 N N . GLN A 1 537 ? 21.896 -19.529 -32.246 1.00 46.69 537 GLN A N 1
ATOM 4157 C CA . GLN A 1 537 ? 21.631 -20.693 -33.101 1.00 46.69 537 GLN A CA 1
ATOM 4158 C C . GLN A 1 537 ? 22.269 -21.998 -32.603 1.00 46.69 537 GLN A C 1
ATOM 4160 O O . GLN A 1 537 ? 21.721 -23.070 -32.849 1.00 46.69 537 GLN A O 1
ATOM 4165 N N . THR A 1 538 ? 23.405 -21.936 -31.902 1.00 47.34 538 THR A N 1
ATOM 4166 C CA . THR A 1 538 ? 24.031 -23.133 -31.305 1.00 47.34 538 THR A CA 1
ATOM 4167 C C . THR A 1 538 ? 23.293 -23.617 -30.058 1.00 47.34 538 THR A C 1
ATOM 4169 O O . THR A 1 538 ? 23.196 -24.822 -29.848 1.00 47.34 538 THR A O 1
ATOM 4172 N N . ARG A 1 539 ? 22.679 -22.721 -29.273 1.00 47.66 539 ARG A N 1
ATOM 4173 C CA . ARG A 1 539 ? 21.907 -23.114 -28.079 1.00 47.66 539 ARG A CA 1
ATOM 4174 C C . ARG A 1 539 ? 20.577 -23.799 -28.396 1.00 47.66 539 ARG A C 1
ATOM 4176 O O . ARG A 1 539 ? 20.193 -24.702 -27.659 1.00 47.66 539 ARG A O 1
ATOM 4183 N N . ASP A 1 540 ? 19.923 -23.436 -29.498 1.00 46.31 540 ASP A N 1
ATOM 4184 C CA . ASP A 1 540 ? 18.710 -24.128 -29.959 1.00 46.31 540 ASP A CA 1
ATOM 4185 C C . ASP A 1 540 ? 19.017 -25.492 -30.619 1.00 46.31 540 ASP A C 1
ATOM 4187 O O . ASP A 1 540 ? 18.150 -26.366 -30.668 1.00 46.31 540 ASP A O 1
ATOM 4191 N N . ALA A 1 541 ? 20.250 -25.711 -31.099 1.00 46.38 541 ALA A N 1
ATOM 4192 C CA . ALA A 1 541 ? 20.671 -26.976 -31.710 1.00 46.38 541 ALA A CA 1
ATOM 4193 C C . ALA A 1 541 ? 21.082 -28.042 -30.674 1.00 46.38 541 ALA A C 1
ATOM 4195 O O . ALA A 1 541 ? 20.787 -29.225 -30.859 1.00 46.38 541 ALA A O 1
ATOM 4196 N N . ASP A 1 542 ? 21.685 -27.636 -29.553 1.00 42.09 542 ASP A N 1
ATOM 4197 C CA . ASP A 1 542 ? 22.144 -28.564 -28.508 1.00 42.09 542 ASP A CA 1
ATOM 4198 C C . ASP A 1 542 ? 21.007 -29.130 -27.634 1.00 42.09 542 ASP A C 1
ATOM 4200 O O . ASP A 1 542 ? 21.226 -30.041 -26.835 1.00 42.09 542 ASP A O 1
ATOM 4204 N N . GLN A 1 543 ? 19.765 -28.659 -27.803 1.00 45.59 543 GLN A N 1
ATOM 4205 C CA . GLN A 1 543 ? 18.621 -29.127 -27.012 1.00 45.59 543 GLN A CA 1
ATOM 4206 C C . GLN A 1 543 ? 17.890 -30.353 -27.606 1.00 45.59 543 GLN A C 1
ATOM 4208 O O . GLN A 1 543 ? 16.956 -30.854 -26.981 1.00 45.59 543 GLN A O 1
ATOM 4213 N N . TYR A 1 544 ? 18.321 -30.884 -28.763 1.00 43.97 544 TYR A N 1
ATOM 4214 C CA . TYR A 1 544 ? 17.648 -32.011 -29.441 1.00 43.97 544 TYR A CA 1
ATOM 4215 C C . TYR A 1 544 ? 18.524 -33.209 -29.847 1.00 43.97 544 TYR A C 1
ATOM 4217 O O . TYR A 1 544 ? 18.027 -34.106 -30.527 1.00 43.97 544 TYR A O 1
ATOM 4225 N N . SER A 1 545 ? 19.784 -33.308 -29.413 1.00 41.94 545 SER A N 1
ATOM 4226 C CA . SER A 1 545 ? 20.620 -34.471 -29.754 1.00 41.94 545 SER A CA 1
ATOM 4227 C C . SER A 1 545 ? 21.351 -35.051 -28.546 1.00 41.94 545 SER A C 1
ATOM 4229 O O . SER A 1 545 ? 22.531 -34.795 -28.329 1.00 41.94 545 SER A O 1
ATOM 4231 N N . ALA A 1 546 ? 20.650 -35.886 -27.779 1.00 36.88 546 ALA A N 1
ATOM 4232 C CA . ALA A 1 546 ? 21.275 -36.815 -26.846 1.00 36.88 546 ALA A CA 1
ATOM 4233 C C . ALA A 1 546 ? 21.471 -38.176 -27.534 1.00 36.88 546 ALA A C 1
ATOM 4235 O O . ALA A 1 546 ? 20.528 -38.955 -27.654 1.00 36.88 546 ALA A O 1
ATOM 4236 N N . ASP A 1 547 ? 22.702 -38.466 -27.951 1.00 37.53 547 ASP A N 1
ATOM 4237 C CA . ASP A 1 547 ? 23.186 -39.836 -28.143 1.00 37.53 547 ASP A CA 1
ATOM 4238 C C . ASP A 1 547 ? 24.524 -39.978 -27.395 1.00 37.53 547 ASP A C 1
ATOM 4240 O O . ASP A 1 547 ? 25.539 -39.423 -27.829 1.00 37.53 547 ASP A O 1
ATOM 4244 N N . PRO A 1 548 ? 24.559 -40.628 -26.217 1.00 42.34 548 PRO A N 1
ATOM 4245 C CA . PRO A 1 548 ? 25.771 -40.743 -25.432 1.00 42.34 548 PRO A CA 1
ATOM 4246 C C . PRO A 1 548 ? 26.481 -42.055 -25.768 1.00 42.34 548 PRO A C 1
ATOM 4248 O O . PRO A 1 548 ? 26.377 -43.046 -25.047 1.00 42.34 548 PRO A O 1
ATOM 4251 N N . SER A 1 549 ? 27.286 -42.056 -26.830 1.00 37.88 549 SER A N 1
ATOM 4252 C CA . SER A 1 549 ? 28.386 -43.015 -26.931 1.00 37.88 549 SER A CA 1
ATOM 4253 C C . SER A 1 549 ? 29.552 -42.468 -27.758 1.00 37.88 549 SER A C 1
ATOM 4255 O O . SER A 1 549 ? 29.519 -42.477 -28.979 1.00 37.88 549 SER A O 1
ATOM 4257 N N . GLN A 1 550 ? 30.603 -42.004 -27.068 1.00 36.44 550 GLN A N 1
ATOM 4258 C CA . GLN A 1 550 ? 32.025 -42.316 -27.313 1.00 36.44 550 GLN A CA 1
ATOM 4259 C C . GLN A 1 550 ? 32.978 -41.236 -26.757 1.00 36.44 550 GLN A C 1
ATOM 4261 O O . GLN A 1 550 ? 33.133 -40.156 -27.302 1.00 36.44 550 GLN A O 1
ATOM 4266 N N . ASN A 1 551 ? 33.668 -41.623 -25.682 1.00 33.53 551 ASN A N 1
ATOM 4267 C CA . ASN A 1 551 ? 35.121 -41.566 -25.475 1.00 33.53 551 ASN A CA 1
ATOM 4268 C C . ASN A 1 551 ? 35.968 -40.296 -25.754 1.00 33.53 551 ASN A C 1
ATOM 4270 O O . ASN A 1 551 ? 36.205 -39.921 -26.895 1.00 33.53 551 ASN A O 1
ATOM 4274 N N . ARG A 1 552 ? 36.712 -39.962 -24.679 1.00 35.88 552 ARG A N 1
ATOM 4275 C CA . ARG A 1 552 ? 38.181 -39.757 -24.561 1.00 35.88 552 ARG A CA 1
ATOM 4276 C C . ARG A 1 552 ? 38.784 -38.343 -24.650 1.00 35.88 552 ARG A C 1
ATOM 4278 O O . ARG A 1 552 ? 38.853 -37.743 -25.707 1.00 35.88 552 ARG A O 1
ATOM 4285 N N . ASN A 1 553 ? 39.413 -37.999 -23.516 1.00 35.12 553 ASN A N 1
ATOM 4286 C CA . ASN A 1 553 ? 40.770 -37.466 -23.311 1.00 35.12 553 ASN A CA 1
ATOM 4287 C C . ASN A 1 553 ? 41.269 -36.299 -24.178 1.00 35.12 553 ASN A C 1
ATOM 4289 O O . ASN A 1 553 ? 41.646 -36.520 -25.323 1.00 35.12 553 ASN A O 1
ATOM 4293 N N . GLN A 1 554 ? 41.477 -35.146 -23.530 1.00 33.53 554 GLN A N 1
ATOM 4294 C CA . GLN A 1 554 ? 42.699 -34.308 -23.534 1.00 33.53 554 GLN A CA 1
ATOM 4295 C C . GLN A 1 554 ? 42.425 -33.123 -22.582 1.00 33.53 554 GLN A C 1
ATOM 4297 O O . GLN A 1 554 ? 41.383 -32.490 -22.696 1.00 33.53 554 GLN A O 1
ATOM 4302 N N . ASP A 1 555 ? 43.073 -32.993 -21.427 1.00 33.78 555 ASP A N 1
ATOM 4303 C CA . ASP A 1 555 ? 44.448 -32.554 -21.126 1.00 33.78 555 ASP A CA 1
ATOM 4304 C C . ASP A 1 555 ? 44.781 -31.089 -21.488 1.00 33.78 555 ASP A C 1
ATOM 4306 O O . ASP A 1 555 ? 44.707 -30.682 -22.641 1.00 33.78 555 ASP A O 1
ATOM 4310 N N . GLU A 1 556 ? 45.189 -30.375 -20.430 1.00 36.09 556 GLU A N 1
ATOM 4311 C CA . GLU A 1 556 ? 45.977 -29.135 -20.313 1.00 36.09 556 GLU A CA 1
ATOM 4312 C C . GLU A 1 556 ? 45.484 -27.795 -20.903 1.00 36.09 556 GLU A C 1
ATOM 4314 O O . GLU A 1 556 ? 45.300 -27.611 -22.100 1.00 36.09 556 GLU A O 1
ATOM 4319 N N . GLY A 1 557 ? 45.405 -26.775 -20.033 1.00 30.05 557 GLY A N 1
ATOM 4320 C CA . GLY A 1 557 ? 45.164 -25.388 -20.446 1.00 30.05 557 GLY A CA 1
ATOM 4321 C C . GLY A 1 557 ? 45.089 -24.375 -19.303 1.00 30.05 557 GLY A C 1
ATOM 4322 O O . GLY A 1 557 ? 44.070 -23.728 -19.098 1.00 30.05 557 GLY A O 1
ATOM 4323 N N . ARG A 1 558 ? 46.176 -24.266 -18.540 1.00 34.78 558 ARG A N 1
ATOM 4324 C CA . ARG A 1 558 ? 46.446 -23.280 -17.479 1.00 34.78 558 ARG A CA 1
ATOM 4325 C C . ARG A 1 558 ? 46.298 -21.838 -18.007 1.00 34.78 558 ARG A C 1
ATOM 4327 O O . ARG A 1 558 ? 47.006 -21.480 -18.941 1.00 34.78 558 ARG A O 1
ATOM 4334 N N . TYR A 1 559 ? 45.471 -21.001 -17.375 1.00 31.25 559 TYR A N 1
ATOM 4335 C CA . TYR A 1 559 ? 45.569 -19.539 -17.497 1.00 31.25 559 TYR A CA 1
ATOM 4336 C C . TYR A 1 559 ? 45.451 -18.872 -16.126 1.00 31.25 559 TYR A C 1
ATOM 4338 O O . TYR A 1 559 ? 44.431 -18.957 -15.444 1.00 31.25 559 TYR A O 1
ATOM 4346 N N . ASP A 1 560 ? 46.553 -18.233 -15.743 1.00 33.12 560 ASP A N 1
ATOM 4347 C CA . ASP A 1 560 ? 46.711 -17.398 -14.564 1.00 33.12 560 ASP A CA 1
ATOM 4348 C C . ASP A 1 560 ? 46.100 -16.003 -14.784 1.00 33.12 560 ASP A C 1
ATOM 4350 O O . ASP A 1 560 ? 46.292 -15.384 -15.827 1.00 33.12 560 ASP A O 1
ATOM 4354 N N . GLY A 1 561 ? 45.464 -15.488 -13.728 1.00 31.67 561 GLY A N 1
ATOM 4355 C CA . GLY A 1 561 ? 45.681 -14.127 -13.235 1.00 31.67 561 GLY A CA 1
ATOM 4356 C C . GLY A 1 561 ? 45.032 -12.953 -13.973 1.00 31.67 561 GLY A C 1
ATOM 4357 O O . GLY A 1 561 ? 45.596 -12.417 -14.915 1.00 31.67 561 GLY A O 1
ATOM 4358 N N . PHE A 1 562 ? 43.975 -12.393 -13.376 1.00 27.02 562 PHE A N 1
ATOM 4359 C CA . PHE A 1 562 ? 43.811 -10.936 -13.311 1.00 27.02 562 PHE A CA 1
ATOM 4360 C C . PHE A 1 562 ? 43.279 -10.537 -11.931 1.00 27.02 562 PHE A C 1
ATOM 4362 O O . PHE A 1 562 ? 42.113 -10.731 -11.593 1.00 27.02 562 PHE A O 1
ATOM 4369 N N . ILE A 1 563 ? 44.182 -9.995 -11.114 1.00 30.59 563 ILE A N 1
ATOM 4370 C CA . ILE A 1 563 ? 43.882 -9.328 -9.849 1.00 30.59 563 ILE A CA 1
ATOM 4371 C C . ILE A 1 563 ? 43.523 -7.882 -10.195 1.00 30.59 563 ILE A C 1
ATOM 4373 O O . ILE A 1 563 ? 44.363 -7.140 -10.697 1.00 30.59 563 ILE A O 1
ATOM 4377 N N . SER A 1 564 ? 42.285 -7.474 -9.915 1.00 31.64 564 SER A N 1
ATOM 4378 C CA . SER A 1 564 ? 41.907 -6.062 -9.849 1.00 31.64 564 SER A CA 1
ATOM 4379 C C . SER A 1 564 ? 41.899 -5.648 -8.381 1.00 31.64 564 SER A C 1
ATOM 4381 O O . SER A 1 564 ? 40.989 -5.981 -7.623 1.00 31.64 564 SER A O 1
ATOM 4383 N N . SER A 1 565 ? 42.963 -4.965 -7.969 1.00 30.66 565 SER A N 1
ATOM 4384 C CA . SER A 1 565 ? 43.019 -4.210 -6.723 1.00 30.66 565 SER A CA 1
ATOM 4385 C C . SER A 1 565 ? 42.238 -2.905 -6.887 1.00 30.66 565 SER A C 1
ATOM 4387 O O . SER A 1 565 ? 42.519 -2.131 -7.805 1.00 30.66 565 SER A O 1
ATOM 4389 N N . ARG A 1 566 ? 41.287 -2.674 -5.982 1.00 32.66 566 ARG A N 1
ATOM 4390 C CA . ARG A 1 566 ? 40.833 -1.332 -5.602 1.00 32.66 566 ARG A CA 1
ATOM 4391 C C . ARG A 1 566 ? 41.732 -0.771 -4.514 1.00 32.66 566 ARG A C 1
ATOM 4393 O O . ARG A 1 566 ? 42.184 -1.587 -3.679 1.00 32.66 566 ARG A O 1
#